Protein AF-A0A7S1K248-F1 (afdb_monomer_lite)

Foldseek 3Di:
DDDDDDDADDLVPPPPPDDFDKDKDKDFAFCPVVCVCLVVVLLFFPVCCPFLLSVLLSLLSVVLLPDPDLLNVVCVLLNVLRRGDMDMDMARLADPFDWAWDADPVRHIDTGRRPQVHRVSVRLSNRLVNVLVSLLVLLLCPCVVPFAFFACPHNLLVNLVVSLVLLVLQVDPDPPPPDDDDDDDDSCVSNSVVSNVSSVVSLVVLVVPPPDDDDPPSNDDPRCHDPRSVVSVVQSVLSNDAQDDQDPDPRSHDDPDDDPDDPDSDDPCVVSSVSSSSSSQRGNDPSRQDPDSPPSVSSSVVCNRSPDDPPQDAANQAEPRQADPLQAGPPDPPDGDQARNHHNGTGSDDCPVVSVVSVVVSVVSVVVVVVCVVDDD

Organism: NCBI:txid1169539

InterPro domains:
  IPR007867 Glucose-methanol-choline oxidoreductase, C-terminal [PF05199] (295-359)
  IPR036188 FAD/NAD(P)-binding domain superfamily [G3DSA:3.50.50.60] (311-363)
  IPR036188 FAD/NAD(P)-binding domain superfamily [SSF51905] (312-365)
  IPR051871 GMC Oxidoreductase-Related Enzymes [PTHR45968] (282-365)

Secondary structure (DSSP, 8-state):
--PPP--S--TTTS-TT-----EEEEEESTTHHHHHHHHT-TTS-GGGTTSHHHHHHHHHHHHHHH--STTTGGGHHHHHHHHT-EEEEEE-SS-----EEEE-TTS-EEEE--TT--TT-HHHHHHHHHHHHHHHHHTTSTTTTTSPBPSTTSHHHHHHHHHHHHHHHHH------TT-------TTHHHHHHHHHHHHHHHHHHHHS--S-S--------GGGSHHHHHHHHHHHHHHSPPPPPP--S--SPPS---S-S----S-HHHHHHHHHHHHTTB--SSPPPS-SS-HHHHHHHHHHH----S----SS-BTTTB-TTSBBTT-TT-B--SGGG-SS--SS-THHHHHHHHHHHHHHHHHHHHHHH---

Radius of gyration: 25.46 Å; chains: 1; bounding box: 64×66×78 Å

Sequence (377 aa):
CQADQGEMLDLSAVSKDSCTYINQEEVKGADSLWGLLWSTRLFFPPEFRSLPEVDFLVEVMISCNNDSSLLCAPLSPLIECIKKGAGFFAFVPVVQSRGEVTVNEDGGPIVSGGYYTDHGGHDLYTAVEALKRSLRIVGSGMFDDMMQKRSPLSCPAQVLNGLLDLFLIAARRLPLPSTYALTPQSPQEPFYQFVQSTRDKVLNSSSSSSSTSSSAAEAEWQGEGSPVFQWLREKAQLASELPPLPARVRDLACQHHIPLAGPWCNGDAQPKDKAQMEHAKQFAIFPPLPVDLFDDKALATFAKAHGTSIWHWTGSAPMGTVVDSQFRVKGIDGLNICDASVFPQMSRMNVQADYMMAGRYAAMMRQQEGGDAEHPD

pLDDT: mean 78.89, std 18.46, range [24.08, 98.12]

Structure (mmCIF, N/CA/C/O backbone):
data_AF-A0A7S1K248-F1
#
_entry.id   AF-A0A7S1K248-F1
#
loop_
_atom_site.group_PDB
_atom_site.id
_atom_site.type_symbol
_atom_site.label_atom_id
_atom_site.label_alt_id
_atom_site.label_comp_id
_atom_site.label_asym_id
_atom_site.label_entity_id
_atom_site.label_seq_id
_atom_site.pdbx_PDB_ins_code
_atom_site.Cartn_x
_atom_site.Cartn_y
_atom_site.Cartn_z
_atom_site.occupancy
_atom_site.B_iso_or_equiv
_atom_site.auth_seq_id
_atom_site.auth_comp_id
_atom_site.auth_asym_id
_atom_site.auth_atom_id
_atom_site.pdbx_PDB_model_num
ATOM 1 N N . CYS A 1 1 ? 7.166 -17.942 23.124 1.00 30.83 1 CYS A N 1
ATOM 2 C CA . CYS A 1 1 ? 7.669 -16.660 22.598 1.00 30.83 1 CYS A CA 1
ATOM 3 C C . CYS A 1 1 ? 7.759 -15.675 23.757 1.00 30.83 1 CYS A C 1
ATOM 5 O O . CYS A 1 1 ? 6.743 -15.107 24.131 1.00 30.83 1 CYS A O 1
ATOM 7 N N . GLN A 1 2 ? 8.925 -15.557 24.386 1.00 24.08 2 GLN A N 1
ATOM 8 C CA . GLN A 1 2 ? 9.225 -14.490 25.344 1.00 24.08 2 GLN A CA 1
ATOM 9 C C . GLN A 1 2 ? 10.407 -13.720 24.757 1.00 24.08 2 GLN A C 1
ATOM 11 O O . GLN A 1 2 ? 11.400 -14.341 24.388 1.00 24.08 2 GLN A O 1
ATOM 16 N N . ALA A 1 3 ? 10.236 -12.413 24.574 1.00 29.97 3 ALA A N 1
ATOM 17 C CA . ALA A 1 3 ? 11.290 -11.513 24.130 1.00 29.97 3 ALA A CA 1
ATOM 18 C C . ALA A 1 3 ? 12.020 -11.002 25.373 1.00 29.97 3 ALA A C 1
ATOM 20 O O . ALA A 1 3 ? 11.371 -10.489 26.287 1.00 29.97 3 ALA A O 1
ATOM 21 N N . ASP A 1 4 ? 13.335 -11.191 25.405 1.00 35.47 4 ASP A N 1
ATOM 22 C CA . ASP A 1 4 ? 14.198 -10.653 26.450 1.00 35.47 4 ASP A CA 1
ATOM 23 C C . ASP A 1 4 ? 14.761 -9.287 26.036 1.00 35.47 4 ASP A C 1
ATOM 25 O O . ASP A 1 4 ? 14.738 -8.900 24.866 1.00 35.47 4 ASP A O 1
ATOM 29 N N . GLN A 1 5 ? 15.166 -8.533 27.048 1.00 39.88 5 GLN A N 1
ATOM 30 C CA . GLN A 1 5 ? 15.286 -7.079 27.057 1.00 39.88 5 GLN A CA 1
ATOM 31 C C . GLN A 1 5 ? 16.380 -6.496 26.144 1.00 39.88 5 GLN A C 1
ATOM 33 O O . GLN A 1 5 ? 17.529 -6.910 26.195 1.00 39.88 5 GLN A O 1
ATOM 38 N N . GLY A 1 6 ? 15.999 -5.431 25.428 1.00 41.25 6 GLY A N 1
ATOM 39 C CA . GLY A 1 6 ? 16.768 -4.193 25.268 1.00 41.25 6 GLY A CA 1
ATOM 40 C C . GLY A 1 6 ? 18.135 -4.255 24.585 1.00 41.25 6 GLY A C 1
ATOM 41 O O . GLY A 1 6 ? 19.137 -4.397 25.265 1.00 41.25 6 GLY A O 1
ATOM 42 N N . GLU A 1 7 ? 18.168 -3.960 23.282 1.00 30.03 7 GLU A N 1
ATOM 43 C CA . GLU A 1 7 ? 19.113 -3.026 22.640 1.00 30.03 7 GLU A CA 1
ATOM 44 C C . GLU A 1 7 ? 18.673 -2.745 21.184 1.00 30.03 7 GLU A C 1
ATOM 46 O O . GLU A 1 7 ? 17.875 -3.482 20.608 1.00 30.03 7 GLU A O 1
ATOM 51 N N . MET A 1 8 ? 19.121 -1.618 20.616 1.00 36.31 8 MET A N 1
ATOM 52 C CA . MET A 1 8 ? 18.733 -1.101 19.292 1.00 36.31 8 MET A CA 1
ATOM 53 C C . MET A 1 8 ? 18.843 -2.133 18.157 1.00 36.31 8 MET A C 1
ATOM 55 O O . MET A 1 8 ? 19.924 -2.658 17.921 1.00 36.31 8 MET A O 1
ATOM 59 N N . LEU A 1 9 ? 17.737 -2.292 17.409 1.00 41.25 9 LEU A N 1
ATOM 60 C CA . LEU A 1 9 ? 17.589 -2.801 16.031 1.00 41.25 9 LEU A CA 1
ATOM 61 C C . LEU A 1 9 ? 18.860 -3.384 15.384 1.00 41.25 9 LEU A C 1
ATOM 63 O O . LEU A 1 9 ? 19.433 -2.829 14.443 1.00 41.25 9 LEU A O 1
ATOM 67 N N . ASP A 1 10 ? 19.227 -4.571 15.841 1.00 41.72 10 ASP A N 1
ATOM 68 C CA . ASP A 1 10 ? 20.019 -5.514 15.077 1.00 41.72 10 ASP A CA 1
ATOM 69 C C . ASP A 1 10 ? 19.067 -6.608 14.575 1.00 41.72 10 ASP A C 1
ATOM 71 O O . ASP A 1 10 ? 18.524 -7.389 15.354 1.00 41.72 10 ASP A O 1
ATOM 75 N N . LEU A 1 11 ? 18.838 -6.676 13.258 1.00 47.25 11 LEU A N 1
ATOM 76 C CA . LEU A 1 11 ? 18.051 -7.760 12.645 1.00 47.25 11 LEU A CA 1
ATOM 77 C C . LEU A 1 11 ? 18.709 -9.138 12.863 1.00 47.25 11 LEU A C 1
ATOM 79 O O . LEU A 1 11 ? 18.069 -10.163 12.643 1.00 47.25 11 LEU A O 1
ATOM 83 N N . SER A 1 12 ? 19.968 -9.169 13.316 1.00 42.41 12 SER A N 1
ATOM 84 C CA . SER A 1 12 ? 20.676 -10.362 13.777 1.00 42.41 12 SER A CA 1
ATOM 85 C C . SER A 1 12 ? 20.423 -10.705 15.257 1.00 42.41 12 SER A C 1
ATOM 87 O O . SER A 1 12 ? 20.626 -11.856 15.647 1.00 42.41 12 SER A O 1
ATOM 89 N N . ALA A 1 13 ? 19.913 -9.752 16.052 1.00 42.31 13 ALA A N 1
ATOM 90 C CA . ALA A 1 13 ? 19.558 -9.916 17.465 1.00 42.31 13 ALA A CA 1
ATOM 91 C C . ALA A 1 13 ? 18.115 -10.399 17.690 1.00 42.31 13 ALA A C 1
ATOM 93 O O . ALA A 1 13 ? 17.785 -10.855 18.787 1.00 42.31 13 ALA A O 1
ATOM 94 N N . VAL A 1 14 ? 17.258 -10.378 16.661 1.00 46.00 14 VAL A N 1
ATOM 95 C CA . VAL A 1 14 ? 16.005 -11.142 16.697 1.00 46.00 14 VAL A CA 1
ATOM 96 C C . VAL A 1 14 ? 16.391 -12.617 16.696 1.00 46.00 14 VAL A C 1
ATOM 98 O O . VAL A 1 14 ? 16.888 -13.138 15.696 1.00 46.00 14 VAL A O 1
ATOM 101 N N . SER A 1 15 ? 16.218 -13.281 17.843 1.00 42.03 15 SER A N 1
ATOM 102 C CA . SER A 1 15 ? 16.520 -14.705 17.992 1.00 42.03 15 SER A CA 1
ATOM 103 C C . SER A 1 15 ? 15.937 -15.482 16.810 1.00 42.03 15 SER A C 1
ATOM 105 O O . SER A 1 15 ? 14.724 -15.471 16.590 1.00 42.03 15 SER A O 1
ATOM 107 N N . LYS A 1 16 ? 16.797 -16.182 16.060 1.00 46.00 16 LYS A N 1
ATOM 108 C CA . LYS A 1 16 ? 16.387 -17.081 14.965 1.00 46.00 16 LYS A CA 1
ATOM 109 C C . LYS A 1 16 ? 15.484 -18.225 15.447 1.00 46.00 16 LYS A C 1
ATOM 111 O O . LYS A 1 16 ? 14.855 -18.879 14.622 1.00 46.00 16 LYS A O 1
ATOM 116 N N . ASP A 1 17 ? 15.386 -18.423 16.763 1.00 42.12 17 ASP A N 1
ATOM 117 C CA . ASP A 1 17 ? 14.494 -19.386 17.412 1.00 42.12 17 ASP A CA 1
ATOM 118 C C . ASP A 1 17 ? 13.114 -18.783 17.754 1.00 42.12 17 ASP A C 1
ATOM 120 O O . ASP A 1 17 ? 12.239 -19.465 18.298 1.00 42.12 17 ASP A O 1
ATOM 124 N N . SER A 1 18 ? 12.879 -17.503 17.440 1.00 51.88 18 SER A N 1
ATOM 125 C CA . SER A 1 18 ? 11.576 -16.861 17.607 1.00 51.88 18 SER A CA 1
ATOM 126 C C . SER A 1 18 ? 10.660 -17.170 16.417 1.00 51.88 18 SER A C 1
ATOM 128 O O . SER A 1 18 ? 10.895 -16.785 15.276 1.00 51.88 18 SER A O 1
ATOM 130 N N . CYS A 1 19 ? 9.584 -17.915 16.677 1.00 60.53 19 CYS A N 1
ATOM 131 C CA . CYS A 1 19 ? 8.546 -18.158 15.680 1.00 60.53 19 CYS A CA 1
ATOM 132 C C . CYS A 1 19 ? 7.714 -16.882 15.483 1.00 60.53 19 CYS A C 1
ATOM 134 O O . CYS A 1 19 ? 7.105 -16.399 16.443 1.00 60.53 19 CYS A O 1
ATOM 136 N N . THR A 1 20 ? 7.645 -16.381 14.248 1.00 70.56 20 THR A N 1
ATOM 137 C CA . THR A 1 20 ? 6.701 -15.328 13.844 1.00 70.56 20 THR A CA 1
ATOM 138 C C . THR A 1 20 ? 5.592 -15.899 12.960 1.00 70.56 20 THR A C 1
ATOM 140 O O . THR A 1 20 ? 5.776 -16.913 12.283 1.00 70.56 20 THR A O 1
ATOM 143 N N . TYR A 1 21 ? 4.425 -15.259 12.985 1.00 78.12 21 TYR A N 1
ATOM 144 C CA . TYR A 1 21 ? 3.312 -15.590 12.101 1.00 78.12 21 TYR A CA 1
ATOM 145 C C . TYR A 1 21 ? 3.327 -14.638 10.913 1.00 78.12 21 TYR A C 1
ATOM 147 O O . TYR A 1 21 ? 3.417 -13.426 11.088 1.00 78.12 21 TYR A O 1
ATOM 155 N N . ILE A 1 22 ? 3.194 -15.192 9.714 1.00 80.38 22 ILE A N 1
ATOM 156 C CA . ILE A 1 22 ? 3.077 -14.427 8.478 1.00 80.38 22 ILE A CA 1
ATOM 157 C C . ILE A 1 22 ? 1.795 -14.882 7.801 1.00 80.38 22 ILE A C 1
ATOM 159 O O . ILE A 1 22 ? 1.658 -16.061 7.471 1.00 80.38 22 ILE A O 1
ATOM 163 N N . ASN A 1 23 ? 0.881 -13.945 7.581 1.00 82.56 23 ASN A N 1
ATOM 164 C CA . ASN A 1 23 ? -0.224 -14.168 6.665 1.00 82.56 23 ASN A CA 1
ATOM 165 C C . ASN A 1 23 ? 0.202 -13.716 5.281 1.00 82.56 23 ASN A C 1
ATOM 167 O O . ASN A 1 23 ? 0.763 -12.631 5.132 1.00 82.56 23 ASN A O 1
ATOM 171 N N . GLN A 1 24 ? -0.076 -14.547 4.287 1.00 85.75 24 GLN A N 1
ATOM 172 C CA . GLN A 1 24 ? 0.198 -14.238 2.898 1.00 85.75 24 GLN A CA 1
ATOM 173 C C . GLN A 1 24 ? -1.062 -14.483 2.083 1.00 85.75 24 GLN A C 1
ATOM 175 O O . GLN A 1 24 ? -1.662 -15.555 2.163 1.00 85.75 24 GLN A O 1
ATOM 180 N N . GLU A 1 25 ? -1.436 -13.484 1.297 1.00 85.75 25 GLU A N 1
ATOM 181 C CA . GLU A 1 25 ? -2.616 -13.511 0.451 1.00 85.75 25 GLU A CA 1
ATOM 182 C C . GLU A 1 25 ? -2.220 -13.236 -1.003 1.00 85.75 25 GLU A C 1
ATOM 184 O O . GLU A 1 25 ? -1.272 -12.502 -1.302 1.00 85.75 25 GLU A O 1
ATOM 189 N N . GLU A 1 26 ? -2.951 -13.872 -1.913 1.00 84.94 26 GLU A N 1
ATOM 190 C CA . GLU A 1 26 ? -2.880 -13.626 -3.348 1.00 84.94 26 GLU A CA 1
ATOM 191 C C . GLU A 1 26 ? -4.204 -12.997 -3.772 1.00 84.94 26 GLU A C 1
ATOM 193 O O . GLU A 1 26 ? -5.273 -13.567 -3.544 1.00 84.94 26 GLU A O 1
ATOM 198 N N . VAL A 1 27 ? -4.130 -11.846 -4.432 1.00 80.88 27 VAL A N 1
ATOM 199 C CA . VAL A 1 27 ? -5.281 -11.211 -5.071 1.00 80.88 27 VAL A CA 1
ATOM 200 C C . VAL A 1 27 ? -5.049 -11.159 -6.574 1.00 80.88 27 VAL A C 1
ATOM 202 O O . VAL A 1 27 ? -4.033 -10.653 -7.056 1.00 80.88 27 VAL A O 1
ATOM 205 N N . LYS A 1 28 ? -6.027 -11.679 -7.316 1.00 78.06 28 LYS A N 1
ATOM 206 C CA . LYS A 1 28 ? -6.065 -11.689 -8.779 1.00 78.06 28 LYS A CA 1
ATOM 207 C C . LYS A 1 28 ? -7.462 -11.345 -9.277 1.00 78.06 28 LYS A C 1
ATOM 209 O O . LYS A 1 28 ? -8.450 -11.698 -8.634 1.00 78.06 28 LYS A O 1
ATOM 214 N N . GLY A 1 29 ? -7.534 -10.741 -10.456 1.00 66.56 29 GLY A N 1
ATOM 215 C CA . GLY A 1 29 ? -8.794 -10.447 -11.132 1.00 66.56 29 GLY A CA 1
ATOM 216 C C . GLY A 1 29 ? -8.801 -9.071 -11.786 1.00 66.56 29 GLY A C 1
ATOM 217 O O . GLY A 1 29 ? -8.046 -8.181 -11.401 1.00 66.56 29 GLY A O 1
ATOM 218 N N . ALA A 1 30 ? -9.677 -8.910 -12.781 1.00 59.53 30 ALA A N 1
ATOM 219 C CA . ALA A 1 30 ? -9.928 -7.613 -13.394 1.00 59.53 30 ALA A CA 1
ATOM 220 C C . ALA A 1 30 ? -10.422 -6.635 -12.316 1.00 59.53 30 ALA A C 1
ATOM 222 O O . ALA A 1 30 ? -11.308 -6.967 -11.533 1.00 59.53 30 ALA A O 1
ATOM 223 N N . ASP A 1 31 ? -9.798 -5.460 -12.257 1.00 68.31 31 ASP A N 1
ATOM 224 C CA . ASP A 1 31 ? -10.100 -4.347 -11.345 1.00 68.31 31 ASP A CA 1
ATOM 225 C C . ASP A 1 31 ? -9.780 -4.545 -9.850 1.00 68.31 31 ASP A C 1
ATOM 227 O O . ASP A 1 31 ? -9.752 -3.557 -9.111 1.00 68.31 31 ASP A O 1
ATOM 231 N N . SER A 1 32 ? -9.440 -5.757 -9.387 1.00 69.38 32 SER A N 1
ATOM 232 C CA . SER A 1 32 ? -9.169 -6.006 -7.957 1.00 69.38 32 SER A CA 1
ATOM 233 C C . SER A 1 32 ? -7.963 -5.219 -7.436 1.00 69.38 32 SER A C 1
ATOM 235 O O . SER A 1 32 ? -7.967 -4.735 -6.307 1.00 69.38 32 SER A O 1
ATOM 237 N N . LEU A 1 33 ? -6.936 -5.052 -8.273 1.00 78.06 33 LEU A N 1
ATOM 238 C CA . LEU A 1 33 ? -5.764 -4.239 -7.945 1.00 78.06 33 LEU A CA 1
ATOM 239 C C . LEU A 1 33 ? -5.938 -2.771 -8.317 1.00 78.06 33 LEU A C 1
ATOM 241 O O . LEU A 1 33 ? -5.280 -1.923 -7.727 1.00 78.06 33 LEU A O 1
ATOM 245 N N . TRP A 1 34 ? -6.811 -2.454 -9.274 1.00 80.19 34 TRP A N 1
ATOM 246 C CA . TRP A 1 34 ? -7.005 -1.077 -9.718 1.00 80.19 34 TRP A CA 1
ATOM 247 C C . TRP A 1 34 ? -7.493 -0.192 -8.569 1.00 80.19 34 TRP A C 1
ATOM 249 O O . TRP A 1 34 ? -6.863 0.821 -8.252 1.00 80.19 34 TRP A O 1
ATOM 259 N N . GLY A 1 35 ? -8.588 -0.609 -7.921 1.00 77.19 35 GLY A N 1
ATOM 260 C CA . GLY A 1 35 ? -9.155 0.107 -6.781 1.00 77.19 35 GLY A CA 1
ATOM 261 C C . GLY A 1 35 ? -8.122 0.254 -5.671 1.00 77.19 35 GLY A C 1
ATOM 262 O O . GLY A 1 35 ? -7.881 1.362 -5.202 1.00 77.19 35 GLY A O 1
ATOM 263 N N . LEU A 1 36 ? -7.435 -0.839 -5.334 1.00 79.31 36 LEU A N 1
ATOM 264 C CA . LEU A 1 36 ? -6.368 -0.848 -4.341 1.00 79.31 36 LEU A CA 1
ATOM 265 C C . LEU A 1 36 ? -5.261 0.162 -4.674 1.00 79.31 36 LEU A C 1
ATOM 267 O O . LEU A 1 36 ? -4.925 0.987 -3.838 1.00 79.31 36 LEU A O 1
ATOM 271 N N . LEU A 1 37 ? -4.698 0.143 -5.880 1.00 82.31 37 LEU A N 1
ATOM 272 C CA . LEU A 1 37 ? -3.522 0.947 -6.219 1.00 82.31 37 LEU A CA 1
ATOM 273 C C . LEU A 1 37 ? -3.817 2.447 -6.291 1.00 82.31 37 LEU A C 1
ATOM 275 O O . LEU A 1 37 ? -3.039 3.244 -5.763 1.00 82.31 37 LEU A O 1
ATOM 279 N N . TRP A 1 38 ? -4.928 2.830 -6.924 1.00 83.25 38 TRP A N 1
ATOM 280 C CA . TRP A 1 38 ? -5.222 4.237 -7.206 1.00 83.25 38 TRP A CA 1
ATOM 281 C C . TRP A 1 38 ? -6.004 4.923 -6.093 1.00 83.25 38 TRP A C 1
ATOM 283 O O . TRP A 1 38 ? -5.622 6.019 -5.690 1.00 83.25 38 TRP A O 1
ATOM 293 N N . SER A 1 39 ? -7.038 4.280 -5.532 1.00 76.81 39 SER A N 1
ATOM 294 C CA . SER A 1 39 ? -7.836 4.909 -4.462 1.00 76.81 39 SER A CA 1
ATOM 295 C C . SER A 1 39 ? -7.033 5.088 -3.174 1.00 76.81 39 SER A C 1
ATOM 297 O O . SER A 1 39 ? -7.234 6.051 -2.440 1.00 76.81 39 SER A O 1
ATOM 299 N N . THR A 1 40 ? -6.072 4.196 -2.926 1.00 79.44 40 THR A N 1
ATOM 300 C CA . THR A 1 40 ? -5.231 4.228 -1.720 1.00 79.44 40 THR A CA 1
ATOM 301 C C . THR A 1 40 ? -3.861 4.853 -1.979 1.00 79.44 40 THR A C 1
ATOM 303 O O . THR A 1 40 ? -3.056 5.013 -1.058 1.00 79.44 40 THR A O 1
ATOM 306 N N . ARG A 1 41 ? -3.590 5.217 -3.243 1.00 88.56 41 ARG A N 1
ATOM 307 C CA . ARG A 1 41 ? -2.318 5.785 -3.710 1.00 88.56 41 ARG A CA 1
ATOM 308 C C . ARG A 1 41 ? -1.121 4.875 -3.421 1.00 88.56 41 ARG A C 1
ATOM 310 O O . ARG A 1 41 ? 0.010 5.350 -3.334 1.00 88.56 41 ARG A O 1
ATOM 317 N N . LEU A 1 42 ? -1.357 3.565 -3.294 1.00 84.44 42 LEU A N 1
ATOM 318 C CA . LEU A 1 42 ? -0.329 2.553 -3.030 1.00 84.44 42 LEU A CA 1
ATOM 319 C C . LEU A 1 42 ? 0.724 2.484 -4.140 1.00 84.44 42 LEU A C 1
ATOM 321 O O . LEU A 1 42 ? 1.836 2.020 -3.906 1.00 84.44 42 LEU A O 1
ATOM 325 N N . PHE A 1 43 ? 0.400 3.007 -5.324 1.00 84.12 43 PHE A N 1
ATOM 326 C CA . PHE A 1 43 ? 1.366 3.184 -6.399 1.00 84.12 43 PHE A CA 1
ATOM 327 C C . PHE A 1 43 ? 2.572 4.057 -5.993 1.00 84.12 43 PHE A C 1
ATOM 329 O O . PHE A 1 43 ? 3.654 3.919 -6.558 1.00 84.12 43 PHE A O 1
ATOM 336 N N . PHE A 1 44 ? 2.413 4.928 -4.993 1.00 88.56 44 PHE A N 1
ATOM 337 C CA . PHE A 1 44 ? 3.430 5.887 -4.572 1.00 88.56 44 PHE A CA 1
ATOM 338 C C . PHE A 1 44 ? 3.904 5.628 -3.130 1.00 88.56 44 PHE A C 1
ATOM 340 O O . PHE A 1 44 ? 3.122 5.159 -2.289 1.00 88.56 44 PHE A O 1
ATOM 347 N N . PRO A 1 45 ? 5.168 5.957 -2.806 1.00 87.31 45 PRO A N 1
ATOM 348 C CA . PRO A 1 45 ? 5.655 5.997 -1.430 1.00 87.31 45 PRO A CA 1
ATOM 349 C C . PRO A 1 45 ? 4.795 6.916 -0.550 1.00 87.31 45 PRO A C 1
ATOM 351 O O . 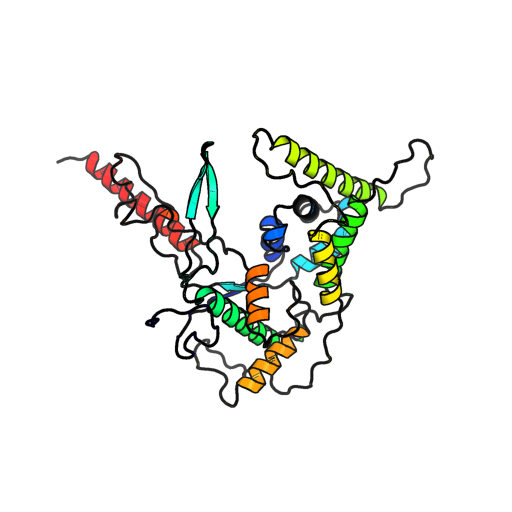PRO A 1 45 ? 4.352 7.960 -1.045 1.00 87.31 45 PRO A O 1
ATOM 354 N N . PRO A 1 46 ? 4.542 6.565 0.726 1.00 84.06 46 PRO A N 1
ATOM 355 C CA . PRO A 1 46 ? 3.716 7.356 1.638 1.00 84.06 46 PRO A CA 1
ATOM 356 C C . PRO A 1 46 ? 4.077 8.842 1.689 1.00 84.06 46 PRO A C 1
ATOM 358 O O . PRO A 1 46 ? 3.177 9.678 1.708 1.00 84.06 46 PRO A O 1
ATOM 361 N N . GLU A 1 47 ? 5.368 9.171 1.630 1.00 84.19 47 GLU A N 1
ATOM 362 C CA . GLU A 1 47 ? 5.896 10.538 1.714 1.00 84.19 47 GLU A CA 1
ATOM 363 C C . GLU A 1 47 ? 5.425 11.427 0.558 1.00 84.19 47 GLU A C 1
ATOM 365 O O . GLU A 1 47 ? 5.396 12.649 0.678 1.00 84.19 47 GLU A O 1
ATOM 370 N N . PHE A 1 48 ? 5.058 10.821 -0.571 1.00 89.06 48 PHE A N 1
ATOM 371 C CA . PHE A 1 48 ? 4.638 11.534 -1.772 1.00 89.06 48 PHE A CA 1
ATOM 372 C C . PHE A 1 48 ? 3.124 11.540 -1.964 1.00 89.06 48 PHE A C 1
ATOM 374 O O . PHE A 1 48 ? 2.618 12.302 -2.785 1.00 89.06 48 PHE A O 1
ATOM 381 N N . ARG A 1 49 ? 2.378 10.706 -1.224 1.00 88.69 49 ARG A N 1
ATOM 382 C CA . ARG A 1 49 ? 0.943 10.489 -1.466 1.00 88.69 49 ARG A CA 1
ATOM 383 C C . ARG A 1 49 ? 0.095 11.736 -1.273 1.00 88.69 49 ARG A C 1
ATOM 385 O O . ARG A 1 49 ? -0.995 11.752 -1.819 1.00 88.69 49 ARG A O 1
ATOM 392 N N . SER A 1 50 ? 0.547 12.739 -0.525 1.00 86.75 50 SER A N 1
ATOM 393 C CA . SER A 1 50 ? -0.180 13.996 -0.294 1.00 86.75 50 SER A CA 1
ATOM 394 C C . SER A 1 50 ? 0.221 15.133 -1.240 1.00 86.75 50 SER A C 1
ATOM 396 O O . SER A 1 50 ? -0.231 16.256 -1.048 1.00 86.75 50 SER A O 1
ATOM 398 N N . LEU A 1 51 ? 1.112 14.885 -2.206 1.00 89.88 51 LEU A N 1
ATOM 399 C CA . LEU A 1 51 ? 1.566 15.918 -3.135 1.00 89.88 51 LEU A CA 1
ATOM 400 C C . LEU A 1 51 ? 0.534 16.148 -4.259 1.00 89.88 51 LEU A C 1
ATOM 402 O O . LEU A 1 51 ? -0.027 15.165 -4.761 1.00 89.88 51 LEU A O 1
ATOM 406 N N . PRO A 1 52 ? 0.336 17.399 -4.723 1.00 91.06 52 PRO A N 1
ATOM 407 C CA . PRO A 1 52 ? -0.604 17.726 -5.802 1.00 91.06 52 PRO A CA 1
ATOM 408 C C . PRO A 1 52 ? -0.324 16.970 -7.105 1.00 91.06 52 PRO A C 1
ATOM 410 O O . PRO A 1 52 ? -1.224 16.671 -7.884 1.00 91.06 52 PRO A O 1
ATOM 413 N N . GLU A 1 53 ? 0.938 16.633 -7.354 1.00 92.31 53 GLU A N 1
ATOM 414 C CA . GLU A 1 53 ? 1.365 15.790 -8.464 1.00 92.31 53 GLU A CA 1
ATOM 415 C C . GLU A 1 53 ? 0.740 14.393 -8.427 1.00 92.31 53 GLU A C 1
ATOM 417 O O . GLU A 1 53 ? 0.340 13.862 -9.466 1.00 92.31 53 GLU A O 1
ATOM 422 N N . VAL A 1 54 ? 0.628 13.804 -7.234 1.00 92.81 54 VAL A N 1
ATOM 423 C CA . VAL A 1 54 ? -0.045 12.516 -7.049 1.00 92.81 54 VAL A CA 1
ATOM 424 C C . VAL A 1 54 ? -1.556 12.679 -7.174 1.00 92.81 54 VAL A C 1
ATOM 426 O O . VAL A 1 54 ? -2.174 11.844 -7.832 1.00 92.81 54 VAL A O 1
ATOM 429 N N . ASP A 1 55 ? -2.143 13.748 -6.621 1.00 92.38 55 ASP A N 1
ATOM 430 C CA . ASP A 1 55 ? -3.572 14.061 -6.803 1.00 92.38 55 ASP A CA 1
ATOM 431 C C . ASP A 1 55 ? -3.941 14.106 -8.288 1.00 92.38 55 ASP A C 1
ATOM 433 O O . ASP A 1 55 ? -4.871 13.433 -8.727 1.00 92.38 55 ASP A O 1
ATOM 437 N N . PHE A 1 56 ? -3.156 14.839 -9.077 1.00 93.31 56 PHE A N 1
ATOM 438 C CA . PHE A 1 56 ? -3.314 14.935 -10.523 1.00 93.31 56 PHE A CA 1
ATOM 439 C C . PHE A 1 56 ? -3.265 13.568 -11.214 1.00 93.31 56 PHE A C 1
ATOM 441 O O . PHE A 1 56 ? -4.176 13.243 -11.978 1.00 93.31 56 PHE A O 1
ATOM 448 N N . LEU A 1 57 ? -2.228 12.762 -10.957 1.00 93.06 57 LEU A N 1
ATOM 449 C CA . LEU A 1 57 ? -2.108 11.450 -11.594 1.00 93.06 57 LEU A CA 1
ATOM 450 C C . LEU A 1 57 ? -3.280 10.539 -11.226 1.00 93.06 57 LEU A C 1
ATOM 452 O O . LEU A 1 57 ? -3.839 9.873 -12.096 1.00 93.06 57 LEU A O 1
ATOM 456 N N . VAL A 1 58 ? -3.664 10.517 -9.950 1.00 92.19 58 VAL A N 1
ATOM 457 C CA . VAL A 1 58 ? -4.772 9.699 -9.451 1.00 92.19 58 VAL A CA 1
ATOM 458 C C . VAL A 1 58 ? -6.095 10.136 -10.080 1.00 92.19 58 VAL A C 1
ATOM 460 O O . VAL A 1 58 ? -6.833 9.280 -10.562 1.00 92.19 58 VAL A O 1
ATOM 463 N N . GLU A 1 59 ? -6.379 11.438 -10.149 1.00 91.00 59 GLU A N 1
ATOM 464 C CA . GLU A 1 59 ? -7.600 11.974 -10.768 1.00 91.00 59 GLU A CA 1
ATOM 465 C C . GLU A 1 59 ? -7.694 11.621 -12.258 1.00 91.00 59 GLU A C 1
ATOM 467 O O . GLU A 1 59 ? -8.750 11.176 -12.719 1.00 91.00 59 GLU A O 1
ATOM 472 N N . VAL A 1 60 ? -6.595 11.760 -13.013 1.00 91.38 60 VAL A N 1
ATOM 473 C CA . VAL A 1 60 ? -6.543 11.362 -14.431 1.00 91.38 60 VAL A CA 1
ATOM 474 C C . VAL A 1 60 ? -6.832 9.868 -14.578 1.00 91.38 60 VAL A C 1
ATOM 476 O O . VAL A 1 60 ? -7.664 9.468 -15.396 1.00 91.38 60 VAL A O 1
ATOM 479 N N . MET A 1 61 ? -6.178 9.040 -13.764 1.00 89.81 61 MET A N 1
ATOM 480 C CA . MET A 1 61 ? -6.309 7.588 -13.839 1.00 89.81 61 MET A CA 1
ATOM 481 C C . MET A 1 61 ? -7.715 7.121 -13.462 1.00 89.81 61 MET A C 1
ATOM 483 O O . MET A 1 61 ? -8.311 6.336 -14.199 1.00 89.81 61 MET A O 1
ATOM 487 N N . ILE A 1 62 ? -8.285 7.630 -12.367 1.00 88.12 62 ILE A N 1
ATOM 488 C CA . ILE A 1 62 ? -9.655 7.310 -11.941 1.00 88.12 62 ILE A CA 1
ATOM 489 C C . ILE A 1 62 ? -10.669 7.735 -13.005 1.00 88.12 62 ILE A C 1
ATOM 491 O O . ILE A 1 62 ? -11.558 6.947 -13.337 1.00 88.12 62 ILE A O 1
ATOM 495 N N . SER A 1 63 ? -10.515 8.936 -13.572 1.00 88.19 63 SER A N 1
ATOM 496 C CA . SER A 1 63 ? -11.408 9.439 -14.624 1.00 88.19 63 SER A CA 1
ATOM 497 C C . SER A 1 63 ? -11.421 8.506 -15.834 1.00 88.19 63 SER A C 1
ATOM 499 O O . SER A 1 63 ? -12.488 8.153 -16.330 1.00 88.19 63 SER A O 1
ATOM 501 N N . CYS A 1 64 ? -10.247 8.032 -16.258 1.00 88.00 64 CYS A N 1
ATOM 502 C CA . CYS A 1 64 ? -10.126 7.173 -17.431 1.00 88.00 64 CYS A CA 1
ATOM 503 C C . CYS A 1 64 ? -10.392 5.684 -17.194 1.00 88.00 64 CYS A C 1
ATOM 505 O O . CYS A 1 64 ? -10.574 4.947 -18.158 1.00 88.00 64 CYS A O 1
ATOM 507 N N . ASN A 1 65 ? -10.462 5.212 -15.948 1.00 85.56 65 ASN A N 1
ATOM 508 C CA . ASN A 1 65 ? -10.840 3.821 -15.686 1.00 85.56 65 ASN A CA 1
ATOM 509 C C . ASN A 1 65 ? -12.316 3.537 -15.976 1.00 85.56 65 ASN A C 1
ATOM 511 O O . ASN A 1 65 ? -12.661 2.435 -16.402 1.00 85.56 65 ASN A O 1
ATOM 515 N N . ASN A 1 66 ? -13.173 4.525 -15.714 1.00 74.38 66 ASN A N 1
ATOM 516 C CA . ASN A 1 66 ? -14.625 4.399 -15.836 1.00 74.38 66 ASN A CA 1
ATOM 517 C C . ASN A 1 66 ? -15.165 4.986 -17.150 1.00 74.38 66 ASN A C 1
ATOM 519 O O . ASN A 1 66 ? -16.352 4.833 -17.434 1.00 74.38 66 ASN A O 1
ATOM 523 N N . ASP A 1 67 ? -14.316 5.642 -17.947 1.00 78.19 67 ASP A N 1
ATOM 524 C CA . ASP A 1 67 ? -14.695 6.283 -19.203 1.00 78.19 67 ASP A CA 1
ATOM 525 C C . ASP A 1 67 ? -14.097 5.552 -20.416 1.00 78.19 67 ASP A C 1
ATOM 527 O O . ASP A 1 67 ? -12.885 5.410 -20.558 1.00 78.19 67 ASP A O 1
ATOM 531 N N . SER A 1 68 ? -14.971 5.094 -21.315 1.00 75.06 68 SER A N 1
ATOM 532 C CA . SER A 1 68 ? -14.596 4.455 -22.588 1.00 75.06 68 SER A CA 1
ATOM 533 C C . SER A 1 68 ? -14.506 5.450 -23.752 1.00 75.06 68 SER A C 1
ATOM 535 O O . SER A 1 68 ? -14.446 5.041 -24.914 1.00 75.06 68 SER A O 1
ATOM 537 N N . SER A 1 69 ? -14.564 6.753 -23.474 1.00 81.00 69 SER A N 1
ATOM 538 C CA . SER A 1 69 ? -14.469 7.792 -24.492 1.00 81.00 69 SER A CA 1
ATOM 539 C C . SER A 1 69 ? -13.128 7.747 -25.232 1.00 81.00 69 SER A C 1
ATOM 541 O O . SER A 1 69 ? -12.096 7.311 -24.713 1.00 81.00 69 SER A O 1
ATOM 543 N N . LEU A 1 70 ? -13.120 8.270 -26.465 1.00 80.00 70 LEU A N 1
ATOM 544 C CA . LEU A 1 70 ? -11.893 8.420 -27.259 1.00 80.00 70 LEU A CA 1
ATOM 545 C C . LEU A 1 70 ? -10.817 9.255 -26.541 1.00 80.00 70 LEU A C 1
ATOM 547 O O . LEU A 1 70 ? -9.643 9.158 -26.889 1.00 80.00 70 LEU A O 1
ATOM 551 N N . LEU A 1 71 ? -11.213 10.061 -25.551 1.00 83.38 71 LEU A N 1
ATOM 552 C CA . LEU A 1 71 ? -10.325 10.894 -24.751 1.00 83.38 71 LEU A CA 1
ATOM 553 C C . LEU A 1 71 ? -9.346 10.057 -23.922 1.00 83.38 71 LEU A C 1
ATOM 555 O O . LEU A 1 71 ? -8.182 10.421 -23.811 1.00 83.38 71 LEU A O 1
ATOM 559 N N . CYS A 1 72 ? -9.798 8.923 -23.386 1.00 88.25 72 CYS A N 1
ATOM 560 C CA . CYS A 1 72 ? -8.998 8.041 -22.537 1.00 88.25 72 CYS A CA 1
ATOM 561 C C . CYS A 1 72 ? -8.272 6.933 -23.312 1.00 88.25 72 CYS A C 1
ATOM 563 O O . CYS A 1 72 ? -7.473 6.196 -22.730 1.00 88.25 72 CYS A O 1
ATOM 565 N N . ALA A 1 73 ? -8.475 6.853 -24.633 1.00 86.56 73 ALA A N 1
ATOM 566 C CA . ALA A 1 73 ? -7.801 5.891 -25.505 1.00 86.56 73 ALA A CA 1
ATOM 567 C C . ALA A 1 73 ? -6.258 5.893 -25.375 1.00 86.56 73 ALA A C 1
ATOM 569 O O . ALA A 1 73 ? -5.672 4.807 -25.370 1.00 86.56 73 ALA A O 1
ATOM 570 N N . PRO A 1 74 ? -5.569 7.046 -25.203 1.00 87.56 74 PRO A N 1
ATOM 571 C CA . PRO A 1 74 ? -4.120 7.060 -24.987 1.00 87.56 74 PRO A CA 1
ATOM 572 C C . PRO A 1 74 ? -3.668 6.357 -23.697 1.00 87.56 74 PRO A C 1
ATOM 574 O O . PRO A 1 74 ? -2.534 5.890 -23.629 1.00 87.56 74 PRO A O 1
ATOM 577 N N . LEU A 1 75 ? -4.541 6.252 -22.688 1.00 89.31 75 LEU A N 1
ATOM 578 C CA . LEU A 1 75 ? -4.249 5.605 -21.403 1.00 89.31 75 LEU A CA 1
ATOM 579 C C . LEU A 1 75 ? -4.744 4.156 -21.332 1.00 89.31 75 LEU A C 1
ATOM 581 O O . LEU A 1 75 ? -4.422 3.448 -20.378 1.00 89.31 75 LEU A O 1
ATOM 585 N N . SER A 1 76 ? -5.478 3.672 -22.339 1.00 87.31 76 SER A N 1
ATOM 586 C CA . SER A 1 76 ? -5.989 2.298 -22.349 1.00 87.31 76 SER A CA 1
ATOM 587 C C . SER A 1 76 ? -4.895 1.235 -22.188 1.00 87.31 76 SER A C 1
ATOM 589 O O . SER A 1 76 ? -5.099 0.339 -21.370 1.00 87.31 76 SER A O 1
ATOM 591 N N . PRO A 1 77 ? -3.721 1.308 -22.859 1.00 86.88 77 PRO A N 1
ATOM 592 C CA . PRO A 1 77 ? -2.665 0.313 -22.661 1.00 86.88 77 PRO A CA 1
ATOM 593 C C . PRO A 1 77 ? -2.194 0.235 -21.206 1.00 86.88 77 PRO A C 1
ATOM 595 O O . PRO A 1 77 ? -2.009 -0.859 -20.685 1.00 86.88 77 PRO A O 1
ATOM 598 N N . LEU A 1 78 ? -2.062 1.390 -20.548 1.00 87.56 78 LEU A N 1
ATOM 599 C CA . LEU A 1 78 ? -1.670 1.529 -19.147 1.00 87.56 78 LEU A CA 1
ATOM 600 C C . LEU A 1 78 ? -2.721 0.920 -18.201 1.00 87.56 78 LEU A C 1
ATOM 602 O O . LEU A 1 78 ? -2.381 0.147 -17.304 1.00 87.56 78 LEU A O 1
ATOM 606 N N . ILE A 1 79 ? -3.999 1.231 -18.420 1.00 86.75 79 ILE A N 1
ATOM 607 C CA . ILE A 1 79 ? -5.114 0.754 -17.590 1.00 86.75 79 ILE A CA 1
ATOM 608 C C . ILE A 1 79 ? -5.297 -0.761 -17.733 1.00 86.75 79 ILE A C 1
ATOM 610 O O . ILE A 1 79 ? -5.335 -1.478 -16.733 1.00 86.75 79 ILE A O 1
ATOM 614 N N . GLU A 1 80 ? -5.336 -1.268 -18.967 1.00 85.94 80 GLU A N 1
ATOM 615 C CA . GLU A 1 80 ? -5.471 -2.701 -19.261 1.00 85.94 80 GLU A CA 1
ATOM 616 C C . GLU A 1 80 ? -4.332 -3.530 -18.661 1.00 85.94 80 GLU A C 1
ATOM 618 O O . GLU A 1 80 ? -4.524 -4.675 -18.249 1.00 85.94 80 GLU A O 1
ATOM 623 N N . CYS A 1 81 ? -3.145 -2.934 -18.576 1.00 87.25 81 CYS A N 1
ATOM 624 C CA . CYS A 1 81 ? -1.988 -3.501 -17.907 1.00 87.25 81 CYS A CA 1
ATOM 625 C C . CYS A 1 81 ? -2.263 -3.794 -16.430 1.00 87.25 81 CYS A C 1
ATOM 627 O O . CYS A 1 81 ? -2.097 -4.919 -15.958 1.00 87.25 81 CYS A O 1
ATOM 629 N N . ILE A 1 82 ? -2.728 -2.771 -15.711 1.00 85.94 82 ILE A N 1
ATOM 630 C CA . ILE A 1 82 ? -2.986 -2.834 -14.272 1.00 85.94 82 ILE A CA 1
ATOM 631 C C . ILE A 1 82 ? -4.128 -3.809 -13.978 1.00 85.94 82 ILE A C 1
ATOM 633 O O . ILE A 1 82 ? -4.042 -4.584 -13.026 1.00 85.94 82 ILE A O 1
ATOM 637 N N . LYS A 1 83 ? -5.158 -3.845 -14.834 1.00 84.75 83 LYS A N 1
ATOM 638 C CA . LYS A 1 83 ? -6.289 -4.78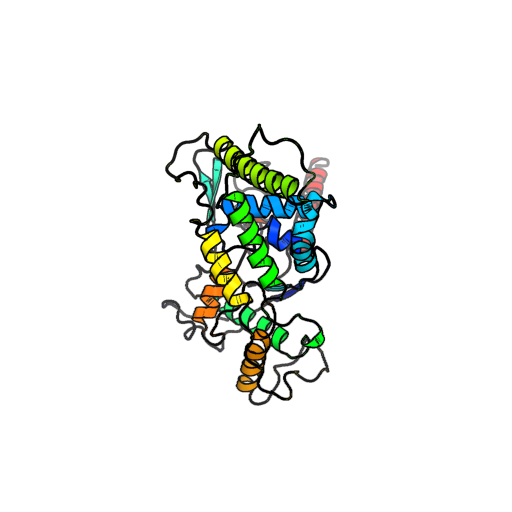2 -14.713 1.00 84.75 83 LYS A CA 1
ATOM 639 C C . LYS A 1 83 ? -5.887 -6.255 -14.819 1.00 84.75 83 LYS A C 1
ATOM 641 O O . LYS A 1 83 ? -6.620 -7.115 -14.342 1.00 84.75 83 LYS A O 1
ATOM 646 N N . LYS A 1 84 ? -4.739 -6.561 -15.430 1.00 85.31 84 LYS A N 1
ATOM 647 C CA . LYS A 1 84 ? -4.201 -7.927 -15.559 1.00 85.31 84 LYS A CA 1
ATOM 648 C C . LYS A 1 84 ? -3.145 -8.261 -14.505 1.00 85.31 84 LYS A C 1
ATOM 650 O O . LYS A 1 84 ? -2.553 -9.337 -14.564 1.00 85.31 84 LYS A O 1
ATOM 655 N N . GLY A 1 85 ? -2.889 -7.354 -13.564 1.00 84.94 85 GLY A N 1
ATOM 656 C CA . GLY A 1 85 ? -1.936 -7.581 -12.489 1.00 84.94 85 GLY A CA 1
ATOM 657 C C . GLY A 1 85 ? -2.387 -8.684 -11.526 1.00 84.94 85 GLY A C 1
ATOM 658 O O . GLY A 1 85 ? -3.578 -8.914 -11.313 1.00 84.94 85 GLY A O 1
ATOM 659 N N . ALA A 1 86 ? -1.406 -9.329 -10.901 1.00 86.62 86 ALA A N 1
ATOM 660 C CA . ALA A 1 86 ? -1.594 -10.166 -9.723 1.00 86.62 86 ALA A CA 1
ATOM 661 C C . ALA A 1 86 ? -0.795 -9.558 -8.565 1.00 86.62 86 ALA A C 1
ATOM 663 O O . ALA A 1 86 ? 0.313 -9.058 -8.767 1.00 86.62 86 ALA A O 1
ATOM 664 N N . GLY A 1 87 ? -1.377 -9.566 -7.369 1.00 84.50 87 GLY A N 1
ATOM 665 C CA . GLY A 1 87 ? -0.777 -9.003 -6.168 1.00 84.50 87 GLY A CA 1
ATOM 666 C C . GLY A 1 87 ? -0.530 -10.090 -5.139 1.00 84.50 87 GLY A C 1
ATOM 667 O O . GLY A 1 87 ? -1.462 -10.779 -4.731 1.00 84.50 87 GLY A O 1
ATOM 668 N N . PHE A 1 88 ? 0.718 -10.206 -4.696 1.00 86.75 88 PHE A N 1
ATOM 669 C CA . PHE A 1 88 ? 1.068 -10.948 -3.492 1.00 86.75 88 PHE A CA 1
ATOM 670 C C . PHE A 1 88 ? 1.345 -9.931 -2.402 1.00 86.75 88 PHE A C 1
ATOM 672 O O . PHE A 1 88 ? 2.210 -9.070 -2.566 1.00 86.75 88 PHE A O 1
ATOM 679 N N . PHE A 1 89 ? 0.620 -10.026 -1.298 1.00 86.44 89 PHE A N 1
ATOM 680 C CA . PHE A 1 89 ? 0.904 -9.209 -0.133 1.00 86.44 89 PHE A CA 1
ATOM 681 C C . PHE A 1 89 ? 0.880 -10.062 1.120 1.00 86.44 89 PHE A C 1
ATOM 683 O O . PHE A 1 89 ? 0.342 -11.169 1.168 1.00 86.44 89 PHE A O 1
ATOM 690 N N . ALA A 1 90 ? 1.510 -9.517 2.142 1.00 89.19 90 ALA A N 1
ATOM 691 C CA . ALA A 1 90 ? 1.553 -10.108 3.451 1.00 89.19 90 ALA A CA 1
ATOM 692 C C . ALA A 1 90 ? 1.392 -9.007 4.486 1.00 89.19 90 ALA A C 1
ATOM 694 O O . ALA A 1 90 ? 1.709 -7.843 4.235 1.00 89.19 90 ALA A O 1
ATOM 695 N N . PHE A 1 91 ? 0.906 -9.389 5.654 1.00 89.75 91 PHE A N 1
ATOM 696 C CA . PHE A 1 91 ? 0.741 -8.477 6.771 1.00 89.75 91 PHE A CA 1
ATOM 697 C C . PHE A 1 91 ? 1.164 -9.147 8.068 1.00 89.75 91 PHE A C 1
ATOM 699 O O . PHE A 1 91 ? 1.138 -10.373 8.192 1.00 89.75 91 PHE A O 1
ATOM 706 N N . VAL A 1 92 ? 1.563 -8.318 9.030 1.00 90.00 92 VAL A N 1
ATOM 707 C CA . VAL A 1 92 ? 1.978 -8.750 10.364 1.00 90.00 92 VAL A CA 1
ATOM 708 C C . VAL A 1 92 ? 0.713 -8.982 11.200 1.00 90.00 92 VAL A C 1
ATOM 710 O O . VAL A 1 92 ? 0.014 -8.021 11.513 1.00 90.00 92 VAL A O 1
ATOM 713 N N . PRO A 1 93 ? 0.369 -10.230 11.565 1.00 86.69 93 PRO A N 1
ATOM 714 C CA . PRO A 1 93 ? -0.885 -10.525 12.260 1.00 86.69 93 PRO A CA 1
ATOM 715 C C . PRO A 1 93 ? -0.812 -10.254 13.768 1.00 86.69 93 PRO A C 1
ATOM 717 O O . PRO A 1 93 ? -1.843 -10.158 14.428 1.00 86.69 93 PRO A O 1
ATOM 720 N N . VAL A 1 94 ? 0.394 -10.161 14.335 1.00 88.00 94 VAL A N 1
ATOM 721 C CA . VAL A 1 94 ? 0.625 -9.872 15.757 1.00 88.00 94 VAL A CA 1
ATOM 722 C C . VAL A 1 94 ? 1.503 -8.632 15.858 1.00 88.00 94 VAL A C 1
ATOM 724 O O . VAL A 1 94 ? 2.713 -8.730 16.023 1.00 88.00 94 VAL A O 1
ATOM 727 N N . VAL A 1 95 ? 0.870 -7.471 15.710 1.00 89.44 95 VAL A N 1
ATOM 728 C CA . VAL A 1 95 ? 1.547 -6.169 15.684 1.00 89.44 95 VAL A CA 1
ATOM 729 C C . VAL A 1 95 ? 1.899 -5.727 17.103 1.00 89.44 95 VAL A C 1
ATOM 731 O O . VAL A 1 95 ? 1.030 -5.689 17.987 1.00 89.44 95 VAL A O 1
ATOM 734 N N . GLN A 1 96 ? 3.156 -5.356 17.327 1.00 90.12 96 GLN A N 1
ATOM 735 C CA . GLN A 1 96 ? 3.629 -4.790 18.596 1.00 90.12 96 GLN A CA 1
ATOM 736 C C . GLN A 1 96 ? 3.597 -3.262 18.596 1.00 90.12 96 GLN A C 1
ATOM 738 O O . GLN A 1 96 ? 3.289 -2.659 19.624 1.00 90.12 96 GLN A O 1
ATOM 743 N N . SER A 1 97 ? 3.843 -2.642 17.446 1.00 91.75 97 SER A N 1
ATOM 744 C CA . SER A 1 97 ? 3.812 -1.192 17.288 1.00 91.75 97 SER A CA 1
ATOM 745 C C . SER A 1 97 ? 2.412 -0.639 17.565 1.00 91.75 97 SER A C 1
ATOM 747 O O . SER A 1 97 ? 1.396 -1.322 17.377 1.00 91.75 97 SER A O 1
ATOM 749 N N . ARG A 1 98 ? 2.335 0.603 18.043 1.00 92.75 98 ARG A N 1
ATOM 750 C CA . ARG A 1 98 ? 1.071 1.294 18.322 1.00 92.75 98 ARG A CA 1
ATOM 751 C C . ARG A 1 98 ? 1.113 2.702 17.758 1.00 92.75 98 ARG A C 1
ATOM 753 O O . ARG A 1 98 ? 2.129 3.385 17.857 1.00 92.75 98 ARG A O 1
ATOM 760 N N . GLY A 1 99 ? -0.012 3.094 17.176 1.00 92.88 99 GLY A N 1
ATOM 761 C CA . GLY A 1 99 ? -0.301 4.458 16.770 1.00 92.88 99 GLY A CA 1
ATOM 762 C C . GLY A 1 99 ? -1.319 5.105 17.702 1.00 92.88 99 GLY A C 1
ATOM 763 O O . GLY A 1 99 ? -1.856 4.461 18.605 1.00 92.88 99 GLY A O 1
ATOM 764 N N . GLU A 1 100 ? -1.609 6.370 17.443 1.00 94.00 100 GLU A N 1
ATOM 765 C CA . GLU A 1 100 ? -2.616 7.144 18.157 1.00 94.00 100 GLU A CA 1
ATOM 766 C C . GLU A 1 100 ? -3.395 8.038 17.194 1.00 94.00 100 GLU A C 1
ATOM 768 O O . GLU A 1 100 ? -2.905 8.442 16.136 1.00 94.00 100 GLU A O 1
ATOM 773 N N . VAL A 1 101 ? -4.628 8.344 17.579 1.00 94.06 101 VAL A N 1
ATOM 774 C CA . VAL A 1 101 ? -5.438 9.374 16.943 1.00 94.06 101 VAL A CA 1
ATOM 775 C C . VAL A 1 101 ? -5.954 10.302 18.030 1.00 94.06 101 VAL A C 1
ATOM 777 O O . VAL A 1 101 ? -6.484 9.852 19.043 1.00 94.06 101 VAL A O 1
ATOM 780 N N . THR A 1 102 ? -5.773 11.597 17.822 1.00 94.31 102 THR A N 1
ATOM 781 C CA . THR A 1 102 ? -6.308 12.655 18.678 1.00 94.31 102 THR A CA 1
ATOM 782 C C . THR A 1 102 ? -6.947 13.729 17.804 1.00 94.31 102 THR A C 1
ATOM 784 O O . THR A 1 102 ? -7.018 13.579 16.584 1.00 94.31 102 THR A O 1
ATOM 787 N N . VAL A 1 103 ? -7.454 14.796 18.405 1.00 95.06 103 VAL A N 1
ATOM 788 C CA . VAL A 1 103 ? -8.039 15.935 17.697 1.00 95.06 103 VAL A CA 1
ATOM 789 C C . VAL A 1 103 ? -7.247 17.203 17.996 1.00 95.06 103 VAL A C 1
ATOM 791 O O . VAL A 1 103 ? -6.705 17.360 19.090 1.00 95.06 103 VAL A O 1
ATOM 794 N N . ASN A 1 104 ? -7.147 18.091 17.011 1.00 93.62 104 ASN A N 1
ATOM 795 C CA . ASN A 1 104 ? -6.593 19.430 17.183 1.00 93.62 104 ASN A CA 1
ATOM 796 C C . ASN A 1 104 ? -7.641 20.388 17.788 1.00 93.62 104 ASN A C 1
ATOM 798 O O . ASN A 1 104 ? -8.774 19.994 18.070 1.00 93.62 104 ASN A O 1
ATOM 802 N N . GLU A 1 105 ? -7.263 21.655 17.979 1.00 93.12 105 GLU A N 1
ATOM 803 C CA . GLU A 1 105 ? -8.140 22.685 18.563 1.00 93.12 105 GLU A CA 1
ATOM 804 C C . GLU A 1 105 ? -9.411 22.946 17.732 1.00 93.12 105 GLU A C 1
ATOM 806 O O . GLU A 1 105 ? -10.453 23.272 18.296 1.00 93.12 105 GLU A O 1
ATOM 811 N N . ASP A 1 106 ? -9.355 22.715 16.417 1.00 93.44 106 ASP A N 1
ATOM 812 C CA . ASP A 1 106 ? -10.478 22.880 15.484 1.00 93.44 106 ASP A CA 1
ATOM 813 C C . ASP A 1 106 ? -11.343 21.608 15.347 1.00 93.44 106 ASP A C 1
ATOM 815 O O . ASP A 1 106 ? -12.279 21.562 14.545 1.00 93.44 106 ASP A O 1
ATOM 819 N N . GLY A 1 107 ? -11.034 20.545 16.099 1.00 90.81 107 GLY A N 1
ATOM 820 C CA . GLY A 1 107 ? -11.724 19.252 16.027 1.00 90.81 107 GLY A CA 1
ATOM 821 C C . GLY A 1 107 ? -11.314 18.366 14.842 1.00 90.81 107 GLY A C 1
ATOM 822 O O . GLY A 1 107 ? -11.908 17.308 14.630 1.00 90.81 107 GLY A O 1
ATOM 823 N N . GLY A 1 108 ? -10.299 18.762 14.073 1.00 92.19 108 GLY A N 1
ATOM 824 C CA . GLY A 1 108 ? -9.698 17.950 13.017 1.00 92.19 108 GLY A CA 1
ATOM 825 C C . GLY A 1 108 ? -8.808 16.831 13.579 1.00 92.19 108 GLY A C 1
ATOM 826 O O . GLY A 1 108 ? -8.179 17.017 14.622 1.00 92.19 108 GLY A O 1
ATOM 827 N N . PRO A 1 109 ? -8.717 15.664 12.918 1.00 92.62 109 PRO A N 1
ATOM 828 C CA . PRO A 1 109 ? -7.941 14.539 13.426 1.00 92.62 109 PRO A CA 1
ATOM 829 C C . PRO A 1 109 ? -6.429 14.764 13.273 1.00 92.62 109 PRO A C 1
ATOM 831 O O . PRO A 1 109 ? -5.943 15.153 12.213 1.00 92.62 109 PRO A O 1
ATOM 834 N N . ILE A 1 110 ? -5.675 14.425 14.313 1.00 92.06 110 ILE A N 1
ATOM 835 C CA . ILE A 1 110 ? -4.222 14.249 14.295 1.00 92.06 110 ILE A CA 1
ATOM 836 C C . ILE A 1 110 ? -3.963 12.747 14.386 1.00 92.06 110 ILE A C 1
ATOM 838 O O . ILE A 1 110 ? -4.340 12.110 15.368 1.00 92.06 110 ILE A O 1
ATOM 842 N N . VAL A 1 111 ? -3.331 12.175 13.362 1.00 90.62 111 VAL A N 1
ATOM 843 C CA . VAL A 1 111 ? -3.102 10.729 13.258 1.00 90.62 111 VAL A CA 1
ATOM 844 C C . VAL A 1 111 ? -1.608 10.435 13.271 1.00 90.62 111 VAL A C 1
ATOM 846 O O . VAL A 1 111 ? -0.865 10.920 12.421 1.00 90.62 111 VAL A O 1
ATOM 849 N N . SER A 1 112 ? -1.184 9.571 14.188 1.00 91.44 112 SER A N 1
ATOM 850 C CA . SER A 1 112 ? 0.139 8.954 14.195 1.00 91.44 112 SER A CA 1
ATOM 851 C C . SER A 1 112 ? -0.021 7.460 13.944 1.00 91.44 112 SER A C 1
ATOM 853 O O . SER A 1 112 ? -0.519 6.726 14.792 1.00 91.44 112 SER A O 1
ATOM 855 N N . GLY A 1 113 ? 0.379 6.990 12.759 1.00 87.88 113 GLY A N 1
ATOM 856 C CA . GLY A 1 113 ? 0.203 5.583 12.376 1.00 87.88 113 GLY A CA 1
ATOM 857 C C . GLY A 1 113 ? 1.059 4.607 13.186 1.00 87.88 113 GLY A C 1
ATOM 858 O O . GLY A 1 113 ? 0.698 3.441 13.312 1.00 87.88 113 GLY A O 1
ATOM 859 N N . GLY A 1 114 ? 2.184 5.073 13.739 1.00 91.25 114 GLY A N 1
ATOM 860 C CA . GLY A 1 114 ? 3.050 4.259 14.589 1.00 91.25 114 GLY A CA 1
ATOM 861 C C . GLY A 1 114 ? 3.568 2.978 13.923 1.00 91.25 114 GLY A C 1
ATOM 862 O O . GLY A 1 114 ? 3.793 1.996 14.613 1.00 91.25 114 GLY A O 1
ATOM 863 N N . TYR A 1 115 ? 3.713 2.930 12.596 1.00 90.31 115 TYR A N 1
ATOM 864 C CA . TYR A 1 115 ? 4.162 1.713 11.914 1.00 90.31 115 TYR A CA 1
ATOM 865 C C . TYR A 1 115 ? 5.640 1.426 12.211 1.00 90.31 115 TYR A C 1
ATOM 867 O O . TYR A 1 115 ? 6.487 2.303 12.037 1.00 90.31 115 TYR A O 1
ATOM 875 N N . TYR A 1 116 ? 5.951 0.182 12.592 1.00 91.00 116 TYR A N 1
ATOM 876 C CA . TYR A 1 116 ? 7.318 -0.298 12.854 1.00 91.00 116 TYR A CA 1
ATOM 877 C C . TYR A 1 116 ? 8.069 0.488 13.943 1.00 91.00 116 TYR A C 1
ATOM 879 O O . TYR A 1 116 ? 9.286 0.670 13.853 1.00 91.00 116 TYR A O 1
ATOM 887 N N . THR A 1 117 ? 7.347 0.998 14.943 1.00 91.50 117 THR A N 1
ATOM 888 C CA . THR A 1 117 ? 7.915 1.736 16.083 1.00 91.50 117 THR A CA 1
ATOM 889 C C . THR A 1 117 ? 8.171 0.856 17.302 1.00 91.50 117 THR A C 1
ATOM 891 O O . THR A 1 117 ? 8.640 1.354 18.326 1.00 91.50 117 THR A O 1
ATOM 894 N N . ASP A 1 118 ? 7.879 -0.444 17.218 1.00 90.06 118 ASP A N 1
ATOM 895 C CA . ASP A 1 118 ? 8.132 -1.382 18.301 1.00 90.06 118 ASP A CA 1
ATOM 896 C C . ASP A 1 118 ? 9.626 -1.460 18.651 1.00 90.06 118 ASP A C 1
ATOM 898 O O . ASP A 1 118 ? 10.492 -1.592 17.785 1.00 90.06 118 ASP A O 1
ATOM 902 N N . HIS A 1 119 ? 9.938 -1.391 19.948 1.00 83.50 119 HIS A N 1
ATOM 903 C CA . HIS A 1 119 ? 11.322 -1.343 20.428 1.00 83.50 119 HIS A CA 1
ATOM 904 C C . HIS A 1 119 ? 12.158 -2.565 20.018 1.00 83.50 119 HIS A C 1
ATOM 906 O O . HIS A 1 119 ? 13.371 -2.438 19.866 1.00 83.50 119 HIS A O 1
ATOM 912 N N . GLY A 1 120 ? 11.524 -3.731 19.847 1.00 81.44 120 GLY A N 1
ATOM 913 C CA . GLY A 1 120 ? 12.191 -4.976 19.460 1.00 81.44 120 GLY A CA 1
ATOM 914 C C . GLY A 1 120 ? 12.409 -5.136 17.952 1.00 81.44 120 GLY A C 1
ATOM 915 O O . GLY A 1 120 ? 13.083 -6.076 17.542 1.00 81.44 120 GLY A O 1
ATOM 916 N N . GLY A 1 121 ? 11.843 -4.258 17.117 1.00 85.81 121 GLY A N 1
ATOM 917 C CA . GLY A 1 121 ? 11.895 -4.374 15.659 1.00 85.81 121 GLY A CA 1
ATOM 918 C C . GLY A 1 121 ? 11.199 -5.614 15.085 1.00 85.81 121 GLY A C 1
ATOM 919 O O . GLY A 1 121 ? 11.442 -5.970 13.928 1.00 85.81 121 GLY A O 1
ATOM 920 N N . HIS A 1 122 ? 10.352 -6.285 15.866 1.00 87.56 122 HIS A N 1
ATOM 921 C CA . HIS A 1 122 ? 9.687 -7.534 15.504 1.00 87.56 122 HIS A CA 1
ATOM 922 C C . HIS A 1 122 ? 8.721 -7.355 14.333 1.00 87.56 122 HIS A C 1
ATOM 924 O O . HIS A 1 122 ? 8.624 -8.246 13.482 1.00 87.56 122 HIS A O 1
ATOM 930 N N . ASP A 1 123 ? 8.023 -6.218 14.259 1.00 90.88 123 ASP A N 1
ATOM 931 C CA . ASP A 1 123 ? 7.062 -5.975 13.182 1.00 90.88 123 ASP A CA 1
ATOM 932 C C . ASP A 1 123 ? 7.792 -5.818 11.845 1.00 90.88 123 ASP A C 1
ATOM 934 O O . ASP A 1 123 ? 7.412 -6.422 10.840 1.00 90.88 123 ASP A O 1
ATOM 938 N N . LEU A 1 124 ? 8.891 -5.057 11.842 1.00 91.62 124 LEU A N 1
ATOM 939 C CA . LEU A 1 124 ? 9.709 -4.849 10.649 1.00 91.62 124 LEU A CA 1
ATOM 940 C C . LEU A 1 124 ? 10.411 -6.138 10.218 1.00 91.62 124 LEU A C 1
ATOM 942 O O . LEU A 1 124 ? 10.417 -6.463 9.032 1.00 91.62 124 LEU A O 1
ATOM 946 N N . TYR A 1 125 ? 10.963 -6.890 11.173 1.00 90.00 125 TYR A N 1
ATOM 947 C CA . TYR A 1 125 ? 11.546 -8.204 10.915 1.00 90.00 125 TYR A CA 1
ATOM 948 C C . TYR A 1 125 ? 10.527 -9.146 10.258 1.00 90.00 125 TYR A C 1
ATOM 950 O O . TYR A 1 125 ? 10.806 -9.746 9.219 1.00 90.00 125 TYR A O 1
ATOM 958 N N . THR A 1 126 ? 9.313 -9.221 10.813 1.00 89.94 126 THR A N 1
ATOM 959 C CA . THR A 1 126 ? 8.240 -10.066 10.273 1.00 89.94 126 THR A CA 1
ATOM 960 C C . THR A 1 126 ? 7.850 -9.635 8.860 1.00 89.94 126 THR A C 1
ATOM 962 O O . THR A 1 126 ? 7.670 -10.489 7.993 1.00 89.94 126 THR A O 1
ATOM 965 N N . ALA A 1 127 ? 7.776 -8.328 8.589 1.00 91.88 127 ALA A N 1
ATOM 966 C CA . ALA A 1 127 ? 7.511 -7.807 7.249 1.00 91.88 127 ALA A CA 1
ATOM 967 C C . ALA A 1 127 ? 8.616 -8.183 6.239 1.00 91.88 127 ALA A C 1
ATOM 969 O O . ALA A 1 127 ? 8.311 -8.572 5.110 1.00 91.88 127 ALA A O 1
ATOM 970 N N . VAL A 1 128 ? 9.891 -8.126 6.641 1.00 91.38 128 VAL A N 1
ATOM 971 C CA . VAL A 1 128 ? 11.027 -8.537 5.797 1.00 91.38 128 VAL A CA 1
ATOM 972 C C . VAL A 1 128 ? 10.974 -10.033 5.488 1.00 91.38 128 VAL A C 1
ATOM 974 O O . VAL A 1 128 ? 11.087 -10.421 4.324 1.00 91.38 128 VAL A O 1
ATOM 977 N N . GLU A 1 129 ? 10.747 -10.885 6.488 1.00 88.50 129 GLU A N 1
ATOM 978 C CA . GLU A 1 129 ? 10.620 -12.331 6.266 1.00 88.50 129 GLU A CA 1
ATOM 979 C C . GLU A 1 129 ? 9.410 -12.677 5.388 1.00 88.50 129 GLU A C 1
ATOM 981 O O . GLU A 1 129 ? 9.499 -13.539 4.508 1.00 88.50 129 GLU A O 1
ATOM 986 N N . ALA A 1 130 ? 8.301 -11.953 5.543 1.00 89.50 130 ALA A N 1
ATOM 987 C CA . ALA A 1 130 ? 7.129 -12.099 4.691 1.00 89.50 130 ALA A CA 1
ATOM 988 C C . ALA A 1 130 ? 7.403 -11.719 3.227 1.00 89.50 130 ALA A C 1
ATOM 990 O O . ALA A 1 130 ? 6.974 -12.422 2.304 1.00 89.50 130 ALA A O 1
ATOM 991 N N . LEU A 1 131 ? 8.174 -10.651 2.998 1.00 91.00 131 LEU A N 1
ATOM 992 C CA . LEU A 1 131 ? 8.611 -10.253 1.661 1.00 91.00 131 LEU A CA 1
ATOM 993 C C . LEU A 1 131 ? 9.516 -11.321 1.035 1.00 91.00 131 LEU A C 1
ATOM 995 O O . LEU A 1 131 ? 9.269 -11.749 -0.093 1.00 91.00 131 LEU A O 1
ATOM 999 N N . LYS A 1 132 ? 10.509 -11.830 1.777 1.00 89.75 132 LYS A N 1
ATOM 1000 C CA . LYS A 1 132 ? 11.362 -12.939 1.315 1.00 89.75 132 LYS A CA 1
ATOM 1001 C C . LYS A 1 132 ? 10.533 -14.169 0.959 1.00 89.75 132 LYS A C 1
ATOM 1003 O O . LYS A 1 132 ? 10.777 -14.799 -0.069 1.00 89.75 132 LYS A O 1
ATOM 1008 N N . ARG A 1 133 ? 9.538 -14.514 1.780 1.00 87.81 133 ARG A N 1
ATOM 1009 C CA . ARG A 1 133 ? 8.651 -15.655 1.525 1.00 87.81 133 ARG A CA 1
ATOM 1010 C C . ARG A 1 133 ? 7.829 -15.465 0.252 1.00 87.81 133 ARG A C 1
ATOM 1012 O O . ARG A 1 133 ? 7.753 -16.391 -0.557 1.00 87.81 133 ARG A O 1
ATOM 1019 N N . SER A 1 134 ? 7.290 -14.267 0.045 1.00 89.38 134 SER A N 1
ATOM 1020 C CA . SER A 1 134 ? 6.558 -13.907 -1.172 1.00 89.38 134 SER A CA 1
ATOM 1021 C C . SER A 1 134 ? 7.443 -14.036 -2.412 1.00 89.38 134 SER A C 1
ATOM 1023 O O . SER A 1 134 ? 7.043 -14.665 -3.390 1.00 89.38 134 SER A O 1
ATOM 1025 N N . LEU A 1 135 ? 8.687 -13.552 -2.338 1.00 90.06 135 LEU A N 1
ATOM 1026 C CA . LEU A 1 135 ? 9.673 -13.677 -3.415 1.00 90.06 135 LEU A CA 1
ATOM 1027 C C . LEU A 1 135 ? 10.032 -15.134 -3.723 1.00 90.06 135 LEU A C 1
ATOM 1029 O O . LEU A 1 135 ? 10.144 -15.494 -4.890 1.00 90.06 135 LEU A O 1
ATOM 1033 N N . ARG A 1 136 ? 10.160 -15.996 -2.709 1.00 86.69 136 ARG A N 1
ATOM 1034 C CA . ARG A 1 136 ? 10.406 -17.436 -2.908 1.00 86.69 136 ARG A CA 1
ATOM 1035 C C . ARG A 1 136 ? 9.241 -18.132 -3.615 1.00 86.69 136 ARG A C 1
ATOM 1037 O O . ARG A 1 136 ? 9.465 -18.971 -4.480 1.00 86.69 136 ARG A O 1
ATOM 1044 N N . ILE A 1 137 ? 8.001 -17.767 -3.279 1.00 84.75 137 ILE A N 1
ATOM 1045 C CA . ILE A 1 137 ? 6.796 -18.298 -3.939 1.00 84.75 137 ILE A CA 1
ATOM 1046 C C . ILE A 1 137 ? 6.744 -17.846 -5.399 1.00 84.75 137 ILE A C 1
ATOM 1048 O O . ILE A 1 137 ? 6.630 -18.683 -6.295 1.00 84.75 137 ILE A O 1
ATOM 1052 N N . VAL A 1 138 ? 6.909 -16.546 -5.638 1.00 86.81 138 VAL A N 1
ATOM 1053 C CA . VAL A 1 138 ? 6.974 -15.946 -6.979 1.00 86.81 138 VAL A CA 1
ATOM 1054 C C . VAL A 1 138 ? 8.087 -16.584 -7.818 1.00 86.81 138 VAL A C 1
ATOM 1056 O O . VAL A 1 138 ? 7.875 -16.945 -8.971 1.00 86.81 138 VAL A O 1
ATOM 1059 N N . GLY A 1 139 ? 9.259 -16.789 -7.221 1.00 85.81 139 GLY A N 1
ATOM 1060 C CA . GLY A 1 139 ? 10.441 -17.367 -7.852 1.00 85.81 139 GLY A CA 1
ATOM 1061 C C . GLY A 1 139 ? 10.500 -18.895 -7.886 1.00 85.81 139 GLY A C 1
ATOM 1062 O O . GLY A 1 139 ? 11.532 -19.453 -8.247 1.00 85.81 139 GLY A O 1
ATOM 1063 N N . SER A 1 140 ? 9.425 -19.589 -7.509 1.00 83.69 140 SER A N 1
ATOM 1064 C CA . SER A 1 140 ? 9.397 -21.058 -7.415 1.00 83.69 140 SER A CA 1
ATOM 1065 C C . SER A 1 140 ? 9.394 -21.788 -8.764 1.00 83.69 140 SER A C 1
ATOM 1067 O O . SER A 1 140 ? 9.457 -23.015 -8.798 1.00 83.69 140 SER A O 1
ATOM 1069 N N . GLY A 1 141 ? 9.275 -21.063 -9.878 1.00 81.12 141 GLY A N 1
ATOM 1070 C CA . GLY A 1 141 ? 9.061 -21.633 -11.211 1.00 81.12 141 GLY A CA 1
ATOM 1071 C C . GLY A 1 141 ? 7.584 -21.851 -11.562 1.00 81.12 141 GLY A C 1
ATOM 1072 O O . GLY A 1 141 ? 7.249 -22.002 -12.732 1.00 81.12 141 GLY A O 1
ATOM 1073 N N . MET A 1 142 ? 6.678 -21.817 -10.575 1.00 80.94 142 MET A N 1
ATOM 1074 C CA . MET A 1 142 ? 5.234 -22.019 -10.785 1.00 80.94 142 MET A CA 1
ATOM 1075 C C . MET A 1 142 ? 4.609 -20.969 -11.716 1.00 80.94 142 MET A C 1
ATOM 1077 O O . MET A 1 142 ? 3.608 -21.240 -12.372 1.00 80.94 142 MET A O 1
ATOM 1081 N N . PHE A 1 143 ? 5.200 -19.776 -11.772 1.00 84.69 143 PHE A N 1
ATOM 1082 C CA . PHE A 1 143 ? 4.644 -18.620 -12.468 1.00 84.69 143 PHE A CA 1
ATOM 1083 C C . PHE A 1 143 ? 5.404 -18.241 -13.749 1.00 84.69 143 PHE A C 1
ATOM 1085 O O . PHE A 1 143 ? 5.098 -17.207 -14.343 1.00 84.69 143 PHE A O 1
ATOM 1092 N N . ASP A 1 144 ? 6.370 -19.054 -14.189 1.00 84.56 144 ASP A N 1
ATOM 1093 C CA . ASP A 1 144 ? 7.272 -18.740 -15.312 1.00 84.56 144 ASP A CA 1
ATOM 1094 C C . ASP A 1 144 ? 6.533 -18.478 -16.630 1.00 84.56 144 ASP A C 1
ATOM 1096 O O . ASP A 1 144 ? 6.916 -17.582 -17.386 1.00 84.56 144 ASP A O 1
ATOM 1100 N N . ASP A 1 145 ? 5.453 -19.223 -16.867 1.00 85.31 145 ASP A N 1
ATOM 1101 C CA . ASP A 1 145 ? 4.604 -19.105 -18.057 1.00 85.31 145 ASP A CA 1
ATOM 1102 C C . ASP A 1 145 ? 3.365 -18.220 -17.824 1.00 85.31 145 ASP A C 1
ATOM 1104 O O . ASP A 1 145 ? 2.557 -18.019 -18.730 1.00 85.31 145 ASP A O 1
ATOM 1108 N N . MET A 1 146 ? 3.193 -17.693 -16.606 1.00 86.50 146 MET A N 1
ATOM 1109 C CA . MET A 1 146 ? 2.029 -16.890 -16.214 1.00 86.50 146 MET A CA 1
ATOM 1110 C C . MET A 1 146 ? 2.360 -15.404 -16.095 1.00 86.50 146 MET A C 1
ATOM 1112 O O . MET A 1 146 ? 1.578 -14.558 -16.527 1.00 86.50 146 MET A O 1
ATOM 1116 N N . MET A 1 147 ? 3.497 -15.071 -15.482 1.00 88.25 147 MET A N 1
ATOM 1117 C CA . MET A 1 147 ? 3.875 -13.690 -15.205 1.00 88.25 147 MET A CA 1
ATOM 1118 C C . MET A 1 147 ? 4.778 -13.126 -16.293 1.00 88.25 147 MET A C 1
ATOM 1120 O O . MET A 1 147 ? 5.704 -13.771 -16.785 1.00 88.25 147 MET A O 1
ATOM 1124 N N . GLN A 1 148 ? 4.535 -11.865 -16.642 1.00 90.38 148 GLN A N 1
ATOM 1125 C CA . GLN A 1 148 ? 5.342 -11.169 -17.629 1.00 90.38 148 GLN A CA 1
ATOM 1126 C C . GLN A 1 148 ? 6.782 -10.993 -17.127 1.00 90.38 148 GLN A C 1
ATOM 1128 O O . GLN A 1 148 ? 7.018 -10.586 -15.989 1.00 90.38 148 GLN A O 1
ATOM 1133 N N . LYS A 1 149 ? 7.758 -11.249 -18.001 1.00 89.12 149 LYS A N 1
ATOM 1134 C CA . LYS A 1 149 ? 9.171 -10.965 -17.730 1.00 89.12 149 LYS A CA 1
ATOM 1135 C C . LYS A 1 149 ? 9.468 -9.471 -17.845 1.00 89.12 149 LYS A C 1
ATOM 1137 O O . LYS A 1 149 ? 8.861 -8.755 -18.645 1.00 89.12 149 LYS A O 1
ATOM 1142 N N . ARG A 1 150 ? 10.434 -9.008 -17.059 1.00 88.44 150 ARG A N 1
ATOM 1143 C CA . ARG A 1 150 ? 10.932 -7.635 -17.089 1.00 88.44 150 ARG A CA 1
ATOM 1144 C C . ARG A 1 150 ? 11.555 -7.328 -18.451 1.00 88.44 150 ARG A C 1
ATOM 1146 O O . ARG A 1 150 ? 12.262 -8.150 -19.028 1.00 88.44 150 ARG A O 1
ATOM 1153 N N . SER A 1 151 ? 11.243 -6.152 -18.980 1.00 87.44 151 SER A N 1
ATOM 1154 C CA . SER A 1 151 ? 11.796 -5.606 -20.221 1.00 87.44 151 SER A CA 1
ATOM 1155 C C . SER A 1 151 ? 11.392 -4.131 -20.358 1.00 87.44 151 SER A C 1
ATOM 1157 O O . SER A 1 151 ? 10.446 -3.703 -19.686 1.00 87.44 151 SER A O 1
ATOM 1159 N N . PRO A 1 152 ? 11.996 -3.366 -21.284 1.00 89.19 152 PRO A N 1
ATOM 1160 C CA . PRO A 1 152 ? 11.549 -2.005 -21.596 1.00 89.19 152 PRO A CA 1
ATOM 1161 C C . PRO A 1 152 ? 10.082 -1.909 -22.045 1.00 89.19 152 PRO A C 1
ATOM 1163 O O . PRO A 1 152 ? 9.464 -0.859 -21.916 1.00 89.19 152 PRO A O 1
ATOM 1166 N N . LEU A 1 153 ? 9.516 -3.010 -22.553 1.00 88.69 153 LEU A N 1
ATOM 1167 C CA . LEU A 1 153 ? 8.116 -3.112 -22.972 1.00 88.69 153 LEU A CA 1
ATOM 1168 C C . LEU A 1 153 ? 7.248 -3.840 -21.936 1.00 88.69 153 LEU A C 1
ATOM 1170 O O . LEU A 1 153 ? 6.105 -4.187 -22.230 1.00 88.69 153 LEU A O 1
ATOM 1174 N N . SER A 1 154 ? 7.775 -4.115 -20.742 1.00 90.94 154 SER A N 1
ATOM 1175 C CA . SER A 1 154 ? 7.007 -4.754 -19.677 1.00 90.94 154 SER A CA 1
ATOM 1176 C C . SER A 1 154 ? 5.957 -3.815 -19.097 1.00 90.94 154 SER A C 1
ATOM 1178 O O . SER A 1 154 ? 6.081 -2.592 -19.175 1.00 90.94 154 SER A O 1
ATOM 1180 N N . CYS A 1 155 ? 4.927 -4.399 -18.493 1.00 90.94 155 CYS A N 1
ATOM 1181 C CA . CYS A 1 155 ? 3.786 -3.673 -17.971 1.00 90.94 155 CYS A CA 1
ATOM 1182 C C . CYS A 1 155 ? 4.170 -2.536 -17.003 1.00 90.94 155 CYS A C 1
ATOM 1184 O O . CYS A 1 155 ? 3.828 -1.389 -17.290 1.00 90.94 155 CYS A O 1
ATOM 1186 N N . PRO A 1 156 ? 4.957 -2.771 -15.930 1.00 89.75 156 PRO A N 1
ATOM 1187 C CA . PRO A 1 156 ? 5.373 -1.705 -15.021 1.00 89.75 156 PRO A CA 1
ATOM 1188 C C . PRO A 1 156 ? 6.200 -0.612 -15.703 1.00 89.75 156 PRO A C 1
ATOM 1190 O O . PRO A 1 156 ? 6.043 0.558 -15.370 1.00 89.75 156 PRO A O 1
ATOM 1193 N N . ALA A 1 157 ? 7.056 -0.965 -16.669 1.00 90.38 157 ALA A N 1
ATOM 1194 C CA . ALA A 1 157 ? 7.860 0.014 -17.400 1.00 90.38 157 ALA A CA 1
ATOM 1195 C C . ALA A 1 157 ? 6.979 0.927 -18.267 1.00 90.38 157 ALA A C 1
ATOM 1197 O O . ALA A 1 157 ? 7.144 2.145 -18.243 1.00 90.38 157 ALA A O 1
ATOM 1198 N N . GLN A 1 158 ? 6.007 0.360 -18.990 1.00 90.00 158 GLN A N 1
ATOM 1199 C CA . GLN A 1 158 ? 5.037 1.143 -19.761 1.00 90.00 158 GLN A CA 1
ATOM 1200 C C . GLN A 1 158 ? 4.184 2.031 -18.856 1.00 90.00 158 GLN A C 1
ATOM 1202 O O . GLN A 1 158 ? 3.973 3.199 -19.173 1.00 90.00 158 GLN A O 1
ATOM 1207 N N . VAL A 1 159 ? 3.740 1.492 -17.716 1.00 90.75 159 VAL A N 1
ATOM 1208 C CA . VAL A 1 159 ? 2.954 2.234 -16.729 1.00 90.75 159 VAL A CA 1
ATOM 1209 C C . VAL A 1 159 ? 3.727 3.460 -16.252 1.00 90.75 159 VAL A C 1
ATOM 1211 O O . VAL A 1 159 ? 3.242 4.582 -16.357 1.00 90.75 159 VAL A O 1
ATOM 1214 N N . LEU A 1 160 ? 4.952 3.252 -15.772 1.00 92.12 160 LEU A N 1
ATOM 1215 C CA . LEU A 1 160 ? 5.796 4.309 -15.226 1.00 92.12 160 LEU A CA 1
ATOM 1216 C C . LEU A 1 160 ? 6.138 5.379 -16.271 1.00 92.12 160 LEU A C 1
ATOM 1218 O O . LEU A 1 160 ? 6.054 6.566 -15.964 1.00 92.12 160 LEU A O 1
ATOM 1222 N N . ASN A 1 161 ? 6.448 4.980 -17.508 1.00 91.75 161 ASN A N 1
ATOM 1223 C CA . ASN A 1 161 ? 6.677 5.924 -18.605 1.00 91.75 161 ASN A CA 1
ATOM 1224 C C . ASN A 1 161 ? 5.415 6.726 -18.953 1.00 91.75 161 ASN A C 1
ATOM 1226 O O . ASN A 1 161 ? 5.495 7.940 -19.101 1.00 91.75 161 ASN A O 1
ATOM 1230 N N . GLY A 1 162 ? 4.244 6.084 -19.001 1.00 91.31 162 GLY A N 1
ATOM 1231 C CA . GLY A 1 162 ? 2.979 6.780 -19.244 1.00 91.31 162 GLY A CA 1
ATOM 1232 C C . GLY A 1 162 ? 2.665 7.831 -18.173 1.00 91.31 162 GLY A C 1
ATOM 1233 O O . GLY A 1 162 ? 2.216 8.929 -18.496 1.00 91.31 162 GLY A O 1
ATOM 1234 N N . LEU A 1 163 ? 2.960 7.543 -16.900 1.00 92.25 163 LEU A N 1
ATOM 1235 C CA . LEU A 1 163 ? 2.813 8.523 -15.816 1.00 92.25 163 LEU A CA 1
ATOM 1236 C C . LEU A 1 163 ? 3.799 9.696 -15.950 1.00 92.25 163 LEU A C 1
ATOM 1238 O O . LEU A 1 163 ? 3.432 10.835 -15.664 1.00 92.25 163 LEU A O 1
ATOM 1242 N N . LEU A 1 164 ? 5.027 9.452 -16.417 1.00 92.44 164 LEU A N 1
ATOM 1243 C CA . LEU A 1 164 ? 5.986 10.520 -16.725 1.00 92.44 164 LEU A CA 1
ATOM 1244 C C . LEU A 1 164 ? 5.508 11.393 -17.891 1.00 92.44 164 LEU A C 1
ATOM 1246 O O . LEU A 1 164 ? 5.589 12.618 -17.804 1.00 92.44 164 LEU A O 1
ATOM 1250 N N . ASP A 1 165 ? 4.962 10.791 -18.947 1.00 90.94 165 ASP A N 1
ATOM 1251 C CA . ASP A 1 165 ? 4.412 11.528 -20.087 1.00 90.94 165 ASP A CA 1
ATOM 1252 C C . ASP A 1 165 ? 3.256 12.443 -19.660 1.00 90.94 165 ASP A C 1
ATOM 1254 O O . ASP A 1 165 ? 3.186 13.594 -20.101 1.00 90.94 165 ASP A O 1
ATOM 1258 N N . LEU A 1 166 ? 2.394 11.989 -18.740 1.00 91.50 166 LEU A N 1
ATOM 1259 C CA . LEU A 1 166 ? 1.342 12.825 -18.154 1.00 91.50 166 LEU A CA 1
ATOM 1260 C C . LEU A 1 166 ? 1.913 14.067 -17.457 1.00 91.50 166 LEU A C 1
ATOM 1262 O O . LEU A 1 166 ? 1.375 15.158 -17.646 1.00 91.50 166 LEU A O 1
ATOM 1266 N N . PHE A 1 167 ? 3.020 13.942 -16.718 1.00 90.12 167 PHE A N 1
ATOM 1267 C CA . PHE A 1 167 ? 3.699 15.104 -16.134 1.00 90.12 167 PHE A CA 1
ATOM 1268 C C . PHE A 1 167 ? 4.247 16.055 -17.187 1.00 90.12 167 PHE A C 1
ATOM 1270 O O . PHE A 1 167 ? 4.069 17.262 -17.055 1.00 90.12 167 PHE A O 1
ATOM 1277 N N . LEU A 1 168 ? 4.891 15.538 -18.235 1.00 88.12 168 LEU A N 1
ATOM 1278 C CA . LEU A 1 168 ? 5.446 16.371 -19.305 1.00 88.12 168 LEU A CA 1
ATOM 1279 C C . LEU A 1 168 ? 4.345 17.156 -20.027 1.00 88.12 168 LEU A C 1
ATOM 1281 O O . LEU A 1 168 ? 4.518 18.332 -20.351 1.00 88.12 168 LEU A O 1
ATOM 1285 N N . ILE A 1 169 ? 3.194 16.523 -20.252 1.00 88.12 169 ILE A N 1
ATOM 1286 C CA . ILE A 1 169 ? 2.009 17.167 -20.822 1.00 88.12 169 ILE A CA 1
ATOM 1287 C C . ILE A 1 169 ? 1.466 18.233 -19.873 1.00 88.12 169 ILE A C 1
ATOM 1289 O O . ILE A 1 169 ? 1.227 19.369 -20.288 1.00 88.12 169 ILE A O 1
ATOM 1293 N N . ALA A 1 170 ? 1.291 17.876 -18.601 1.00 87.69 170 ALA A N 1
ATOM 1294 C CA . ALA A 1 170 ? 0.757 18.768 -17.586 1.00 87.69 170 ALA A CA 1
ATOM 1295 C C . ALA A 1 170 ? 1.707 19.932 -17.277 1.00 87.69 170 ALA A C 1
ATOM 1297 O O . ALA A 1 170 ? 1.239 21.002 -16.925 1.00 87.69 170 ALA A O 1
ATOM 1298 N N . ALA A 1 171 ? 3.024 19.789 -17.416 1.00 84.06 171 ALA A N 1
ATOM 1299 C CA . ALA A 1 171 ? 3.983 20.864 -17.161 1.00 84.06 171 ALA A CA 1
ATOM 1300 C C . ALA A 1 171 ? 4.034 21.893 -18.305 1.00 84.06 171 ALA A C 1
ATOM 1302 O O . ALA A 1 171 ? 4.269 23.082 -18.078 1.00 84.06 171 ALA A O 1
ATOM 1303 N N . ARG A 1 172 ? 3.770 21.471 -19.545 1.00 77.31 172 ARG A N 1
ATOM 1304 C CA . ARG A 1 172 ? 3.777 22.361 -20.710 1.00 77.31 172 ARG A CA 1
ATOM 1305 C C . ARG A 1 172 ? 2.489 23.178 -20.752 1.00 77.31 172 ARG A C 1
ATOM 1307 O O . ARG A 1 172 ? 1.430 22.654 -21.077 1.00 77.31 172 ARG A O 1
ATOM 1314 N N . ARG A 1 173 ? 2.565 24.492 -20.512 1.00 62.38 173 ARG A N 1
ATOM 1315 C CA . ARG A 1 173 ? 1.509 25.422 -20.954 1.00 62.38 173 ARG A CA 1
ATOM 1316 C C . ARG A 1 173 ? 1.634 25.584 -22.465 1.00 62.38 173 ARG A C 1
ATOM 1318 O O . ARG A 1 173 ? 2.345 26.467 -22.932 1.00 62.38 173 ARG A O 1
ATOM 1325 N N . LEU A 1 174 ? 1.011 24.690 -23.230 1.00 56.34 174 LEU A N 1
ATOM 1326 C CA . LEU A 1 174 ? 0.911 24.858 -24.678 1.00 56.34 174 LEU A CA 1
ATOM 1327 C C . LEU A 1 174 ? 0.138 26.165 -24.942 1.00 56.34 174 LEU A C 1
ATOM 1329 O O . LEU A 1 174 ? -1.017 26.260 -24.523 1.00 56.34 174 LEU A O 1
ATOM 1333 N N . PRO A 1 175 ? 0.735 27.194 -25.572 1.00 47.38 175 PRO A N 1
ATOM 1334 C CA . PRO A 1 175 ? -0.031 28.359 -25.980 1.00 47.38 175 PRO A CA 1
ATOM 1335 C C . PRO A 1 175 ? -1.000 27.900 -27.071 1.00 47.38 175 PRO A C 1
ATOM 1337 O O . PRO A 1 175 ? -0.559 27.520 -28.151 1.00 47.38 175 PRO A O 1
ATOM 1340 N N . LEU A 1 176 ? -2.305 27.901 -26.796 1.00 47.50 176 LEU A N 1
ATOM 1341 C CA . LEU A 1 176 ? -3.313 27.740 -27.843 1.00 47.50 176 LEU A CA 1
ATOM 1342 C C . LEU A 1 176 ? -3.285 29.019 -28.695 1.00 47.50 176 LEU A C 1
ATOM 1344 O O . LEU A 1 176 ? -3.644 30.084 -28.183 1.00 47.50 176 LEU A O 1
ATOM 1348 N N . PRO A 1 177 ? -2.835 28.986 -29.963 1.00 40.81 177 PRO A N 1
ATOM 1349 C CA . PRO A 1 177 ? -2.879 30.168 -30.804 1.00 40.81 177 PRO A CA 1
ATOM 1350 C C . PRO A 1 177 ? -4.340 30.398 -31.195 1.00 40.81 177 PRO A C 1
ATOM 1352 O O . PRO A 1 177 ? -4.935 29.576 -31.885 1.00 40.81 177 PRO A O 1
ATOM 1355 N N . SER A 1 178 ? -4.916 31.535 -30.809 1.00 44.03 178 SER A N 1
ATOM 1356 C CA . SER A 1 178 ? -6.279 31.927 -31.198 1.00 44.03 178 SER A CA 1
ATOM 1357 C C . SER A 1 178 ? -6.428 32.289 -32.687 1.00 44.03 178 SER A C 1
ATOM 1359 O O . SER A 1 178 ? -7.474 32.791 -33.091 1.00 44.03 178 SER A O 1
ATOM 1361 N N . THR A 1 179 ? -5.401 32.080 -33.519 1.00 37.84 179 THR A N 1
ATOM 1362 C CA . THR A 1 179 ? -5.309 32.719 -34.844 1.00 37.84 179 THR A CA 1
ATOM 1363 C C . THR A 1 179 ? -4.837 31.840 -36.000 1.00 37.84 179 THR A C 1
ATOM 1365 O O . THR A 1 179 ? -4.732 32.357 -37.110 1.00 37.84 179 THR A O 1
ATOM 1368 N N . TYR A 1 180 ? -4.631 30.531 -35.827 1.00 41.03 180 TYR A N 1
ATOM 1369 C CA . TYR A 1 180 ? -4.372 29.656 -36.979 1.00 41.03 180 TYR A CA 1
ATOM 1370 C C . TYR A 1 180 ? -5.578 28.779 -37.299 1.00 41.03 180 TYR A C 1
ATOM 1372 O O . TYR A 1 180 ? -5.934 27.850 -36.582 1.00 41.03 180 TYR A O 1
ATOM 1380 N N . ALA A 1 181 ? -6.219 29.149 -38.404 1.00 36.91 181 ALA A N 1
ATOM 1381 C CA . ALA A 1 181 ? -7.338 28.469 -39.016 1.00 36.91 181 ALA A CA 1
ATOM 1382 C C . ALA A 1 181 ? -7.032 26.989 -39.307 1.00 36.91 181 ALA A C 1
ATOM 1384 O O . ALA A 1 181 ? -6.066 26.668 -39.992 1.00 36.91 181 ALA A O 1
ATOM 1385 N N . LEU A 1 182 ? -7.920 26.129 -38.801 1.00 46.94 182 LEU A N 1
ATOM 1386 C CA . LEU A 1 182 ? -8.402 24.869 -39.374 1.00 46.94 182 LEU A CA 1
ATOM 1387 C C . LEU A 1 182 ? -7.473 24.179 -40.393 1.00 46.94 182 LEU A C 1
ATOM 1389 O O . LEU A 1 182 ? -7.676 24.264 -41.605 1.00 46.94 182 LEU A O 1
ATOM 1393 N N . THR A 1 183 ? -6.562 23.356 -39.882 1.00 41.69 183 THR A N 1
ATOM 1394 C CA . THR A 1 183 ? -6.286 22.041 -40.475 1.00 41.69 183 THR A CA 1
ATOM 1395 C C . THR A 1 183 ? -6.831 20.958 -39.536 1.00 41.69 183 THR A C 1
ATOM 1397 O O . THR A 1 183 ? -6.819 21.150 -38.319 1.00 41.69 183 THR A O 1
ATOM 1400 N N . PRO A 1 184 ? -7.376 19.837 -40.043 1.00 42.59 184 PRO A N 1
ATOM 1401 C CA . PRO A 1 184 ? -8.017 18.851 -39.184 1.00 42.59 184 PRO A CA 1
ATOM 1402 C C . PRO A 1 184 ? -6.980 18.111 -38.326 1.00 42.59 184 PRO A C 1
ATOM 1404 O O . PRO A 1 184 ? -6.160 17.361 -38.846 1.00 42.59 184 PRO A O 1
ATOM 1407 N N . GLN A 1 185 ? -7.088 18.311 -37.011 1.00 47.28 185 GLN A N 1
ATOM 1408 C CA . GLN A 1 185 ? -7.081 17.267 -35.979 1.00 47.28 185 GLN A CA 1
ATOM 1409 C C . GLN A 1 185 ? -5.830 16.375 -35.898 1.00 47.28 185 GLN A C 1
ATOM 1411 O O . GLN A 1 185 ? -5.775 15.288 -36.471 1.00 47.28 185 GLN A O 1
ATOM 1416 N N . SER A 1 186 ? -4.891 16.747 -35.019 1.00 49.50 186 SER A N 1
ATOM 1417 C CA . SER A 1 186 ? -4.190 15.705 -34.263 1.00 49.50 186 SER A CA 1
ATOM 1418 C C . SER A 1 186 ? -5.195 15.098 -33.271 1.00 49.50 186 SER A C 1
ATOM 1420 O O . SER A 1 186 ? -5.777 15.852 -32.488 1.00 49.50 186 SER A O 1
ATOM 1422 N N . PRO A 1 187 ? -5.386 13.765 -33.227 1.00 51.56 187 PRO A N 1
ATOM 1423 C CA . PRO A 1 187 ? -6.226 13.096 -32.223 1.00 51.56 187 PRO A CA 1
ATOM 1424 C C . PRO A 1 187 ? -5.823 13.398 -30.769 1.00 51.56 187 PRO A C 1
ATOM 1426 O O . PRO A 1 187 ? -6.552 13.070 -29.840 1.00 51.56 187 PRO A O 1
ATOM 1429 N N . GLN A 1 188 ? -4.645 13.992 -30.567 1.00 60.97 188 GLN A N 1
ATOM 1430 C CA . GLN A 1 188 ? -4.031 14.217 -29.266 1.00 60.97 188 GLN A CA 1
ATOM 1431 C C . GLN A 1 188 ? -4.447 15.557 -28.631 1.00 60.97 188 GLN A C 1
ATOM 1433 O O . GLN A 1 188 ? -4.331 15.703 -27.419 1.00 60.97 188 GLN A O 1
ATOM 1438 N N . GLU A 1 189 ? -4.961 16.526 -29.401 1.00 75.44 189 GLU A N 1
ATOM 1439 C CA . GLU A 1 189 ? -5.324 17.861 -28.885 1.00 75.44 189 GLU A CA 1
ATOM 1440 C C . GLU A 1 189 ? -6.392 17.826 -27.770 1.00 75.44 189 GLU A C 1
ATOM 1442 O O . GLU A 1 189 ? -6.157 18.435 -26.721 1.00 75.44 189 GLU A O 1
ATOM 1447 N N . PRO A 1 190 ? -7.501 17.065 -27.899 1.00 84.44 190 PRO A N 1
ATOM 1448 C CA . PRO A 1 190 ? -8.484 16.950 -26.820 1.00 84.44 190 PRO A CA 1
ATOM 1449 C C . PRO A 1 190 ? -7.898 16.302 -25.559 1.00 84.44 190 PRO A C 1
ATOM 1451 O O . PRO A 1 190 ? -8.194 16.729 -24.445 1.00 84.44 190 PRO A O 1
ATOM 1454 N N . PHE A 1 191 ? -7.022 15.305 -25.726 1.00 85.62 191 PHE A N 1
ATOM 1455 C CA . PHE A 1 191 ? -6.357 14.634 -24.609 1.00 85.62 191 PHE A CA 1
ATOM 1456 C C . PHE A 1 191 ? -5.421 15.581 -23.850 1.00 85.62 191 PHE A C 1
ATOM 1458 O O . PHE A 1 191 ? -5.458 15.625 -22.623 1.00 85.62 191 PHE A O 1
ATOM 1465 N N . TYR A 1 192 ? -4.636 16.403 -24.553 1.00 86.19 192 TYR A N 1
ATOM 1466 C CA . TYR A 1 192 ? -3.782 17.405 -23.909 1.00 86.19 192 TYR A CA 1
ATOM 1467 C C . TYR A 1 192 ? -4.593 18.412 -23.083 1.00 86.19 192 TYR A C 1
ATOM 1469 O O . TYR A 1 192 ? -4.223 18.709 -21.945 1.00 86.19 192 TYR A O 1
ATOM 1477 N N . GLN A 1 193 ? -5.720 18.895 -23.618 1.00 87.00 193 GLN A N 1
ATOM 1478 C CA . GLN A 1 193 ? -6.623 19.798 -22.896 1.00 87.00 193 GLN A CA 1
ATOM 1479 C C . GLN A 1 193 ? -7.234 19.125 -21.658 1.00 87.00 193 GLN A C 1
ATOM 1481 O O . GLN A 1 193 ? -7.322 19.740 -20.595 1.00 87.00 193 GLN A O 1
ATOM 1486 N N . PHE A 1 194 ? -7.611 17.850 -21.758 1.00 89.88 194 PHE A N 1
ATOM 1487 C CA . PHE A 1 194 ? -8.101 17.072 -20.620 1.00 89.88 194 PHE A CA 1
ATOM 1488 C C . PHE A 1 194 ? -7.058 16.949 -19.504 1.00 89.88 194 PHE A C 1
ATOM 1490 O O . PHE A 1 194 ? -7.357 17.230 -18.343 1.00 89.88 194 PHE A O 1
ATOM 1497 N N . VAL A 1 195 ? -5.818 16.602 -19.846 1.00 90.44 195 VAL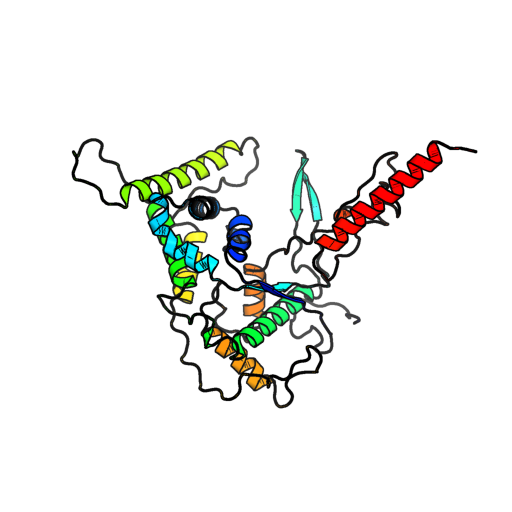 A N 1
ATOM 1498 C CA . VAL A 1 195 ? -4.736 16.479 -18.861 1.00 90.44 195 VAL A CA 1
ATOM 1499 C C . VAL A 1 195 ? -4.459 17.828 -18.180 1.00 90.44 195 VAL A C 1
ATOM 1501 O O . VAL A 1 195 ? -4.394 17.902 -16.953 1.00 90.44 195 VAL A O 1
ATOM 1504 N N . GLN A 1 196 ? -4.362 18.916 -18.950 1.00 88.25 196 GLN A N 1
ATOM 1505 C CA . GLN A 1 196 ? -4.127 20.259 -18.406 1.00 88.25 196 GLN A CA 1
ATOM 1506 C C . GLN A 1 196 ? -5.291 20.761 -17.540 1.00 88.25 196 GLN A C 1
ATOM 1508 O O . GLN A 1 196 ? -5.058 21.298 -16.459 1.00 88.25 196 GLN A O 1
ATOM 1513 N N . SER A 1 197 ? -6.536 20.550 -17.970 1.00 89.44 197 SER A N 1
ATOM 1514 C CA . SER A 1 197 ? -7.716 20.949 -17.190 1.00 89.44 197 SER A CA 1
ATOM 1515 C C . SER A 1 197 ? -7.855 20.151 -15.894 1.00 89.44 197 SER A C 1
ATOM 1517 O O . SER A 1 197 ? -8.233 20.717 -14.870 1.00 89.44 197 SER A O 1
ATOM 1519 N N . THR A 1 198 ? -7.483 18.866 -15.898 1.00 90.25 198 THR A N 1
ATOM 1520 C CA . THR A 1 198 ? -7.443 18.044 -14.680 1.00 90.25 198 THR A CA 1
ATOM 1521 C C . THR A 1 198 ? -6.395 18.568 -13.697 1.00 90.25 198 THR A C 1
ATOM 1523 O O . THR A 1 198 ? -6.703 18.724 -12.516 1.00 90.25 198 THR A O 1
ATOM 1526 N N . ARG A 1 199 ? -5.192 18.932 -14.172 1.00 90.19 199 ARG A N 1
ATOM 1527 C CA . ARG A 1 199 ? -4.177 19.616 -13.346 1.00 90.19 199 ARG A CA 1
ATOM 1528 C C . ARG A 1 199 ? -4.745 20.897 -12.734 1.00 90.19 199 ARG A C 1
ATOM 1530 O O . ARG A 1 199 ? -4.659 21.085 -11.526 1.00 90.19 199 ARG A O 1
ATOM 1537 N N . ASP A 1 200 ? -5.340 21.766 -13.548 1.00 89.31 200 ASP A N 1
ATOM 1538 C CA . ASP A 1 200 ? -5.859 23.056 -13.076 1.00 89.31 200 ASP A CA 1
ATOM 1539 C C . ASP A 1 200 ? -6.985 22.878 -12.050 1.00 89.31 200 ASP A C 1
ATOM 1541 O O . ASP A 1 200 ? -7.038 23.600 -11.055 1.00 89.31 200 ASP A O 1
ATOM 1545 N N . LYS A 1 201 ? -7.848 21.872 -12.238 1.00 89.94 201 LYS A N 1
ATOM 1546 C CA . LYS A 1 201 ? -8.874 21.484 -11.261 1.00 89.94 201 LYS A CA 1
ATOM 1547 C C . LYS A 1 201 ? -8.250 21.088 -9.920 1.00 89.94 201 LYS A C 1
ATOM 1549 O O . LYS A 1 201 ? -8.710 21.577 -8.892 1.00 89.94 201 LYS A O 1
ATOM 1554 N N . VAL A 1 202 ? -7.217 20.243 -9.926 1.00 88.56 202 VAL A N 1
ATOM 1555 C CA . VAL A 1 202 ? -6.518 19.817 -8.701 1.00 88.56 202 VAL A CA 1
ATOM 1556 C C . VAL A 1 202 ? -5.937 21.025 -7.967 1.00 88.56 202 VAL A C 1
ATOM 1558 O O . VAL A 1 202 ? -6.265 21.238 -6.802 1.00 88.5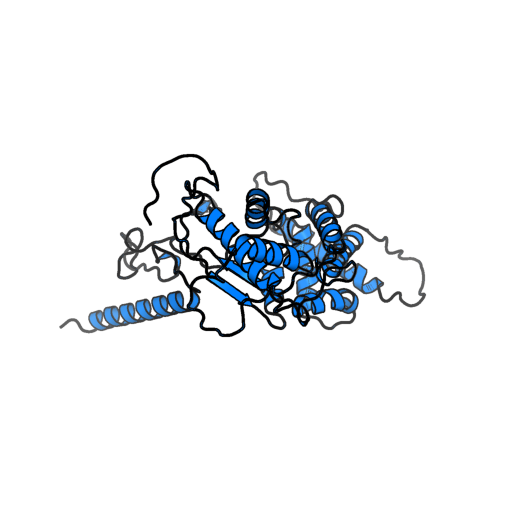6 202 VAL A O 1
ATOM 1561 N N . LEU A 1 203 ? -5.194 21.889 -8.663 1.00 85.25 203 LEU A N 1
ATOM 1562 C CA . LEU A 1 203 ? -4.564 23.070 -8.055 1.00 85.25 203 LEU A CA 1
ATOM 1563 C C . LEU A 1 203 ? -5.579 24.082 -7.503 1.00 85.25 203 LEU A C 1
ATOM 1565 O O . LEU A 1 203 ? -5.360 24.680 -6.448 1.00 85.25 203 LEU A O 1
ATOM 1569 N N . ASN A 1 204 ? -6.717 24.250 -8.179 1.00 84.81 204 ASN A N 1
ATOM 1570 C CA . ASN A 1 204 ? -7.794 25.120 -7.706 1.00 84.81 204 ASN A CA 1
ATOM 1571 C C . ASN A 1 204 ? -8.581 24.507 -6.535 1.00 84.81 204 ASN A C 1
ATOM 1573 O O . ASN A 1 204 ? -9.129 25.237 -5.714 1.00 84.81 204 ASN A O 1
ATOM 1577 N N . SER A 1 205 ? -8.648 23.176 -6.435 1.00 76.81 205 SER A N 1
ATOM 1578 C CA . SER A 1 205 ? -9.307 22.506 -5.309 1.00 76.81 205 SER A CA 1
ATOM 1579 C C . SER A 1 205 ? -8.486 22.613 -4.021 1.00 76.81 205 SER A C 1
ATOM 1581 O O . SER A 1 205 ? -9.048 22.935 -2.975 1.00 76.81 205 SER A O 1
ATOM 1583 N N . SER A 1 206 ? -7.158 22.477 -4.106 1.00 59.97 206 SER A N 1
ATOM 1584 C CA . SER A 1 206 ? -6.245 22.604 -2.962 1.00 59.97 206 SER A CA 1
ATOM 1585 C C . SER A 1 206 ? -6.240 24.012 -2.352 1.00 59.97 206 SER A C 1
ATOM 1587 O O . SER A 1 206 ? -6.121 24.147 -1.136 1.00 59.97 206 SER A O 1
ATOM 1589 N N . SER A 1 207 ? -6.441 25.057 -3.165 1.00 55.38 207 SER A N 1
ATOM 1590 C CA . SER A 1 207 ? -6.541 26.451 -2.696 1.00 55.38 207 SER A CA 1
ATOM 1591 C C . SER A 1 207 ? -7.906 26.815 -2.098 1.00 55.38 207 SER A C 1
ATOM 1593 O O . SER A 1 207 ? -8.026 27.803 -1.381 1.00 55.38 207 SER A O 1
ATOM 1595 N N . SER A 1 208 ? -8.947 26.011 -2.346 1.00 47.81 208 SER A N 1
ATOM 1596 C CA . SER A 1 208 ? -10.278 26.206 -1.746 1.00 47.81 208 SER A CA 1
ATOM 1597 C C . SER A 1 208 ? -10.425 25.580 -0.351 1.00 47.81 208 SER A C 1
ATOM 1599 O O . SER A 1 208 ? -11.347 25.931 0.383 1.00 47.81 208 SER A O 1
ATOM 1601 N N . SER A 1 209 ? -9.505 24.686 0.030 1.00 46.66 209 SER A N 1
ATOM 1602 C CA . SER A 1 209 ? -9.441 24.055 1.356 1.00 46.66 209 SER A CA 1
ATOM 1603 C C . SER A 1 209 ? -8.544 24.785 2.367 1.00 46.66 209 SER A C 1
ATOM 1605 O O . SER A 1 209 ? -8.578 24.443 3.547 1.00 46.66 209 SER A O 1
ATOM 1607 N N . SER A 1 210 ? -7.758 25.787 1.952 1.00 42.56 210 SER A N 1
ATOM 1608 C CA . SER A 1 210 ? -6.864 26.549 2.838 1.00 42.56 210 SER A CA 1
ATOM 1609 C C . SER A 1 210 ? -7.539 27.810 3.395 1.00 42.56 210 SER A C 1
ATOM 1611 O O . SER A 1 210 ? -7.130 28.940 3.147 1.00 42.56 210 SER A O 1
ATOM 1613 N N . SER A 1 211 ? -8.576 27.625 4.215 1.00 37.38 211 SER A N 1
ATOM 1614 C CA . SER A 1 211 ? -9.103 28.689 5.080 1.00 37.38 211 SER A CA 1
ATOM 1615 C C . SER A 1 211 ? -8.725 28.478 6.547 1.00 37.38 211 SER A C 1
ATOM 1617 O O . SER A 1 211 ? -9.578 28.636 7.409 1.00 37.38 211 SER A O 1
ATOM 1619 N N . THR A 1 212 ? -7.474 28.130 6.856 1.00 38.88 212 THR A N 1
ATOM 1620 C CA . THR A 1 212 ? -6.914 28.286 8.211 1.00 38.88 212 THR A CA 1
ATOM 1621 C C . THR A 1 212 ? -5.388 28.327 8.171 1.00 38.88 212 THR A C 1
ATOM 1623 O O . THR A 1 212 ? -4.715 27.565 7.484 1.00 38.88 212 THR A O 1
ATOM 1626 N N . SER A 1 213 ? -4.842 29.289 8.904 1.00 41.00 213 SER A N 1
ATOM 1627 C CA . SER A 1 213 ? -3.429 29.623 9.006 1.00 41.00 213 SER A CA 1
ATOM 1628 C C . SER A 1 213 ? -2.651 28.651 9.903 1.00 41.00 213 SER A C 1
ATOM 1630 O O . SER A 1 213 ? -2.834 28.696 11.114 1.00 41.00 213 SER A O 1
ATOM 1632 N N . SER A 1 214 ? -1.702 27.889 9.346 1.00 33.44 214 SER A N 1
ATOM 1633 C CA . SER A 1 214 ? -0.406 27.591 9.993 1.00 33.44 214 SER A CA 1
ATOM 1634 C C . SER A 1 214 ? 0.550 26.848 9.044 1.00 33.44 214 SER A C 1
ATOM 1636 O O . SER A 1 214 ? 0.337 25.681 8.740 1.00 33.44 214 SER A O 1
ATOM 1638 N N . SER A 1 215 ? 1.597 27.548 8.593 1.00 33.91 215 SER A N 1
ATOM 1639 C CA . SER A 1 215 ? 2.955 27.104 8.191 1.00 33.91 215 SER A CA 1
ATOM 1640 C C . SER A 1 215 ? 3.231 25.806 7.401 1.00 33.91 215 SER A C 1
ATOM 1642 O O . SER A 1 215 ? 4.406 25.502 7.200 1.00 33.91 215 SER A O 1
ATOM 1644 N N . ALA A 1 216 ? 2.255 25.052 6.903 1.00 38.97 216 ALA A N 1
ATOM 1645 C CA . ALA A 1 216 ? 2.512 24.087 5.839 1.00 38.97 216 ALA A CA 1
ATOM 1646 C C . ALA A 1 216 ? 2.584 24.882 4.533 1.00 38.97 216 ALA A C 1
ATOM 1648 O O . ALA A 1 216 ? 1.580 25.446 4.108 1.00 38.97 216 ALA A O 1
ATOM 1649 N N . ALA A 1 217 ? 3.779 25.005 3.947 1.00 39.22 217 ALA A N 1
ATOM 1650 C CA . ALA A 1 217 ? 3.928 25.558 2.607 1.00 39.22 217 ALA A CA 1
ATOM 1651 C C . ALA A 1 217 ? 2.908 24.859 1.702 1.00 39.22 217 ALA A C 1
ATOM 1653 O O . ALA A 1 217 ? 2.958 23.633 1.581 1.00 39.22 217 ALA A O 1
ATOM 1654 N N . GLU A 1 218 ? 1.951 25.612 1.148 1.00 49.28 218 GLU A N 1
ATOM 1655 C CA . GLU A 1 218 ? 1.049 25.094 0.122 1.00 49.28 218 GLU A CA 1
ATOM 1656 C C . GLU A 1 218 ? 1.939 24.395 -0.902 1.00 49.28 218 GLU A C 1
ATOM 1658 O O . GLU A 1 218 ? 2.882 25.005 -1.410 1.00 49.28 218 GLU A O 1
ATOM 1663 N N . ALA A 1 219 ? 1.742 23.089 -1.090 1.00 59.41 219 ALA A N 1
ATOM 1664 C CA . ALA A 1 219 ? 2.584 22.318 -1.985 1.00 59.41 219 ALA A CA 1
ATOM 1665 C C . ALA A 1 219 ? 2.385 22.892 -3.393 1.00 59.41 219 ALA A C 1
ATOM 1667 O O . ALA A 1 219 ? 1.370 22.661 -4.043 1.00 59.41 219 ALA A O 1
ATOM 1668 N N . GLU A 1 220 ? 3.310 23.748 -3.811 1.00 78.06 220 GLU A N 1
ATOM 1669 C CA . GLU A 1 220 ? 3.300 24.368 -5.124 1.00 78.06 220 GLU A CA 1
ATOM 1670 C C . GLU A 1 220 ? 3.539 23.278 -6.170 1.00 78.06 220 GLU A C 1
ATOM 1672 O O . GLU A 1 220 ? 4.353 22.379 -5.959 1.00 78.06 220 GLU A O 1
ATOM 1677 N N . TRP A 1 221 ? 2.839 23.348 -7.302 1.00 83.94 221 TRP A N 1
ATOM 1678 C CA . TRP A 1 221 ? 3.054 22.423 -8.410 1.00 83.94 221 TRP A CA 1
ATOM 1679 C C . TRP A 1 221 ? 4.469 22.574 -8.973 1.00 83.94 221 TRP A C 1
ATOM 1681 O O . TRP A 1 221 ? 4.793 23.579 -9.608 1.00 83.94 221 TRP A O 1
ATOM 1691 N N . GLN A 1 222 ? 5.296 21.547 -8.811 1.00 86.81 222 GLN A N 1
ATOM 1692 C CA . GLN A 1 222 ? 6.683 21.530 -9.277 1.00 86.81 222 GLN A CA 1
ATOM 1693 C C . GLN A 1 222 ? 6.841 20.805 -10.618 1.00 86.81 222 GLN A C 1
ATOM 1695 O O . GLN A 1 222 ? 7.875 20.944 -11.275 1.00 86.81 222 GLN A O 1
ATOM 1700 N N . GLY A 1 223 ? 5.836 20.037 -11.056 1.00 85.81 223 GLY A N 1
ATOM 1701 C CA . GLY A 1 223 ? 5.863 19.323 -12.336 1.00 85.81 223 GLY A CA 1
ATOM 1702 C C . GLY A 1 223 ? 7.094 18.416 -12.456 1.00 85.81 223 GLY A C 1
ATOM 1703 O O . GLY A 1 223 ? 7.291 17.522 -11.635 1.00 85.81 223 GLY A O 1
ATOM 1704 N N . GLU A 1 224 ? 7.955 18.663 -13.450 1.00 88.25 224 GLU A N 1
ATOM 1705 C CA . GLU A 1 224 ? 9.214 17.916 -13.645 1.00 88.25 224 GLU A CA 1
ATOM 1706 C C . GLU A 1 224 ? 10.227 18.097 -12.497 1.00 88.25 224 GLU A C 1
ATOM 1708 O O . GLU A 1 224 ? 11.106 17.256 -12.289 1.00 88.25 224 GLU A O 1
ATOM 1713 N N . GLY A 1 225 ? 10.119 19.194 -11.745 1.00 87.50 225 GLY A N 1
ATOM 1714 C CA . GLY A 1 225 ? 10.931 19.445 -10.557 1.00 87.50 225 GLY A CA 1
ATOM 1715 C C . GLY A 1 225 ? 10.467 18.672 -9.321 1.00 87.50 225 GLY A C 1
ATOM 1716 O O . GLY A 1 225 ? 11.204 18.629 -8.341 1.00 87.50 225 GLY A O 1
ATOM 1717 N N . SER A 1 226 ? 9.280 18.056 -9.362 1.00 90.94 226 SER A N 1
ATOM 1718 C CA . SER A 1 226 ? 8.688 17.398 -8.197 1.00 90.94 226 SER A CA 1
ATOM 1719 C C . SER A 1 226 ? 9.452 16.130 -7.788 1.00 90.94 226 SER A C 1
ATOM 1721 O O . SER A 1 226 ? 9.967 15.397 -8.646 1.00 90.94 226 SER A O 1
ATOM 1723 N N . PRO A 1 227 ? 9.470 15.788 -6.487 1.00 92.69 227 PRO A N 1
ATOM 1724 C CA . PRO A 1 227 ? 10.058 14.533 -6.021 1.00 92.69 227 PRO A CA 1
ATOM 1725 C C . PRO A 1 227 ? 9.348 13.299 -6.607 1.00 92.69 227 PRO A C 1
ATOM 1727 O O . PRO A 1 227 ? 9.999 12.287 -6.862 1.00 92.69 227 PRO A O 1
ATOM 1730 N N . VAL A 1 228 ? 8.045 13.395 -6.905 1.00 93.06 228 VAL A N 1
ATOM 1731 C CA . VAL A 1 228 ? 7.259 12.328 -7.555 1.00 93.06 228 VAL A CA 1
ATOM 1732 C C . VAL A 1 228 ? 7.813 12.012 -8.936 1.00 93.06 228 VAL A C 1
ATOM 1734 O O . VAL A 1 228 ? 8.029 10.847 -9.267 1.00 93.06 228 VAL A O 1
ATOM 1737 N N . PHE A 1 229 ? 8.066 13.042 -9.744 1.00 93.25 229 PHE A N 1
ATOM 1738 C CA . PHE A 1 229 ? 8.568 12.867 -11.100 1.00 93.25 229 PHE A CA 1
ATOM 1739 C C . PHE A 1 229 ? 9.974 12.258 -11.112 1.00 93.25 229 PHE A C 1
ATOM 1741 O O . PHE A 1 229 ? 10.241 11.336 -11.886 1.00 93.25 229 PHE A O 1
ATOM 1748 N N . GLN A 1 230 ? 10.863 12.713 -10.222 1.00 93.75 230 GLN A N 1
ATOM 1749 C CA . GLN A 1 230 ? 12.206 12.137 -10.096 1.00 93.75 230 GLN A CA 1
ATOM 1750 C C . GLN A 1 230 ? 12.155 10.672 -9.650 1.00 93.75 230 GLN A C 1
ATOM 1752 O O . GLN A 1 230 ? 12.838 9.826 -10.228 1.00 93.75 230 GLN A O 1
ATOM 1757 N N . TRP A 1 231 ? 11.291 10.352 -8.683 1.00 92.62 231 TRP A N 1
ATOM 1758 C CA . TRP A 1 231 ? 11.087 8.979 -8.233 1.00 92.62 231 TRP A CA 1
ATOM 1759 C C . TRP A 1 231 ? 10.530 8.082 -9.347 1.00 92.62 231 TRP A C 1
ATOM 1761 O O . TRP A 1 231 ? 11.061 6.998 -9.585 1.00 92.62 231 TRP A O 1
ATOM 1771 N N . LEU A 1 232 ? 9.509 8.535 -10.084 1.00 93.19 232 LEU A N 1
ATOM 1772 C CA . LEU A 1 232 ? 8.950 7.789 -11.216 1.00 93.19 232 LEU A CA 1
ATOM 1773 C C . LEU A 1 232 ? 9.994 7.537 -12.301 1.00 93.19 232 LEU A C 1
ATOM 1775 O O . LEU A 1 232 ? 10.041 6.439 -12.847 1.00 93.19 232 LEU A O 1
ATOM 1779 N N . ARG A 1 233 ? 10.852 8.523 -12.588 1.00 92.94 233 ARG A N 1
ATOM 1780 C CA . ARG A 1 233 ? 11.951 8.392 -13.551 1.00 92.94 233 ARG A CA 1
ATOM 1781 C C . ARG A 1 233 ? 12.935 7.306 -13.126 1.00 92.94 233 ARG A C 1
ATOM 1783 O O . ARG A 1 233 ? 13.268 6.444 -13.937 1.00 92.94 233 ARG A O 1
ATOM 1790 N N . GLU A 1 234 ? 13.356 7.315 -11.864 1.00 92.31 234 GLU A N 1
ATOM 1791 C CA . GLU A 1 234 ? 14.227 6.276 -11.306 1.00 92.31 234 GLU A CA 1
ATOM 1792 C C . GLU A 1 234 ? 13.569 4.891 -11.408 1.00 92.31 234 GLU A C 1
ATOM 1794 O O . GLU A 1 234 ? 14.183 3.933 -11.882 1.00 92.31 234 GLU A O 1
ATOM 1799 N N . LYS A 1 235 ? 12.289 4.771 -11.027 1.00 91.38 235 LYS A N 1
ATOM 1800 C CA . LYS A 1 235 ? 11.578 3.486 -11.094 1.00 91.38 235 LYS A CA 1
ATOM 1801 C C . LYS A 1 235 ? 11.346 3.020 -12.525 1.00 91.38 235 LYS A C 1
ATOM 1803 O O . LYS A 1 235 ? 11.442 1.820 -12.773 1.00 91.38 235 LYS A O 1
ATOM 1808 N N . ALA A 1 236 ? 11.075 3.928 -13.463 1.00 91.44 236 ALA A N 1
ATOM 1809 C CA . ALA A 1 236 ? 10.923 3.603 -14.878 1.00 91.44 236 ALA A CA 1
ATOM 1810 C C . ALA A 1 236 ? 12.214 2.994 -15.433 1.00 91.44 236 ALA A C 1
ATOM 1812 O O . ALA A 1 236 ? 12.171 1.963 -16.106 1.00 91.44 236 ALA A O 1
ATOM 1813 N N . GLN A 1 237 ? 13.365 3.577 -15.077 1.00 88.81 237 GLN A N 1
ATOM 1814 C CA . GLN A 1 237 ? 14.671 3.044 -15.447 1.00 88.81 237 GLN A CA 1
ATOM 1815 C C . GLN A 1 237 ? 14.867 1.628 -14.889 1.00 88.81 237 GLN A C 1
ATOM 1817 O O . GLN A 1 237 ? 15.077 0.701 -15.670 1.00 88.81 237 GLN A O 1
ATOM 1822 N N . LEU A 1 238 ? 14.677 1.430 -13.581 1.00 87.88 238 LEU A N 1
ATOM 1823 C CA . LEU A 1 238 ? 14.811 0.115 -12.933 1.00 87.88 238 LEU A CA 1
ATOM 1824 C C . LEU A 1 238 ? 13.853 -0.948 -13.503 1.00 87.88 238 LEU A C 1
ATOM 1826 O O . LEU A 1 238 ? 14.205 -2.124 -13.608 1.00 87.88 238 LEU A O 1
ATOM 1830 N N . ALA A 1 239 ? 12.634 -0.551 -13.875 1.00 88.25 239 ALA A N 1
ATOM 1831 C CA . ALA A 1 239 ? 11.654 -1.439 -14.499 1.00 88.25 239 ALA A CA 1
ATOM 1832 C C . ALA A 1 239 ? 12.025 -1.806 -15.947 1.00 88.25 239 ALA A C 1
ATOM 1834 O O . ALA A 1 239 ? 11.653 -2.879 -16.424 1.00 88.25 239 ALA A O 1
ATOM 1835 N N . SER A 1 240 ? 12.740 -0.920 -16.647 1.00 85.62 240 SER A N 1
ATOM 1836 C CA . SER A 1 240 ? 13.166 -1.119 -18.035 1.00 85.62 240 SER A CA 1
ATOM 1837 C C . SER A 1 240 ? 14.431 -1.969 -18.176 1.00 85.62 240 SER A C 1
ATOM 1839 O O . SER A 1 240 ? 14.647 -2.566 -19.232 1.00 85.62 240 SER A O 1
ATOM 1841 N N . GLU A 1 241 ? 15.252 -2.048 -17.125 1.00 83.00 241 GLU A N 1
ATOM 1842 C CA . GLU A 1 241 ? 16.484 -2.832 -17.125 1.00 83.00 241 GLU A CA 1
ATOM 1843 C C . GLU A 1 241 ? 16.196 -4.310 -17.400 1.00 83.00 241 GLU A C 1
ATOM 1845 O O . GLU A 1 241 ? 15.302 -4.926 -16.812 1.00 83.00 241 GLU A O 1
ATOM 1850 N N . LEU A 1 242 ? 16.954 -4.886 -18.336 1.00 76.25 242 LEU A N 1
ATOM 1851 C CA . LEU A 1 242 ? 16.800 -6.289 -18.692 1.00 76.25 242 LEU A CA 1
ATOM 1852 C C . LEU A 1 242 ? 17.160 -7.163 -17.488 1.00 76.25 242 LEU A C 1
ATOM 1854 O O . LEU A 1 242 ? 18.190 -6.931 -16.849 1.00 76.25 242 LEU A O 1
ATOM 1858 N N . PRO A 1 243 ? 16.348 -8.187 -17.189 1.00 67.44 243 PRO A N 1
ATOM 1859 C CA . PRO A 1 243 ? 16.670 -9.088 -16.109 1.00 67.44 243 PRO A CA 1
ATOM 1860 C C . PRO A 1 243 ? 17.967 -9.832 -16.450 1.00 67.44 243 PRO A C 1
ATOM 1862 O O . PRO A 1 243 ? 18.199 -10.152 -17.624 1.00 67.44 243 PRO A O 1
ATOM 1865 N N . PRO A 1 244 ? 18.817 -10.136 -15.454 1.00 62.91 244 PRO A N 1
ATOM 1866 C CA . PRO A 1 244 ? 19.944 -11.023 -15.687 1.00 62.91 244 PRO A CA 1
ATOM 1867 C C . PRO A 1 244 ? 19.410 -12.339 -16.263 1.00 62.91 244 PRO A C 1
ATOM 1869 O O . PRO A 1 244 ? 18.383 -12.847 -15.807 1.00 62.91 244 PRO A O 1
ATOM 1872 N N . LEU A 1 245 ? 20.078 -12.876 -17.292 1.00 57.97 245 LEU A N 1
ATOM 1873 C CA . LEU A 1 245 ? 19.724 -14.187 -17.836 1.00 57.97 245 LEU A CA 1
ATOM 1874 C C . LEU A 1 245 ? 19.730 -15.179 -16.667 1.00 57.97 245 LEU A C 1
ATOM 1876 O O . LEU A 1 245 ? 20.774 -15.307 -16.019 1.00 57.97 245 LEU A O 1
ATOM 1880 N N . PRO A 1 246 ? 18.605 -15.851 -16.362 1.00 54.88 246 PRO A N 1
ATOM 1881 C CA . PRO A 1 246 ? 18.579 -16.765 -15.239 1.00 54.88 246 PRO A CA 1
ATOM 1882 C C . PRO A 1 246 ? 19.658 -17.819 -15.472 1.00 54.88 246 PRO A C 1
ATOM 1884 O O . PRO A 1 246 ? 19.753 -18.408 -16.557 1.00 54.88 246 PRO A O 1
ATOM 1887 N N . ALA A 1 247 ? 20.489 -18.068 -14.458 1.00 53.06 247 ALA A N 1
ATOM 1888 C CA . ALA A 1 247 ? 21.252 -19.304 -14.445 1.00 53.06 247 ALA A CA 1
ATOM 1889 C C . ALA A 1 247 ? 20.23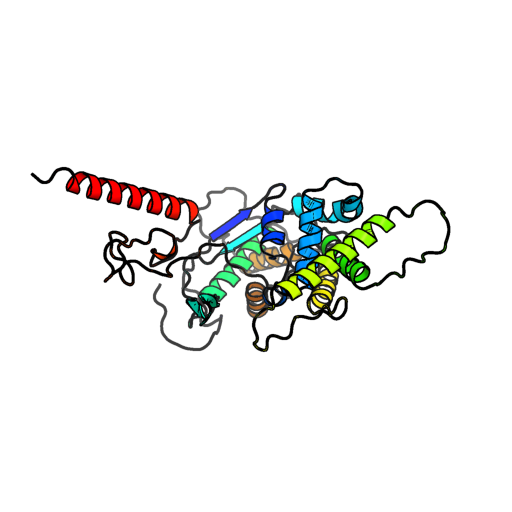4 -20.441 -14.620 1.00 53.06 247 ALA A C 1
ATOM 1891 O O . ALA A 1 247 ? 19.163 -20.403 -14.016 1.00 53.06 247 ALA A O 1
ATOM 1892 N N . ARG A 1 248 ? 20.521 -21.436 -15.468 1.00 53.12 248 ARG A N 1
ATOM 1893 C CA . ARG A 1 248 ? 19.696 -22.652 -15.539 1.00 53.12 248 ARG A CA 1
ATOM 1894 C C . ARG A 1 248 ? 19.783 -23.361 -14.185 1.00 53.12 248 ARG A C 1
ATOM 1896 O O . ARG A 1 248 ? 20.615 -24.246 -14.005 1.00 53.12 248 ARG A O 1
ATOM 1903 N N . VAL A 1 249 ? 18.953 -22.964 -13.230 1.00 54.94 249 VAL A N 1
ATOM 1904 C CA . VAL A 1 249 ? 18.803 -23.657 -11.957 1.00 54.94 249 VAL A CA 1
ATOM 1905 C C . VAL A 1 249 ? 17.771 -24.751 -12.195 1.00 54.94 249 VAL A C 1
ATOM 1907 O O . VAL A 1 249 ? 16.611 -24.473 -12.487 1.00 54.94 249 VAL A O 1
ATOM 1910 N N . ARG A 1 250 ? 18.216 -26.012 -12.168 1.00 53.41 250 ARG A N 1
ATOM 1911 C CA . ARG A 1 250 ? 17.298 -27.157 -12.185 1.00 53.41 250 ARG A CA 1
ATOM 1912 C C . ARG A 1 250 ? 16.556 -27.196 -10.845 1.00 53.41 250 ARG A C 1
ATOM 1914 O O . ARG A 1 250 ? 17.167 -26.938 -9.813 1.00 53.41 250 ARG A O 1
ATOM 1921 N N . ASP A 1 251 ? 15.272 -27.538 -10.888 1.00 61.25 251 ASP A N 1
ATOM 1922 C CA . ASP A 1 251 ? 14.427 -27.824 -9.720 1.00 61.25 251 ASP A CA 1
ATOM 1923 C C . ASP A 1 251 ? 14.200 -26.643 -8.748 1.00 61.25 251 ASP A C 1
ATOM 1925 O O . ASP A 1 251 ? 14.478 -26.735 -7.552 1.00 61.25 251 ASP A O 1
ATOM 1929 N N . LEU A 1 252 ? 13.639 -25.534 -9.258 1.00 69.44 252 LEU A N 1
ATOM 1930 C CA . LEU A 1 252 ? 13.130 -24.418 -8.434 1.00 69.44 252 LEU A CA 1
ATOM 1931 C C . LEU A 1 252 ? 11.811 -24.746 -7.712 1.00 69.44 252 LEU A C 1
ATOM 1933 O O . LEU A 1 252 ? 11.483 -24.112 -6.708 1.00 69.44 252 LEU A O 1
ATOM 1937 N N . ALA A 1 253 ? 11.072 -25.746 -8.198 1.00 59.59 253 ALA A N 1
ATOM 1938 C CA . ALA A 1 253 ? 9.813 -26.179 -7.609 1.00 59.59 253 ALA A CA 1
ATOM 1939 C C . ALA A 1 253 ? 10.055 -27.131 -6.426 1.00 59.59 253 ALA A C 1
ATOM 1941 O O . ALA A 1 253 ? 10.792 -28.113 -6.537 1.00 59.59 253 ALA A O 1
ATOM 1942 N N . CYS A 1 254 ? 9.370 -26.901 -5.303 1.00 54.78 254 CYS A N 1
ATOM 1943 C CA . CYS A 1 254 ? 9.176 -27.962 -4.316 1.00 54.78 254 CYS A CA 1
ATOM 1944 C C . CYS A 1 254 ? 8.124 -28.930 -4.888 1.00 54.78 254 CYS A C 1
ATOM 1946 O O . CYS A 1 254 ? 7.053 -28.490 -5.298 1.00 54.78 254 CYS A O 1
ATOM 1948 N N . GLN A 1 255 ? 8.448 -30.222 -4.999 1.00 50.91 255 GLN A N 1
ATOM 1949 C CA . GLN A 1 255 ? 7.630 -31.205 -5.726 1.00 50.91 255 GLN A CA 1
ATOM 1950 C C . GLN A 1 255 ? 6.140 -31.177 -5.307 1.00 50.91 255 GLN A C 1
ATOM 1952 O O . GLN A 1 255 ? 5.803 -31.145 -4.125 1.00 50.91 255 GLN A O 1
ATOM 1957 N N . HIS A 1 256 ? 5.261 -31.184 -6.315 1.00 42.62 256 HIS A N 1
ATOM 1958 C CA . HIS A 1 256 ? 3.838 -30.804 -6.317 1.00 42.62 256 HIS A CA 1
ATOM 1959 C C . HIS A 1 256 ? 2.832 -31.736 -5.594 1.00 42.62 256 HIS A C 1
ATOM 1961 O O . HIS A 1 256 ? 1.723 -31.946 -6.082 1.00 42.62 256 HIS A O 1
ATOM 1967 N N . HIS A 1 257 ? 3.126 -32.248 -4.400 1.00 39.88 257 HIS A N 1
ATOM 1968 C CA . HIS A 1 257 ? 2.100 -32.928 -3.592 1.00 39.88 257 HIS A CA 1
ATOM 1969 C C . HIS A 1 257 ? 1.818 -32.155 -2.298 1.00 39.88 257 HIS A C 1
ATOM 1971 O O . HIS A 1 257 ? 2.407 -32.403 -1.252 1.00 39.88 257 HIS A O 1
ATOM 1977 N N . ILE A 1 258 ? 0.913 -31.176 -2.408 1.00 39.75 258 ILE A N 1
ATOM 1978 C CA . ILE A 1 258 ? 0.357 -30.370 -1.306 1.00 39.75 258 ILE A CA 1
ATOM 1979 C C . ILE A 1 258 ? -0.412 -31.317 -0.357 1.00 39.75 258 ILE A C 1
ATOM 1981 O O . ILE A 1 258 ? -1.212 -32.127 -0.826 1.00 39.75 258 ILE A O 1
ATOM 1985 N N . PRO A 1 259 ? -0.177 -31.245 0.964 1.00 40.06 259 PRO A N 1
ATOM 1986 C CA . PRO A 1 259 ? -0.973 -30.349 1.801 1.00 40.06 259 PRO A CA 1
ATOM 1987 C C . PRO A 1 259 ? -0.174 -29.119 2.227 1.00 40.06 259 PRO A C 1
ATOM 1989 O O . PRO A 1 259 ? 1.041 -29.184 2.392 1.00 40.06 259 PRO A O 1
ATOM 1992 N N . LEU A 1 260 ? -0.875 -28.011 2.480 1.00 41.97 260 LEU A N 1
ATOM 1993 C CA . LEU A 1 260 ? -0.403 -26.819 3.204 1.00 41.97 260 LEU A CA 1
ATOM 1994 C C . LEU A 1 260 ? -0.083 -27.143 4.686 1.00 41.97 260 LEU A C 1
ATOM 1996 O O . LEU A 1 260 ? -0.480 -26.429 5.600 1.00 41.97 260 LEU A O 1
ATOM 2000 N N . ALA A 1 261 ? 0.613 -28.252 4.931 1.00 41.66 261 ALA A N 1
ATOM 2001 C CA . ALA A 1 261 ? 1.054 -28.734 6.227 1.00 41.66 261 ALA A CA 1
ATOM 2002 C C . ALA A 1 261 ? 2.272 -29.658 6.026 1.00 41.66 261 ALA A C 1
ATOM 2004 O O . ALA A 1 261 ? 2.124 -30.844 5.742 1.00 41.66 261 ALA A O 1
ATOM 2005 N N . GLY A 1 262 ? 3.487 -29.118 6.159 1.00 34.19 262 GLY A N 1
ATOM 2006 C CA . GLY A 1 262 ? 4.714 -29.918 6.203 1.00 34.19 262 GLY A CA 1
ATOM 2007 C C . GLY A 1 262 ? 5.984 -29.056 6.272 1.00 34.19 262 GLY A C 1
ATOM 2008 O O . GLY A 1 262 ? 6.080 -28.082 5.526 1.00 34.19 262 GLY A O 1
ATOM 2009 N N . PRO A 1 263 ? 6.952 -29.361 7.158 1.00 42.44 263 PRO A N 1
ATOM 2010 C CA . PRO A 1 263 ? 8.113 -28.514 7.398 1.00 42.44 263 PRO A CA 1
ATOM 2011 C C . PRO A 1 263 ? 9.104 -28.622 6.233 1.00 42.44 263 PRO A C 1
ATOM 2013 O O . PRO A 1 263 ? 9.796 -29.625 6.115 1.00 42.44 263 PRO A O 1
ATOM 2016 N N . TRP A 1 264 ? 9.116 -27.562 5.417 1.00 50.47 264 TRP A N 1
ATOM 2017 C CA . TRP A 1 264 ? 10.212 -26.999 4.612 1.00 50.47 264 TRP A CA 1
ATOM 2018 C C . TRP A 1 264 ? 10.998 -27.968 3.720 1.00 50.47 264 TRP A C 1
ATOM 2020 O O . TRP A 1 264 ? 11.532 -28.972 4.165 1.00 50.47 264 TRP A O 1
ATOM 2030 N N . CYS A 1 265 ? 11.098 -27.627 2.433 1.00 49.62 265 CYS A N 1
ATOM 2031 C CA . CYS A 1 265 ? 11.788 -28.383 1.388 1.00 49.62 265 CYS A CA 1
ATOM 2032 C C . CYS A 1 265 ? 13.197 -28.830 1.855 1.00 49.62 265 CYS A C 1
ATOM 2034 O O . CYS A 1 265 ? 14.155 -28.064 1.787 1.00 49.62 265 CYS A O 1
ATOM 2036 N N . ASN A 1 266 ? 13.300 -30.050 2.397 1.00 43.53 266 ASN A N 1
ATOM 2037 C CA . ASN A 1 266 ? 14.464 -30.506 3.157 1.00 43.53 266 ASN A CA 1
ATOM 2038 C C . ASN A 1 266 ? 15.653 -30.833 2.245 1.00 43.53 266 ASN A C 1
ATOM 2040 O O . ASN A 1 266 ? 15.500 -31.496 1.217 1.00 43.53 266 ASN A O 1
ATOM 2044 N N . GLY A 1 267 ? 16.838 -30.403 2.687 1.00 42.38 267 GLY A N 1
ATOM 2045 C CA . GLY A 1 267 ? 18.143 -30.632 2.062 1.00 42.38 267 GLY A CA 1
ATOM 2046 C C . GLY A 1 267 ? 18.717 -29.343 1.477 1.00 42.38 267 GLY A C 1
ATOM 2047 O O . GLY A 1 267 ? 18.280 -28.912 0.413 1.00 42.38 267 GLY A O 1
ATOM 2048 N N . ASP A 1 268 ? 19.657 -28.720 2.198 1.00 45.94 268 ASP A N 1
ATOM 2049 C CA . ASP A 1 268 ? 20.367 -27.486 1.826 1.00 45.94 268 ASP A CA 1
ATOM 2050 C C . ASP A 1 268 ? 19.448 -26.399 1.226 1.00 45.94 268 ASP A C 1
ATOM 2052 O O . ASP A 1 268 ? 19.585 -25.972 0.080 1.00 45.94 268 ASP A O 1
ATOM 2056 N N . ALA A 1 269 ? 18.468 -25.951 2.022 1.00 53.03 269 ALA A N 1
ATOM 2057 C CA . ALA A 1 269 ? 17.429 -24.999 1.612 1.00 53.03 269 ALA A CA 1
ATOM 2058 C C . ALA A 1 269 ? 17.961 -23.591 1.272 1.00 53.03 269 ALA A C 1
ATOM 2060 O O . ALA A 1 269 ? 17.349 -22.873 0.488 1.00 53.03 269 ALA A O 1
ATOM 2061 N N . GLN A 1 270 ? 19.126 -23.202 1.801 1.00 54.31 270 GLN A N 1
ATOM 2062 C CA . GLN A 1 270 ? 19.747 -21.895 1.538 1.00 54.31 270 GLN A CA 1
ATOM 2063 C C . GLN A 1 270 ? 20.055 -21.674 0.040 1.00 54.31 270 GLN A C 1
ATOM 2065 O O . GLN A 1 270 ? 19.621 -20.658 -0.502 1.00 54.31 270 GLN A O 1
ATOM 2070 N N . PRO A 1 271 ? 20.740 -22.595 -0.671 1.00 64.06 271 PRO A N 1
ATOM 2071 C CA . PRO A 1 271 ? 20.895 -22.518 -2.124 1.00 64.06 271 PRO A CA 1
ATOM 2072 C C . PRO A 1 271 ? 19.583 -22.361 -2.907 1.00 64.06 271 PRO A C 1
ATOM 2074 O O . PRO A 1 271 ? 19.541 -21.582 -3.857 1.00 64.06 271 PRO A O 1
ATOM 2077 N N . LYS A 1 272 ? 18.515 -23.068 -2.511 1.00 71.88 272 LYS A N 1
ATOM 2078 C CA . LYS A 1 272 ? 17.219 -23.039 -3.212 1.00 71.88 272 LYS A CA 1
ATOM 2079 C C . LYS A 1 272 ? 16.452 -21.745 -2.966 1.00 71.88 272 LYS A C 1
ATOM 2081 O O . LYS A 1 272 ? 16.002 -21.133 -3.926 1.00 71.88 272 LYS A O 1
ATOM 2086 N N . ASP A 1 273 ? 16.373 -21.290 -1.719 1.00 76.62 273 ASP A N 1
ATOM 2087 C CA . ASP A 1 273 ? 15.726 -20.025 -1.362 1.00 76.62 273 ASP A CA 1
ATOM 2088 C C . ASP A 1 273 ? 16.402 -18.847 -2.070 1.00 76.62 273 ASP A C 1
ATOM 2090 O O . ASP A 1 273 ? 15.730 -17.979 -2.630 1.00 76.62 273 ASP A O 1
ATOM 2094 N N . LYS A 1 274 ? 17.741 -18.851 -2.111 1.00 79.31 274 LYS A N 1
ATOM 2095 C CA . LYS A 1 274 ? 18.513 -17.850 -2.853 1.00 79.31 274 LYS A CA 1
ATOM 2096 C C . LYS A 1 274 ? 18.232 -17.914 -4.349 1.00 79.31 274 LYS A C 1
ATOM 2098 O O . LYS A 1 274 ? 18.000 -16.877 -4.963 1.00 79.31 274 LYS A O 1
ATOM 2103 N N . ALA A 1 275 ? 18.205 -19.112 -4.929 1.00 80.44 275 ALA A N 1
ATOM 2104 C CA . ALA A 1 275 ? 17.902 -19.282 -6.344 1.00 80.44 275 ALA A CA 1
ATOM 2105 C C . ALA A 1 275 ? 16.487 -18.810 -6.702 1.00 80.44 275 ALA A C 1
ATOM 2107 O O . ALA A 1 275 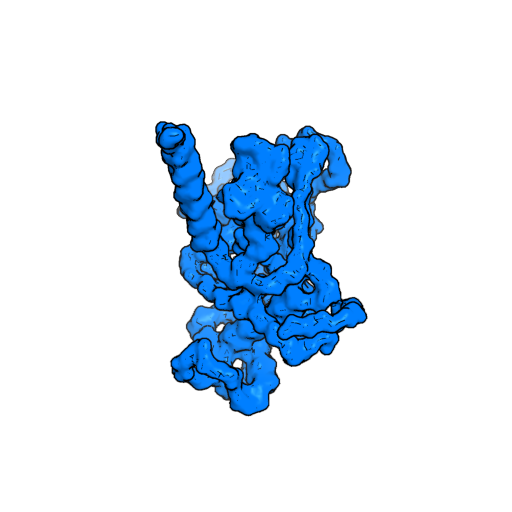? 16.325 -18.133 -7.710 1.00 80.44 275 ALA A O 1
ATOM 2108 N N . GLN A 1 276 ? 15.482 -19.104 -5.872 1.00 85.06 276 GLN A N 1
ATOM 2109 C CA . GLN A 1 276 ? 14.113 -18.628 -6.078 1.00 85.06 276 GLN A CA 1
ATOM 2110 C C . GLN A 1 276 ? 14.033 -17.102 -5.969 1.00 85.06 276 GLN A C 1
ATOM 2112 O O . GLN A 1 276 ? 13.456 -16.453 -6.835 1.00 85.06 276 GLN A O 1
ATOM 2117 N N . MET A 1 277 ? 14.652 -16.498 -4.951 1.00 87.62 277 MET A N 1
ATOM 2118 C CA . MET A 1 277 ? 14.658 -15.038 -4.809 1.00 87.62 277 MET A CA 1
ATOM 2119 C C . MET A 1 277 ? 15.356 -14.343 -5.989 1.00 87.62 277 MET A C 1
ATOM 2121 O O . MET A 1 277 ? 14.837 -13.350 -6.496 1.00 87.62 277 MET A O 1
ATOM 2125 N N . GLU A 1 278 ? 16.472 -14.882 -6.490 1.00 86.50 278 GLU A N 1
ATOM 2126 C CA . GLU A 1 278 ? 17.098 -14.377 -7.721 1.00 86.50 278 GLU A CA 1
ATOM 2127 C C . GLU A 1 278 ? 16.218 -14.604 -8.956 1.00 86.50 278 GLU A C 1
ATOM 2129 O O . GLU A 1 278 ? 16.067 -13.702 -9.779 1.00 86.50 278 GLU A O 1
ATOM 2134 N N . HIS A 1 279 ? 15.574 -15.768 -9.075 1.00 86.38 279 HIS A N 1
ATOM 2135 C CA . HIS A 1 279 ? 14.652 -16.077 -10.173 1.00 86.38 279 HIS A CA 1
ATOM 2136 C C . HIS A 1 279 ? 13.456 -15.117 -10.196 1.00 86.38 279 HIS A C 1
ATOM 2138 O O . HIS A 1 279 ? 13.022 -14.708 -11.273 1.00 86.38 279 HIS A O 1
ATOM 2144 N N . ALA A 1 280 ? 12.971 -14.671 -9.033 1.00 89.44 280 ALA A N 1
ATOM 2145 C CA . ALA A 1 280 ? 11.887 -13.694 -8.927 1.00 89.44 280 ALA A CA 1
ATOM 2146 C C . ALA A 1 280 ? 12.225 -12.339 -9.578 1.00 89.44 280 ALA A C 1
ATOM 2148 O O . ALA A 1 280 ? 11.329 -11.668 -10.094 1.00 89.44 280 ALA A O 1
ATOM 2149 N N . LYS A 1 281 ? 13.510 -11.944 -9.631 1.00 89.06 281 LYS A N 1
ATOM 2150 C CA . LYS A 1 281 ? 13.944 -10.682 -10.264 1.00 89.06 281 LYS A CA 1
ATOM 2151 C C . LYS A 1 281 ? 13.632 -10.621 -11.758 1.00 89.06 281 LYS A C 1
ATOM 2153 O O . LYS A 1 281 ? 13.546 -9.522 -12.306 1.00 89.06 281 LYS A O 1
ATOM 2158 N N . GLN A 1 282 ? 13.446 -11.769 -12.415 1.00 87.69 282 GLN A N 1
ATOM 2159 C CA . GLN A 1 282 ? 13.149 -11.801 -13.845 1.00 87.69 282 GLN A CA 1
ATOM 2160 C C . GLN A 1 282 ? 11.757 -11.272 -14.188 1.00 87.69 282 GLN A C 1
ATOM 2162 O O . GLN A 1 282 ? 11.515 -10.909 -15.338 1.00 87.69 282 GLN A O 1
ATOM 2167 N N . PHE A 1 283 ? 10.836 -11.266 -13.224 1.00 90.62 283 PHE A N 1
ATOM 2168 C CA . PHE A 1 283 ? 9.459 -10.863 -13.453 1.00 90.62 283 PHE A CA 1
ATOM 2169 C C . PHE A 1 283 ? 9.303 -9.345 -13.409 1.00 90.62 283 PHE A C 1
ATOM 2171 O O . PHE A 1 283 ? 10.049 -8.608 -12.752 1.00 90.62 283 PHE A O 1
ATOM 2178 N N . ALA A 1 284 ? 8.304 -8.875 -14.144 1.00 91.00 284 ALA A N 1
ATOM 2179 C CA . ALA A 1 284 ? 7.885 -7.491 -14.180 1.00 91.00 284 ALA A CA 1
ATOM 2180 C C . ALA A 1 284 ? 7.062 -7.171 -12.920 1.00 91.00 284 ALA A C 1
ATOM 2182 O O . ALA A 1 284 ? 5.835 -7.217 -12.935 1.00 91.00 284 ALA A O 1
ATOM 2183 N N . ILE A 1 285 ? 7.757 -6.885 -11.818 1.00 89.88 285 ILE A N 1
ATOM 2184 C CA . ILE A 1 285 ? 7.164 -6.594 -10.505 1.00 89.88 285 ILE A CA 1
ATOM 2185 C C . ILE A 1 285 ? 7.111 -5.084 -10.280 1.00 89.88 285 ILE A C 1
ATOM 2187 O O . ILE A 1 285 ? 8.052 -4.360 -10.613 1.00 89.88 285 ILE A O 1
ATOM 2191 N N . PHE A 1 286 ? 6.012 -4.628 -9.682 1.00 87.06 286 PHE A N 1
ATOM 2192 C CA . PHE A 1 286 ? 5.841 -3.258 -9.227 1.00 87.06 286 PHE A CA 1
ATOM 2193 C C . PHE A 1 286 ? 5.553 -3.216 -7.710 1.00 87.06 286 PHE A C 1
ATOM 2195 O O . PHE A 1 286 ? 4.690 -3.972 -7.261 1.00 87.06 286 PHE A O 1
ATOM 2202 N N . PRO A 1 287 ? 6.210 -2.328 -6.934 1.00 86.50 287 PRO A N 1
ATOM 2203 C CA . PRO A 1 287 ? 7.339 -1.493 -7.351 1.00 86.50 287 PRO A CA 1
ATOM 2204 C C . PRO A 1 287 ? 8.580 -2.348 -7.677 1.00 86.50 287 PRO A C 1
ATOM 2206 O O . PRO A 1 287 ? 8.676 -3.486 -7.208 1.00 86.50 287 PRO A O 1
ATOM 2209 N N . PRO A 1 288 ? 9.523 -1.847 -8.501 1.00 88.94 288 PRO A N 1
ATOM 2210 C CA . PRO A 1 288 ? 10.731 -2.593 -8.839 1.00 88.94 288 PRO A CA 1
ATOM 2211 C C . PRO A 1 288 ? 11.493 -3.026 -7.585 1.00 88.94 288 PRO A C 1
ATOM 2213 O O . PRO A 1 288 ? 11.744 -2.216 -6.694 1.00 88.94 288 PRO A O 1
ATOM 2216 N N . LEU A 1 289 ? 11.860 -4.307 -7.534 1.00 89.44 289 LEU A N 1
ATOM 2217 C CA . LEU A 1 289 ? 12.567 -4.888 -6.397 1.00 89.44 289 LEU A CA 1
ATOM 2218 C C . LEU A 1 289 ? 13.934 -4.216 -6.153 1.00 89.44 289 LEU A C 1
ATOM 2220 O O . LEU A 1 289 ? 14.576 -3.798 -7.122 1.00 89.44 289 LEU A O 1
ATOM 2224 N N . PRO A 1 290 ? 14.424 -4.176 -4.897 1.00 88.12 290 PRO A N 1
ATOM 2225 C CA . PRO A 1 290 ? 15.791 -3.762 -4.595 1.00 88.12 290 PRO A CA 1
ATOM 2226 C C . PRO A 1 290 ? 16.827 -4.601 -5.351 1.00 88.12 290 PRO A C 1
ATOM 2228 O O . PRO A 1 290 ? 16.583 -5.763 -5.689 1.00 88.12 290 PRO A O 1
ATOM 2231 N N . VAL A 1 291 ? 18.005 -4.016 -5.587 1.00 83.12 291 VAL A N 1
ATOM 2232 C CA . VAL A 1 291 ? 19.101 -4.674 -6.319 1.00 83.12 291 VAL A CA 1
ATOM 2233 C C . VAL A 1 291 ? 19.585 -5.924 -5.580 1.00 83.12 291 VAL A C 1
ATOM 2235 O O . VAL A 1 291 ? 19.694 -6.998 -6.179 1.00 83.12 291 VAL A O 1
ATOM 2238 N N . ASP A 1 292 ? 19.839 -5.797 -4.276 1.00 86.81 292 ASP A N 1
ATOM 2239 C CA . ASP A 1 292 ? 20.236 -6.909 -3.418 1.00 86.81 292 ASP A CA 1
ATOM 2240 C C . ASP A 1 292 ? 19.050 -7.370 -2.561 1.00 86.81 292 ASP A C 1
ATOM 2242 O O . ASP A 1 292 ? 18.565 -6.638 -1.701 1.00 86.81 292 ASP A O 1
ATOM 2246 N N . LEU A 1 293 ? 18.572 -8.590 -2.818 1.00 88.00 293 LEU A N 1
ATOM 2247 C CA . LEU A 1 293 ? 17.485 -9.217 -2.058 1.00 88.00 293 LEU A CA 1
ATOM 2248 C C . LEU A 1 293 ? 17.997 -10.008 -0.851 1.00 88.00 293 LEU A C 1
ATOM 2250 O O . LEU A 1 293 ? 17.197 -10.579 -0.114 1.00 88.00 293 LEU A O 1
ATOM 2254 N N . PHE A 1 294 ? 19.314 -10.076 -0.661 1.00 86.38 294 PHE A N 1
ATOM 2255 C CA . PHE A 1 294 ? 19.954 -10.722 0.482 1.00 86.38 294 PHE A CA 1
ATOM 2256 C C . PHE A 1 294 ? 20.441 -9.720 1.525 1.00 86.38 294 PHE A C 1
ATOM 2258 O O . PHE A 1 294 ? 20.861 -10.133 2.606 1.00 86.38 294 PHE A O 1
ATOM 2265 N N . ASP A 1 295 ? 20.351 -8.424 1.225 1.00 87.38 295 ASP A N 1
ATOM 2266 C CA . ASP A 1 295 ? 20.500 -7.366 2.211 1.00 87.38 295 ASP A CA 1
ATOM 2267 C C . ASP A 1 295 ? 19.156 -7.086 2.896 1.00 87.38 295 ASP A C 1
ATOM 2269 O O . ASP A 1 295 ? 18.258 -6.427 2.362 1.00 87.38 295 ASP A O 1
ATOM 2273 N N . ASP A 1 296 ? 19.037 -7.561 4.132 1.00 87.00 296 ASP A N 1
ATOM 2274 C CA . ASP A 1 296 ? 17.854 -7.347 4.960 1.00 87.00 296 ASP A CA 1
ATOM 2275 C C . ASP A 1 296 ? 17.584 -5.861 5.221 1.00 87.00 296 ASP A C 1
ATOM 2277 O O . ASP A 1 296 ? 16.428 -5.476 5.391 1.00 87.00 296 ASP A O 1
ATOM 2281 N N . LYS A 1 297 ? 18.610 -4.997 5.193 1.00 89.31 297 LYS A N 1
ATOM 2282 C CA . LYS A 1 297 ? 18.426 -3.545 5.333 1.00 89.31 297 LYS A CA 1
ATOM 2283 C C . LYS A 1 297 ? 17.810 -2.935 4.077 1.00 89.31 297 LYS A C 1
ATOM 2285 O O . LYS A 1 297 ? 16.945 -2.059 4.194 1.00 89.31 297 LYS A O 1
ATOM 2290 N N . ALA A 1 298 ? 18.198 -3.409 2.894 1.00 89.75 298 ALA A N 1
ATOM 2291 C CA . ALA A 1 298 ? 17.576 -3.009 1.635 1.00 89.75 298 ALA A CA 1
ATOM 2292 C C . ALA A 1 298 ? 16.103 -3.446 1.591 1.00 89.75 298 ALA A C 1
ATOM 2294 O O . ALA A 1 298 ? 15.231 -2.635 1.273 1.00 89.75 298 ALA A O 1
ATOM 2295 N N . LEU A 1 299 ? 15.803 -4.684 2.001 1.00 91.56 299 LEU A N 1
ATOM 2296 C CA . LEU A 1 299 ? 14.425 -5.175 2.107 1.00 91.56 299 LEU A CA 1
ATOM 2297 C C . LEU A 1 299 ? 13.612 -4.433 3.176 1.00 91.56 299 LEU A C 1
ATOM 2299 O O . LEU A 1 299 ? 12.445 -4.130 2.946 1.00 91.56 299 LEU A O 1
ATOM 2303 N N . ALA A 1 300 ? 14.209 -4.092 4.319 1.00 91.50 300 ALA A N 1
ATOM 2304 C CA . ALA A 1 300 ? 13.550 -3.305 5.360 1.00 91.50 300 ALA A CA 1
ATOM 2305 C C . ALA A 1 300 ? 13.225 -1.885 4.878 1.00 91.50 300 ALA A C 1
ATOM 2307 O O . ALA A 1 300 ? 12.134 -1.376 5.129 1.00 91.50 300 ALA A O 1
ATOM 2308 N N . THR A 1 301 ? 14.151 -1.255 4.151 1.00 90.56 301 THR A N 1
ATOM 2309 C CA . THR A 1 301 ? 13.923 0.049 3.512 1.00 90.56 301 THR A CA 1
ATOM 2310 C C . THR A 1 301 ? 12.785 -0.042 2.501 1.00 90.56 301 THR A C 1
ATOM 2312 O O . THR A 1 301 ? 11.882 0.790 2.513 1.00 90.56 301 THR A O 1
ATOM 2315 N N . PHE A 1 302 ? 12.775 -1.095 1.683 1.00 90.12 302 PHE A N 1
ATOM 2316 C CA . PHE A 1 302 ? 11.702 -1.356 0.729 1.00 90.12 302 PHE A CA 1
ATOM 2317 C C . PHE A 1 302 ? 10.346 -1.560 1.424 1.00 90.12 302 PHE A C 1
ATOM 2319 O O . PHE A 1 302 ? 9.356 -0.951 1.026 1.00 90.12 302 PHE A O 1
ATOM 2326 N N . ALA A 1 303 ? 10.295 -2.354 2.499 1.00 90.31 303 ALA A N 1
ATOM 2327 C CA . ALA A 1 303 ? 9.079 -2.595 3.275 1.00 90.31 303 ALA A CA 1
ATOM 2328 C C . ALA A 1 303 ? 8.541 -1.315 3.936 1.00 90.31 303 ALA A C 1
ATOM 2330 O O . ALA A 1 303 ? 7.330 -1.116 3.984 1.00 90.31 303 ALA A O 1
ATOM 2331 N N . LYS A 1 304 ? 9.420 -0.421 4.404 1.00 88.38 304 LYS A N 1
ATOM 2332 C CA . LYS A 1 304 ? 9.022 0.891 4.938 1.00 88.38 304 LYS A CA 1
ATOM 2333 C C . LYS A 1 304 ? 8.500 1.827 3.849 1.00 88.38 304 LYS A C 1
ATOM 2335 O O . LYS A 1 304 ? 7.468 2.454 4.046 1.00 88.38 304 LYS A O 1
ATOM 2340 N N . ALA A 1 305 ? 9.179 1.880 2.704 1.00 85.88 305 ALA A N 1
ATOM 2341 C CA . ALA A 1 305 ? 8.833 2.780 1.604 1.00 85.88 305 ALA A CA 1
ATOM 2342 C C . ALA A 1 305 ? 7.569 2.356 0.835 1.00 85.88 305 ALA A C 1
ATOM 2344 O O . ALA A 1 305 ? 6.913 3.190 0.213 1.00 85.88 305 ALA A O 1
ATOM 2345 N N . HIS A 1 306 ? 7.233 1.063 0.834 1.00 85.38 306 HIS A N 1
ATOM 2346 C CA . HIS A 1 306 ? 6.131 0.522 0.028 1.00 85.38 306 HIS A CA 1
ATOM 2347 C C . HIS A 1 306 ? 5.043 -0.184 0.842 1.00 85.38 306 HIS A C 1
ATOM 2349 O O . HIS A 1 306 ? 3.978 -0.485 0.302 1.00 85.38 306 HIS A O 1
ATOM 2355 N N . GLY A 1 307 ? 5.273 -0.426 2.133 1.00 85.25 307 GLY A N 1
ATOM 2356 C CA . GLY A 1 307 ? 4.264 -0.956 3.043 1.00 85.25 307 GLY A CA 1
ATOM 2357 C C . GLY A 1 307 ? 3.103 0.017 3.258 1.00 85.25 307 GLY A C 1
ATOM 2358 O O . GLY A 1 307 ? 3.224 1.232 3.091 1.00 85.25 307 GLY A O 1
ATOM 2359 N N . THR A 1 308 ? 1.945 -0.518 3.632 1.00 84.06 308 THR A N 1
ATOM 2360 C CA . THR A 1 308 ? 0.759 0.283 3.945 1.00 84.06 308 THR A CA 1
ATOM 2361 C C . THR A 1 308 ? -0.126 -0.414 4.978 1.00 84.06 308 THR A C 1
ATOM 2363 O O . THR A 1 308 ? 0.115 -1.569 5.328 1.00 84.06 308 THR A O 1
ATOM 2366 N N . SER A 1 309 ? -1.147 0.290 5.472 1.00 85.19 309 SER A N 1
ATOM 2367 C CA . SER A 1 309 ? -2.208 -0.340 6.258 1.00 85.19 309 SER A CA 1
ATOM 2368 C C . SER A 1 309 ? -3.082 -1.192 5.350 1.00 85.19 309 SER A C 1
ATOM 2370 O O . SER A 1 309 ? -3.404 -0.781 4.240 1.00 85.19 309 SER A O 1
ATOM 2372 N N . ILE A 1 310 ? -3.535 -2.330 5.862 1.00 85.62 310 ILE A N 1
ATOM 2373 C CA . ILE A 1 310 ? -4.563 -3.159 5.223 1.00 85.62 310 ILE A CA 1
ATOM 2374 C C . ILE A 1 310 ? -5.974 -2.834 5.743 1.00 85.62 310 ILE A C 1
ATOM 2376 O O . ILE A 1 310 ? -6.870 -3.665 5.680 1.00 85.62 310 ILE A O 1
ATOM 2380 N N . TRP A 1 311 ? -6.172 -1.625 6.286 1.00 88.25 311 TRP A N 1
ATOM 2381 C CA . TRP A 1 311 ? -7.463 -1.113 6.782 1.00 88.25 311 TRP A CA 1
ATOM 2382 C C . TRP A 1 311 ? -8.037 -1.862 7.994 1.00 88.25 311 TRP A C 1
ATOM 2384 O O . TRP A 1 311 ? -9.234 -1.802 8.262 1.00 88.25 311 TRP A O 1
ATOM 2394 N N . HIS A 1 312 ? -7.183 -2.526 8.776 1.00 92.06 312 HIS A N 1
ATOM 2395 C CA . HIS A 1 312 ? -7.561 -3.241 10.004 1.00 92.06 312 HIS A CA 1
ATOM 2396 C C . HIS A 1 312 ? -7.393 -2.372 11.264 1.00 92.06 312 HIS A C 1
ATOM 2398 O O . HIS A 1 312 ? -6.817 -2.798 12.266 1.00 92.06 312 HIS A O 1
ATOM 2404 N N . TRP A 1 313 ? -7.831 -1.113 11.208 1.00 91.19 313 TRP A N 1
ATOM 2405 C CA . TRP A 1 313 ? -7.667 -0.183 12.328 1.00 91.19 313 TRP A CA 1
ATOM 2406 C C . TRP A 1 313 ? -8.587 -0.537 13.495 1.00 91.19 313 TRP A C 1
ATOM 2408 O O . TRP A 1 313 ? -9.769 -0.803 13.304 1.00 91.19 313 TRP A O 1
ATOM 2418 N N . THR A 1 314 ? -8.047 -0.519 14.712 1.00 93.50 314 THR A N 1
ATOM 2419 C CA . THR A 1 314 ? -8.738 -1.003 15.909 1.00 93.50 314 THR A CA 1
ATOM 2420 C C . THR A 1 314 ? -8.187 -0.349 17.173 1.00 93.50 314 THR A C 1
ATOM 2422 O O . THR A 1 314 ? -7.056 0.137 17.178 1.00 93.50 314 THR A O 1
ATOM 2425 N N . GLY A 1 315 ? -8.946 -0.407 18.268 1.00 94.25 315 GLY A N 1
ATOM 2426 C CA . GLY A 1 315 ? -8.405 -0.177 19.612 1.00 94.25 315 GLY A CA 1
ATOM 2427 C C . GLY A 1 315 ? -8.248 1.280 20.050 1.00 94.25 315 GLY A C 1
ATOM 2428 O O . GLY A 1 315 ? -7.535 1.528 21.019 1.00 94.25 315 GLY A O 1
ATOM 2429 N N . SER A 1 316 ? -8.895 2.241 19.385 1.00 95.25 316 SER A N 1
ATOM 2430 C CA . SER A 1 316 ? -8.892 3.655 19.800 1.00 95.25 316 SER A CA 1
ATOM 2431 C C . SER A 1 316 ? -9.801 3.959 21.003 1.00 95.25 316 SER A C 1
ATOM 2433 O O . SER A 1 316 ? -9.586 4.956 21.684 1.00 95.25 316 SER A O 1
ATOM 2435 N N . ALA A 1 317 ? -10.773 3.095 21.314 1.00 96.62 317 ALA A N 1
ATOM 2436 C CA . ALA A 1 317 ? -11.641 3.187 22.492 1.00 96.62 317 ALA A CA 1
ATOM 2437 C C . ALA A 1 317 ? -11.809 1.806 23.161 1.00 96.62 317 ALA A C 1
ATOM 2439 O O . ALA A 1 317 ? -12.921 1.282 23.258 1.00 96.62 317 ALA A O 1
ATOM 2440 N N . PRO A 1 318 ? -10.710 1.176 23.613 1.00 96.50 318 PRO A N 1
ATOM 2441 C CA . PRO A 1 318 ? -10.693 -0.252 23.885 1.00 96.50 318 PRO A CA 1
ATOM 2442 C C . PRO A 1 318 ? -11.537 -0.629 25.106 1.00 96.50 318 PRO A C 1
ATOM 2444 O O . PRO A 1 318 ? -11.554 0.060 26.135 1.00 96.50 318 PRO A O 1
ATOM 2447 N N . MET A 1 319 ? -12.201 -1.777 24.998 1.00 96.25 319 MET A N 1
ATOM 2448 C CA . MET A 1 319 ? -12.955 -2.409 26.073 1.00 96.25 319 MET A CA 1
ATOM 2449 C C . MET A 1 319 ? -12.056 -2.708 27.275 1.00 96.25 319 MET A C 1
ATOM 2451 O O . MET A 1 319 ? -10.905 -3.116 27.131 1.00 96.25 319 MET A O 1
ATOM 2455 N N . GLY A 1 320 ? -12.581 -2.484 28.477 1.00 95.56 320 GLY A N 1
ATOM 2456 C CA . GLY A 1 320 ? -11.823 -2.580 29.723 1.00 95.56 320 GLY A CA 1
ATOM 2457 C C . GLY A 1 320 ? -11.098 -1.286 30.095 1.00 95.56 320 GLY A C 1
ATOM 2458 O O . GLY A 1 320 ? -10.873 -1.067 31.285 1.00 95.56 320 GLY A O 1
ATOM 2459 N N . THR A 1 321 ? -10.857 -0.377 29.144 1.00 96.44 321 THR A N 1
ATOM 2460 C CA . THR A 1 321 ? -10.261 0.947 29.396 1.00 96.44 321 THR A CA 1
ATOM 2461 C C . THR A 1 321 ? -11.290 2.058 29.223 1.00 96.44 321 THR A C 1
ATOM 2463 O O . THR A 1 321 ? -11.619 2.703 30.215 1.00 96.44 321 THR A O 1
ATOM 2466 N N . VAL A 1 322 ? -11.838 2.233 28.013 1.00 97.88 322 VAL A N 1
ATOM 2467 C CA . VAL A 1 322 ? -12.771 3.323 27.653 1.00 97.88 322 VAL A CA 1
ATOM 2468 C C . VAL A 1 322 ? -14.226 2.879 27.749 1.00 97.88 322 VAL A C 1
ATOM 2470 O O . VAL A 1 322 ? -15.048 3.581 28.336 1.00 97.88 322 VAL A O 1
ATOM 2473 N N . VAL A 1 323 ? -14.533 1.692 27.221 1.00 97.56 323 VAL A N 1
ATOM 2474 C CA . VAL A 1 323 ? -15.862 1.077 27.335 1.00 97.56 323 VAL A CA 1
ATOM 2475 C C . VAL A 1 323 ? -15.842 -0.131 28.267 1.00 97.56 323 VAL A C 1
ATOM 2477 O O . VAL A 1 323 ? -14.793 -0.741 28.495 1.00 97.56 323 VAL A O 1
ATOM 2480 N N . ASP A 1 324 ? -16.987 -0.472 28.848 1.00 95.50 324 ASP A N 1
ATOM 2481 C CA . ASP A 1 324 ? -17.169 -1.714 29.602 1.00 95.50 324 ASP A CA 1
ATOM 2482 C C . ASP A 1 324 ? -17.496 -2.917 28.692 1.00 95.50 324 ASP A C 1
ATOM 2484 O O . ASP A 1 324 ? -17.553 -2.803 27.465 1.00 95.50 324 ASP A O 1
ATOM 2488 N N . SER A 1 325 ? -17.708 -4.095 29.290 1.00 93.38 325 SER A N 1
ATOM 2489 C CA . SER A 1 325 ? -18.045 -5.330 28.563 1.00 93.38 325 SER A CA 1
ATOM 2490 C C . SER A 1 325 ? -19.421 -5.310 27.888 1.00 93.38 325 SER A C 1
ATOM 2492 O O . SER A 1 325 ? -19.749 -6.234 27.147 1.00 93.38 325 SER A O 1
ATOM 2494 N N . GLN A 1 326 ? -20.223 -4.274 28.131 1.00 93.06 326 GLN A N 1
ATOM 2495 C CA . GLN A 1 326 ? -21.519 -4.036 27.502 1.00 93.06 326 GLN A CA 1
ATOM 2496 C C . GLN A 1 326 ? -21.465 -2.864 26.511 1.00 93.06 326 GLN A C 1
ATOM 2498 O O . GLN A 1 326 ? -22.512 -2.347 26.120 1.00 93.06 326 GLN A O 1
ATOM 2503 N N . PHE A 1 327 ? -20.261 -2.469 26.075 1.00 95.81 327 PHE A N 1
ATOM 2504 C CA . PHE A 1 327 ? -20.015 -1.377 25.129 1.00 95.81 327 PHE A CA 1
ATOM 2505 C C . PHE A 1 327 ? -20.411 0.011 25.652 1.00 95.81 327 PHE A C 1
ATOM 2507 O O . PHE A 1 327 ? -20.563 0.938 24.857 1.00 95.81 327 PHE A O 1
ATOM 2514 N N . ARG A 1 328 ? -20.637 0.184 26.960 1.00 95.62 328 ARG A N 1
ATOM 2515 C CA . ARG A 1 328 ? -21.020 1.477 27.553 1.00 95.62 328 ARG A CA 1
ATOM 2516 C C . ARG A 1 328 ? -19.775 2.300 27.822 1.00 95.62 328 ARG A C 1
ATOM 2518 O O . ARG A 1 328 ? -18.783 1.773 28.328 1.00 95.62 328 ARG A O 1
ATOM 2525 N N . VAL A 1 329 ? -19.820 3.587 27.494 1.00 98.12 329 VAL A N 1
ATOM 2526 C CA . VAL A 1 329 ? -18.716 4.504 27.786 1.00 98.12 329 VAL A CA 1
ATOM 2527 C C . VAL A 1 329 ? -18.646 4.723 29.291 1.00 98.12 329 VAL A C 1
ATOM 2529 O O . VAL A 1 329 ? -19.628 5.082 29.937 1.00 98.12 329 VAL A O 1
ATOM 2532 N N . LYS A 1 330 ? -17.474 4.491 29.879 1.00 97.75 330 LYS A N 1
ATOM 2533 C CA . LYS A 1 330 ? -17.318 4.609 31.328 1.00 97.75 330 LYS A CA 1
ATOM 2534 C C . LYS A 1 330 ? -17.503 6.055 31.782 1.00 97.75 330 LYS A C 1
ATOM 2536 O O . LYS A 1 330 ? -16.862 6.961 31.260 1.00 97.75 330 LYS A O 1
ATOM 2541 N N . GLY A 1 331 ? -18.339 6.248 32.801 1.00 97.00 331 GLY A N 1
ATOM 2542 C CA . GLY A 1 331 ? -18.613 7.563 33.386 1.00 97.00 331 GLY A CA 1
ATOM 2543 C C . GLY A 1 331 ? -19.577 8.438 32.578 1.00 97.00 331 GLY A C 1
ATOM 2544 O O . GLY A 1 331 ? -19.773 9.589 32.956 1.00 97.00 331 GLY A O 1
ATOM 2545 N N . ILE A 1 332 ? -20.173 7.918 31.497 1.00 97.50 332 ILE A N 1
ATOM 2546 C CA . ILE A 1 332 ? -21.181 8.623 30.700 1.00 97.50 332 ILE A CA 1
ATOM 2547 C C . ILE A 1 332 ? -22.402 7.721 30.529 1.00 97.50 332 ILE A C 1
ATOM 2549 O O . ILE A 1 332 ? -22.333 6.671 29.892 1.00 97.50 332 ILE A O 1
ATOM 2553 N N . ASP A 1 333 ? -23.536 8.159 31.065 1.00 93.88 333 ASP A N 1
ATOM 2554 C CA . ASP A 1 333 ? -24.794 7.433 30.930 1.00 93.88 333 ASP A CA 1
ATOM 2555 C C . ASP A 1 333 ? -25.390 7.598 29.527 1.00 93.88 333 ASP A C 1
ATOM 2557 O O . ASP A 1 333 ? -25.289 8.652 28.899 1.00 93.88 333 ASP A O 1
ATOM 2561 N N . GLY A 1 334 ? -26.036 6.541 29.029 1.00 92.44 334 GLY A N 1
ATOM 2562 C CA . GLY A 1 334 ? -26.747 6.564 27.747 1.00 92.44 334 GLY A CA 1
ATOM 2563 C C . GLY A 1 334 ? -25.857 6.624 26.499 1.00 92.44 334 GLY A C 1
ATOM 2564 O O . GLY A 1 334 ? -26.387 6.799 25.404 1.00 92.44 334 GLY A O 1
ATOM 2565 N N . LEU A 1 335 ? -24.534 6.463 26.636 1.00 96.00 335 LEU A N 1
ATOM 2566 C CA . LEU A 1 335 ? -23.594 6.459 25.513 1.00 96.00 335 LEU A CA 1
ATOM 2567 C C . LEU A 1 335 ? -22.898 5.101 25.354 1.00 96.00 335 LEU A C 1
ATOM 2569 O O . LEU A 1 335 ? -22.307 4.562 26.292 1.00 96.00 335 LEU A O 1
ATOM 2573 N N . ASN A 1 336 ? -22.915 4.578 24.128 1.00 94.88 336 ASN A N 1
ATOM 2574 C CA . ASN A 1 336 ? -22.257 3.334 23.744 1.00 94.88 336 ASN A CA 1
ATOM 2575 C C . ASN A 1 336 ? -21.360 3.540 22.520 1.00 94.88 336 ASN A C 1
ATOM 2577 O O . ASN A 1 336 ? -21.668 4.358 21.655 1.00 94.88 336 ASN A O 1
ATOM 2581 N N . ILE A 1 337 ? -20.297 2.743 22.412 1.00 96.75 337 ILE A N 1
ATOM 2582 C CA . ILE A 1 337 ? -19.455 2.664 21.210 1.00 96.75 337 ILE A CA 1
ATOM 2583 C C . ILE A 1 337 ? -19.431 1.208 20.758 1.00 96.75 337 ILE A C 1
ATOM 2585 O O . ILE A 1 337 ? -19.094 0.332 21.547 1.00 96.75 337 ILE A O 1
ATOM 2589 N N . CYS A 1 338 ? -19.788 0.937 19.504 1.00 94.88 338 CYS A N 1
ATOM 2590 C CA . CYS A 1 338 ? -19.769 -0.413 18.944 1.00 94.88 338 CYS A CA 1
ATOM 2591 C C . CYS A 1 338 ? -19.242 -0.400 17.506 1.00 94.88 338 CYS A C 1
ATOM 2593 O O . CYS A 1 338 ? -19.993 -0.492 16.536 1.00 94.88 338 CYS A O 1
ATOM 2595 N N . ASP A 1 339 ? -17.925 -0.314 17.387 1.00 95.50 339 ASP A N 1
ATOM 2596 C CA . ASP A 1 339 ? -17.186 -0.456 16.137 1.00 95.50 339 ASP A CA 1
ATOM 2597 C C . ASP A 1 339 ? -15.792 -1.045 16.436 1.00 95.50 339 ASP A C 1
ATOM 2599 O O . ASP A 1 339 ? -15.535 -1.536 17.536 1.00 95.50 339 ASP A O 1
ATOM 2603 N N . ALA A 1 340 ? -14.878 -1.012 15.466 1.00 95.19 340 ALA A N 1
ATOM 2604 C CA . ALA A 1 340 ? -13.529 -1.554 15.613 1.00 95.19 340 ALA A CA 1
ATOM 2605 C C . ALA A 1 340 ? -12.708 -0.922 16.758 1.00 95.19 340 ALA A C 1
ATOM 2607 O O . ALA A 1 340 ? -11.776 -1.538 17.276 1.00 95.19 340 ALA A O 1
ATOM 2608 N N . SER A 1 341 ? -13.035 0.294 17.196 1.00 95.88 341 SER A N 1
ATOM 2609 C CA . SER A 1 341 ? -12.309 0.994 18.260 1.00 95.88 341 SER A CA 1
ATOM 2610 C C . SER A 1 341 ? -12.321 0.239 19.595 1.00 95.88 341 SER A C 1
ATOM 2612 O O . SER A 1 341 ? -11.401 0.416 20.393 1.00 95.88 341 SER A O 1
ATOM 2614 N N . VAL A 1 342 ? -13.311 -0.630 19.829 1.00 96.38 342 VAL A N 1
ATOM 2615 C CA . VAL A 1 342 ? -13.512 -1.310 21.119 1.00 96.38 342 VAL A CA 1
ATOM 2616 C C . VAL A 1 342 ? -12.649 -2.548 21.313 1.00 96.38 342 VAL A C 1
ATOM 2618 O O . VAL A 1 342 ? -12.485 -2.997 22.448 1.00 96.38 342 VAL A O 1
ATOM 2621 N N . PHE A 1 343 ? -12.079 -3.119 20.250 1.00 94.44 343 PHE A N 1
ATOM 2622 C CA . PHE A 1 343 ? -11.255 -4.314 20.403 1.00 94.44 343 PHE A CA 1
ATOM 2623 C C . PHE A 1 343 ? -9.873 -3.933 20.957 1.00 94.44 343 PHE A C 1
ATOM 2625 O O . PHE A 1 343 ? -9.145 -3.173 20.314 1.00 94.44 343 PHE A O 1
ATOM 2632 N N . PRO A 1 344 ? -9.463 -4.479 22.118 1.00 90.81 344 PRO A N 1
ATOM 2633 C CA . PRO A 1 344 ? -8.177 -4.152 22.739 1.00 90.81 344 PRO A CA 1
ATOM 2634 C C . PRO A 1 344 ? -6.978 -4.755 21.994 1.00 90.81 344 PRO A C 1
ATOM 2636 O O . PRO A 1 344 ? -5.835 -4.355 22.217 1.00 90.81 344 PRO A O 1
ATOM 2639 N N . GLN A 1 345 ? -7.222 -5.738 21.127 1.00 88.06 345 GLN A N 1
ATOM 2640 C CA . GLN A 1 345 ? -6.221 -6.366 20.275 1.00 88.06 345 GLN A CA 1
ATOM 2641 C C . GLN A 1 345 ? -6.799 -6.576 18.879 1.00 88.06 345 GLN A C 1
ATOM 2643 O O . GLN A 1 345 ? -7.978 -6.894 18.729 1.00 88.06 345 GLN A O 1
ATOM 2648 N N . MET A 1 346 ? -5.950 -6.413 17.867 1.00 86.00 346 MET A N 1
ATOM 2649 C CA . MET A 1 346 ? -6.313 -6.653 16.475 1.00 86.00 346 MET A CA 1
ATOM 2650 C C . MET A 1 346 ? -6.536 -8.143 16.214 1.00 86.00 346 MET A C 1
ATOM 2652 O O . MET A 1 346 ? -5.824 -8.994 16.753 1.00 86.00 346 MET A O 1
ATOM 2656 N N . SER A 1 347 ? -7.510 -8.449 15.357 1.00 85.50 347 SER A N 1
ATOM 2657 C CA . SER A 1 347 ? -7.678 -9.797 14.820 1.00 85.50 347 SER A CA 1
ATOM 2658 C C . SER A 1 347 ? -6.461 -10.197 13.990 1.00 85.50 347 SER A C 1
ATOM 2660 O O . SER A 1 347 ? -5.833 -9.372 13.327 1.00 85.50 347 SER A O 1
ATOM 2662 N N . ARG A 1 348 ? -6.142 -11.492 13.995 1.00 87.38 348 ARG A N 1
ATOM 2663 C CA . ARG A 1 348 ? -5.087 -12.054 13.139 1.00 87.38 348 ARG A CA 1
ATOM 2664 C C . ARG A 1 348 ? -5.570 -12.319 11.714 1.00 87.38 348 ARG A C 1
ATOM 2666 O O . ARG A 1 348 ? -4.780 -12.785 10.906 1.00 87.38 348 ARG A O 1
ATOM 2673 N N . MET A 1 349 ? -6.847 -12.087 11.427 1.00 84.12 349 MET A N 1
ATOM 2674 C CA . MET A 1 349 ? -7.497 -12.371 10.148 1.00 84.12 349 MET A CA 1
ATOM 2675 C C . MET A 1 349 ? -8.106 -11.092 9.565 1.00 84.12 349 MET A C 1
ATOM 2677 O O . MET A 1 349 ? -8.109 -10.042 10.210 1.00 84.12 349 MET A O 1
ATOM 2681 N N . ASN A 1 350 ? -8.653 -11.193 8.353 1.00 89.38 350 ASN A N 1
ATOM 2682 C CA . ASN A 1 350 ? -9.454 -10.124 7.765 1.00 89.38 350 ASN A CA 1
ATOM 2683 C C . ASN A 1 350 ? -10.654 -9.793 8.659 1.00 89.38 350 ASN A C 1
ATOM 2685 O O . ASN A 1 350 ? -11.484 -10.647 8.971 1.00 89.38 350 ASN A O 1
ATOM 2689 N N . VAL A 1 351 ? -10.726 -8.529 9.067 1.00 91.94 351 VAL A N 1
ATOM 2690 C CA . VAL A 1 351 ? -11.538 -8.064 10.204 1.00 91.94 351 VAL A CA 1
ATOM 2691 C C . VAL A 1 351 ? -13.026 -7.894 9.903 1.00 91.94 351 VAL A C 1
ATOM 2693 O O . VAL A 1 351 ? -13.823 -7.667 10.811 1.00 91.94 351 VAL A O 1
ATOM 2696 N N . GLN A 1 352 ? -13.432 -7.996 8.634 1.00 92.38 352 GLN A N 1
ATOM 2697 C CA . GLN A 1 352 ? -14.803 -7.700 8.213 1.00 92.38 352 GLN A CA 1
ATOM 2698 C C . GLN A 1 352 ? -15.832 -8.552 8.969 1.00 92.38 352 GLN A C 1
ATOM 2700 O O . GLN A 1 352 ? -16.832 -8.028 9.461 1.00 92.38 352 GLN A O 1
ATOM 2705 N N . ALA A 1 353 ? -15.584 -9.860 9.081 1.00 92.62 353 ALA A N 1
ATOM 2706 C CA . ALA A 1 353 ? -16.473 -10.763 9.803 1.00 92.62 353 ALA A CA 1
ATOM 2707 C C . ALA A 1 353 ? -16.537 -10.409 11.295 1.00 92.62 353 ALA A C 1
ATOM 2709 O O . ALA A 1 353 ? -17.631 -10.337 11.855 1.00 92.62 353 ALA A O 1
ATOM 2710 N N . ASP A 1 354 ? -15.389 -10.125 11.912 1.00 90.94 354 ASP A N 1
ATOM 2711 C CA . ASP A 1 354 ? -15.286 -9.793 13.335 1.00 90.94 354 ASP A CA 1
ATOM 2712 C C . ASP A 1 354 ? -16.093 -8.534 13.674 1.00 90.94 354 ASP A C 1
ATOM 2714 O O . ASP A 1 354 ? -16.877 -8.521 14.626 1.00 90.94 354 ASP A O 1
ATOM 2718 N N . TYR A 1 355 ? -15.975 -7.494 12.846 1.00 93.38 355 TYR A N 1
ATOM 2719 C CA . TYR A 1 355 ? -16.680 -6.229 13.049 1.00 93.38 355 TYR A CA 1
ATOM 2720 C C . TYR A 1 355 ? -18.192 -6.369 12.839 1.00 93.38 355 TYR A C 1
ATOM 2722 O O . TYR A 1 355 ? -18.974 -5.866 13.648 1.00 93.38 355 TYR A O 1
ATOM 2730 N N . MET A 1 356 ? -18.627 -7.108 11.809 1.00 94.88 356 MET A N 1
ATOM 2731 C CA . MET A 1 356 ? -20.055 -7.383 11.589 1.00 94.88 356 MET A CA 1
ATOM 2732 C C . MET A 1 356 ? -20.666 -8.200 12.737 1.00 94.88 356 MET A C 1
ATOM 2734 O O . MET A 1 356 ? -21.790 -7.925 13.165 1.00 94.88 356 MET A O 1
ATOM 2738 N N . MET A 1 357 ? -19.935 -9.191 13.257 1.00 93.88 357 MET A N 1
ATOM 2739 C CA . MET A 1 357 ? -20.388 -10.002 14.390 1.00 93.88 357 MET A CA 1
ATOM 2740 C C . MET A 1 357 ? -20.496 -9.182 15.676 1.00 93.88 357 MET A C 1
ATOM 2742 O O . MET A 1 357 ? -21.499 -9.310 16.378 1.00 93.88 357 MET A O 1
ATOM 2746 N N . ALA A 1 358 ? -19.524 -8.312 15.967 1.00 92.38 358 ALA A N 1
ATOM 2747 C CA . ALA A 1 358 ? -19.586 -7.430 17.132 1.00 92.38 358 ALA A CA 1
ATOM 2748 C C . ALA A 1 358 ? -20.773 -6.462 17.060 1.00 92.38 358 ALA A C 1
ATOM 2750 O O . ALA A 1 358 ? -21.524 -6.358 18.030 1.00 92.38 358 ALA A O 1
ATOM 2751 N N . GLY A 1 359 ? -21.009 -5.845 15.895 1.00 94.31 359 GLY A N 1
ATOM 2752 C CA . GLY A 1 359 ? -22.182 -4.997 15.667 1.00 94.31 359 GLY A CA 1
ATOM 2753 C C . GLY A 1 359 ? -23.498 -5.737 15.918 1.00 94.31 359 GLY A C 1
ATOM 2754 O O . GLY A 1 359 ? -24.365 -5.253 16.648 1.00 94.31 359 GLY A O 1
ATOM 2755 N N . ARG A 1 360 ? -23.630 -6.958 15.381 1.00 95.12 360 ARG A N 1
ATOM 2756 C CA . ARG A 1 360 ? -24.808 -7.807 15.619 1.00 95.12 360 ARG A CA 1
ATOM 2757 C C . ARG A 1 360 ? -24.977 -8.154 17.097 1.00 95.12 360 ARG A C 1
ATOM 2759 O O . ARG A 1 360 ? -26.089 -8.078 17.613 1.00 95.12 360 ARG A O 1
ATOM 2766 N N . TYR A 1 361 ? -23.896 -8.540 17.767 1.00 93.69 361 TYR A N 1
ATOM 2767 C CA . TYR A 1 361 ? -23.920 -8.915 19.176 1.00 93.69 361 TYR A CA 1
ATOM 2768 C C . TYR A 1 361 ? -24.339 -7.742 20.072 1.00 93.69 361 TYR A C 1
ATOM 2770 O O . TYR A 1 361 ? -25.223 -7.896 20.915 1.00 93.69 361 TYR A O 1
ATOM 2778 N N . ALA A 1 362 ? -23.785 -6.548 19.847 1.00 93.56 362 ALA A N 1
ATOM 2779 C CA . ALA A 1 362 ? -24.169 -5.356 20.595 1.00 93.56 362 ALA A CA 1
ATOM 2780 C C . ALA A 1 362 ? -25.648 -4.998 20.398 1.00 93.56 362 ALA A C 1
ATOM 2782 O O . ALA A 1 362 ? -26.338 -4.721 21.380 1.00 93.56 362 ALA A O 1
ATOM 2783 N N . ALA A 1 363 ? -26.158 -5.072 19.162 1.00 92.19 363 ALA A N 1
ATOM 2784 C CA . ALA A 1 363 ? -27.571 -4.830 18.871 1.00 92.19 363 ALA A CA 1
ATOM 2785 C C . ALA A 1 363 ? -28.494 -5.814 19.612 1.00 92.19 363 ALA A C 1
ATOM 2787 O O . ALA A 1 363 ? -29.486 -5.398 20.209 1.00 92.19 363 ALA A O 1
ATOM 2788 N N . MET A 1 364 ? -28.137 -7.104 19.642 1.00 92.88 364 MET A N 1
ATOM 2789 C CA . MET A 1 364 ? -28.885 -8.120 20.393 1.00 92.88 364 MET A CA 1
ATOM 2790 C C . MET A 1 364 ? -28.906 -7.827 21.899 1.00 92.88 364 MET A C 1
ATOM 2792 O O . MET A 1 364 ? -29.960 -7.932 22.523 1.00 92.88 364 MET A O 1
ATOM 2796 N N . MET A 1 365 ? -27.778 -7.404 22.480 1.00 90.12 365 MET A N 1
ATOM 2797 C CA . MET A 1 365 ? -27.733 -7.018 23.895 1.00 90.12 365 MET A CA 1
ATOM 2798 C C . MET A 1 365 ? -28.596 -5.788 24.195 1.00 90.12 365 MET A C 1
ATOM 2800 O O . MET A 1 365 ? -29.277 -5.763 25.215 1.00 90.12 365 MET A O 1
ATOM 2804 N N . ARG A 1 366 ? -28.599 -4.771 23.317 1.00 89.25 366 ARG A N 1
ATOM 2805 C CA . ARG A 1 366 ? -29.459 -3.585 23.497 1.00 89.25 366 ARG A CA 1
ATOM 2806 C C . ARG A 1 366 ? -30.944 -3.956 23.471 1.00 89.25 366 ARG A C 1
ATOM 2808 O O . ARG A 1 366 ? -31.717 -3.407 24.248 1.00 89.25 366 ARG A O 1
ATOM 2815 N N . GLN A 1 367 ? -31.337 -4.888 22.603 1.00 88.56 367 GLN A N 1
ATOM 2816 C CA . GLN A 1 367 ? -32.724 -5.347 22.517 1.00 88.56 367 GLN A CA 1
ATOM 2817 C C . GLN A 1 367 ? -33.183 -6.048 23.804 1.00 88.56 367 GLN A C 1
ATOM 2819 O O . GLN A 1 367 ? -34.310 -5.829 24.236 1.00 88.56 367 GLN A O 1
ATOM 2824 N N . GLN A 1 368 ? -32.319 -6.861 24.419 1.00 85.25 368 GLN A N 1
ATOM 2825 C CA . GLN A 1 368 ? -32.619 -7.529 25.691 1.00 85.25 368 GLN A CA 1
ATOM 2826 C C . GLN A 1 368 ? -32.799 -6.516 26.826 1.00 85.25 368 GLN A C 1
ATOM 2828 O O . GLN A 1 368 ? -33.818 -6.541 27.501 1.00 85.25 368 GLN A O 1
ATOM 2833 N N . GLU A 1 369 ? -31.882 -5.552 26.959 1.00 80.62 369 GLU A N 1
ATOM 2834 C CA . GLU A 1 369 ? -31.988 -4.510 27.991 1.00 80.62 369 GLU A CA 1
ATOM 2835 C C . GLU A 1 369 ? -33.244 -3.638 27.844 1.00 80.62 369 GLU A C 1
ATOM 2837 O O . GLU A 1 369 ? -33.856 -3.264 28.842 1.00 80.62 369 GLU A O 1
ATOM 2842 N N . GLY A 1 370 ? -33.638 -3.313 26.608 1.00 70.38 370 GLY A N 1
ATOM 2843 C CA . GLY A 1 370 ? -34.874 -2.573 26.343 1.00 70.38 370 GLY A CA 1
ATOM 2844 C C . GLY A 1 370 ? -36.139 -3.388 26.629 1.00 70.38 370 GLY A C 1
ATOM 2845 O O . GLY A 1 370 ? -37.117 -2.830 27.116 1.00 70.38 370 GLY A O 1
ATOM 2846 N N . GLY A 1 371 ? -36.113 -4.699 26.368 1.00 61.72 371 GLY A N 1
ATOM 2847 C CA . GLY A 1 371 ? -37.222 -5.608 26.672 1.00 61.72 371 GLY A CA 1
ATOM 2848 C C . GLY A 1 371 ? -37.413 -5.843 28.172 1.00 61.72 371 GLY A C 1
ATOM 2849 O O . GLY A 1 371 ? -38.546 -5.856 28.646 1.00 61.72 371 GLY A O 1
ATOM 2850 N N . ASP A 1 372 ? -36.318 -5.941 28.928 1.00 56.94 372 ASP A N 1
ATOM 2851 C CA . ASP A 1 372 ? -36.352 -6.072 30.390 1.00 56.94 372 ASP A CA 1
ATOM 2852 C C . ASP A 1 372 ? -36.841 -4.776 31.073 1.00 56.94 372 ASP A C 1
ATOM 2854 O O . ASP A 1 372 ? -37.425 -4.817 32.154 1.00 56.94 372 ASP A O 1
ATOM 2858 N N . ALA A 1 373 ? -36.655 -3.611 30.438 1.00 55.81 373 ALA A N 1
ATOM 2859 C CA . ALA A 1 373 ? -37.146 -2.326 30.943 1.00 55.81 373 ALA A CA 1
ATOM 2860 C C . ALA A 1 373 ? -38.657 -2.101 30.717 1.00 55.81 373 ALA A C 1
ATOM 2862 O O . ALA A 1 373 ? -39.273 -1.334 31.460 1.00 55.81 373 ALA A O 1
ATOM 2863 N N . GLU A 1 374 ? -39.269 -2.751 29.719 1.00 50.50 374 GLU A N 1
ATOM 2864 C CA . GLU A 1 374 ? -40.717 -2.662 29.457 1.00 50.50 374 GLU A CA 1
ATOM 2865 C C . GLU A 1 374 ? -41.553 -3.629 30.315 1.00 50.50 374 GLU A C 1
ATOM 2867 O O . GLU A 1 374 ? -42.768 -3.439 30.430 1.00 50.50 374 GLU A O 1
ATOM 2872 N N . HIS A 1 375 ? -40.936 -4.628 30.957 1.00 47.56 375 HIS A N 1
ATOM 2873 C CA . HIS A 1 375 ? -41.587 -5.564 31.886 1.00 47.56 375 HIS A CA 1
ATOM 2874 C C . HIS A 1 375 ? -40.844 -5.655 33.233 1.00 47.56 375 HIS A C 1
ATOM 2876 O O . HIS A 1 375 ? -40.228 -6.678 33.532 1.00 47.56 375 HIS A O 1
ATOM 2882 N N . PRO A 1 376 ? -40.907 -4.608 34.074 1.00 48.56 376 PRO A N 1
ATOM 2883 C CA . PRO A 1 376 ? -40.528 -4.741 35.470 1.00 48.56 376 PRO A CA 1
ATOM 2884 C C . PRO A 1 376 ? -41.645 -5.507 36.198 1.00 48.56 376 PRO A C 1
ATOM 2886 O O . PRO A 1 376 ? -42.759 -4.994 36.311 1.00 48.56 376 PRO A O 1
ATOM 2889 N N . ASP A 1 377 ? -41.360 -6.740 36.626 1.00 41.44 377 ASP A N 1
ATOM 2890 C CA . ASP A 1 377 ? -42.231 -7.530 37.517 1.00 41.44 377 ASP A CA 1
ATOM 2891 C C . ASP A 1 377 ? -42.622 -6.770 38.801 1.00 41.44 377 ASP A C 1
ATOM 2893 O O . ASP A 1 377 ? -41.746 -6.087 39.394 1.00 41.44 377 ASP A O 1
#